Protein 7T6A (pdb70)

B-factor: mean 27.88, std 11.13, range [11.47, 82.39]

Foldseek 3Di:
DVFLQVQQVVVCPVPVFQKWFPAKAFDFFFKIKTWIDGPVDSPDTDITIDGHDPQWGKDKDWQCQIPVGGGYIYIDIGGSVFKWKGFPDDPFDDDPQKGKTDKADDPDAFAKKKKKKFFAAPRRHQFWFQKKAKDFPNHGDDMDGTDGIGIDIDGDHVVRTGIMMIITRDDNGGGMMMIGMGGDD/DVQQQVQQVVVCVVPVFQKWFPAKAFDFFFKIKTWIDGPVDPPDTDITIDGHDPQWGKDKDWQCQIPVGGGYIYIDIHGSVFKWKGFDDPPFDDDPQKTKTDKADDPDAFAKKKKKKFFAAPRRHQFWFQKKQKDFPNHGDDMDGTDGIGIDIDGDHVVRGGIMMIITRDDNGGGMMMIGMGGDD/DPDDPDDDDDDDCPVPDDDDDDD/DPDDPDDDDPDPPDDDDDDDD

Nearest PDB structures (foldseek):
  7t6a-assembly2_B  TM=1.005E+00  e=1.243E-38  Fusarium oxysporum f. sp. lycopersici
  8ebb-assembly1_A  TM=4.869E-01  e=4.291E-08  Fusarium oxysporum f. sp. lycopersici
  7vnn-assembly1_D  TM=4.475E-01  e=3.964E-02  Clostridioides difficile
  5vae-assembly1_B  TM=4.450E-01  e=6.836E-02  Streptococcus gordonii
  7vnj-assembly1_A  TM=3.863E-01  e=2.427E-02  Clostridioides difficile

Secondary structure (DSSP, 8-state):
-HHHHHHHHHHHGGGT--EEEEEEEE-SSSEEEEEEEETT-TT--EEEEEEPPTTEEEEEEEEEE-TTS-EEEEEEEEETTS-EEEESSTTSEEETTEEE---EEES--SEEEEEEEEEE-TTSSB--EEEEEEEETTEEEEEEEEESEE--EEEE-TTT---EEEEE--BTTB-EEEEEEEE--/-HHHHHHHHHHHHTTT--EEEEEEEE-SSSEEEEEEEETT-TT--EEEEEEPPTTEEEEEEEEEE-TTS-EEEEEEEEEGGG-EEEESSTTSEEETTEEE---EEES-SSEEEEEEEEEE-TTSSB--EEEEEEEETTEEEEEEEEESEE--EEEE-TTT---EEEEE--BTTB-EEEEEEEE--/--PPPS------STTSBPPEEE-/--PPPS-------SBPPEEE-

Sequence (414 aa):
SAHTESVCVHAGTATGADLHWLNAICTGKSSTYTVNCAPAGNKNAGSTHTGTCPAGQDCFQLEQVGNFWGDREPDATCSSPSSNTVFDAVDDKEATHVNGKVVTRAGKPGIGRKLIRLKAQVYRRDGHYGQTSRMGFFRNGKEVYHIDNVASMEPTWNFDPSSSDQSFSFFFTPGPNAFRIQGTLNLASSAHTESVCVHAGTATGADLHWLNAICTGKSTYTVNCAPAGNKNAGSTTHTGTCPAGQDCFQLEQVGNFWGDREPDATCSPSNTVFDAVDDKEATHVNGKVVTRAGKPGIGRKLIRLKAQVYRRDGHYGQTSRMGFFRNGKEVVYHIDNVASMEPTWNFDPSSSDQSFSFFFTPGPNAFRIQGTLNLASEGDIIGTFNFSSSDSQPLKIHWVEGDIIGTFNFSDSQPLKIHHWV

Organism: NCBI:txid59765

Structure (mmCIF, N/CA/C/O backbone):
data_7T6A
#
_entry.id   7T6A
#
_cell.length_a   70.004
_cell.length_b   40.343
_cell.length_c   81.299
_cell.angle_alpha   90.000
_cell.angle_beta   104.537
_cell.angle_gamma   90.000
#
_symmetry.space_group_name_H-M   'P 1 21 1'
#
loop_
_entity.id
_entity.type
_entity.pdbx_description
1 polymer 'Avr1 (SIX4), Avirulence protein 1'
2 polymer 'Avr1 (FolSIX4), Avirulence protein 1'
3 non-polymer 'SULFATE ION'
4 water water
#
loop_
_atom_site.group_PDB
_atom_site.id
_atom_site.type_symbol
_atom_site.label_atom_id
_atom_site.label_alt_id
_atom_site.label_comp_id
_atom_site.label_asym_id
_atom_site.label_entity_id
_atom_site.label_seq_id
_atom_site.pdbx_PDB_ins_code
_atom_site.Cartn_x
_atom_site.Cartn_y
_atom_site.Cartn_z
_atom_site.occupancy
_atom_site.B_iso_or_equiv
_atom_site.auth_seq_id
_atom_site.auth_comp_id
_atom_site.auth_asym_id
_atom_site.auth_atom_id
_atom_site.pdbx_PDB_model_num
ATOM 1 N N . SER A 1 1 ? 2.53553 -4.99892 70.62312 1.000 15.55495 59 SER A N 1
ATOM 2 C CA . SER A 1 1 ? 1.07982 -5.07938 70.49244 1.000 15.84182 59 SER A CA 1
ATOM 3 C C . SER A 1 1 ? 0.71230 -5.79380 69.21384 1.000 16.49191 59 SER A C 1
ATOM 4 O O . SER A 1 1 ? 1.55874 -6.00440 68.35108 1.000 19.67912 59 SER A O 1
ATOM 11 N N . ALA A 1 2 ? -0.55992 -6.17084 69.08526 1.000 19.23433 60 ALA A N 1
ATOM 12 C CA . ALA A 1 2 ? -1.01241 -6.75651 67.82814 1.000 20.74504 60 ALA A CA 1
ATOM 13 C C . ALA A 1 2 ? -0.62496 -5.86469 66.65932 1.000 19.79230 60 ALA A C 1
ATOM 14 O O . ALA A 1 2 ? -0.16293 -6.34763 65.61689 1.000 20.57660 60 ALA A O 1
ATOM 21 N N . HIS A 1 3 ? -0.76954 -4.54868 66.83320 1.000 19.35540 61 HIS A N 1
ATOM 22 C CA . HIS A 1 3 ? -0.52182 -3.62553 65.73328 1.000 19.51858 61 HIS A CA 1
ATOM 23 C C . HIS A 1 3 ? 0.96316 -3.51688 65.41451 1.000 17.83680 61 HIS A C 1
ATOM 24 O O . HIS A 1 3 ? 1.35912 -3.53254 64.24332 1.000 20.28709 61 HIS A O 1
ATOM 38 N N . THR A 1 4 ? 1.80589 -3.37235 66.43691 1.000 17.92102 62 THR A N 1
ATOM 39 C CA . THR A 1 4 ? 3.22639 -3.20100 66.15137 1.000 17.18146 62 THR A CA 1
ATOM 40 C C . THR A 1 4 ? 3.85083 -4.51440 65.69639 1.000 17.41043 62 THR A C 1
ATOM 41 O O . THR A 1 4 ? 4.72707 -4.51849 64.83140 1.000 18.07367 62 THR A O 1
ATOM 52 N N . GLU A 1 5 ? 3.39888 -5.64497 66.24837 1.000 18.28159 63 GLU A N 1
ATOM 53 C CA . GLU A 1 5 ? 3.87862 -6.92865 65.75185 1.000 18.98694 63 GLU A CA 1
ATOM 54 C C . GLU A 1 5 ? 3.49552 -7.11141 64.29514 1.000 19.97916 63 GLU A C 1
ATOM 55 O O . GLU A 1 5 ? 4.29217 -7.60974 63.49365 1.000 21.77937 63 GLU A O 1
ATOM 67 N N . SER A 1 6 ? 2.28089 -6.68959 63.92725 1.000 19.84757 64 SER A N 1
ATOM 68 C CA . SER A 1 6 ? 1.86317 -6.81631 62.53742 1.000 22.72949 64 SER A CA 1
ATOM 69 C C . SER A 1 6 ? 2.76773 -6.00768 61.61448 1.000 21.56619 64 SER A C 1
ATOM 70 O O . SER A 1 6 ? 3.08796 -6.44880 60.50576 1.000 21.90834 64 SER A O 1
ATOM 78 N N . VAL A 1 7 ? 3.19017 -4.81719 62.04881 1.000 21.67410 65 VAL A N 1
ATOM 79 C CA . VAL A 1 7 ? 4.08779 -4.02329 61.21337 1.000 22.23206 65 VAL A CA 1
ATOM 80 C C . VAL A 1 7 ? 5.37036 -4.79908 60.94171 1.000 21.96887 65 VAL A C 1
ATOM 81 O O . VAL A 1 7 ? 5.89208 -4.80100 59.81801 1.000 22.65316 65 VAL A O 1
ATOM 94 N N . CYS A 1 8 ? 5.89860 -5.47180 61.96237 1.000 21.41355 66 CYS A N 1
ATOM 95 C CA . CYS A 1 8 ? 7.15017 -6.20191 61.78130 1.000 22.06099 66 CYS A CA 1
ATOM 96 C C . CYS A 1 8 ? 6.94586 -7.43930 60.92403 1.000 25.92724 66 CYS A C 1
ATOM 97 O O . CYS A 1 8 ? 7.76632 -7.73613 60.04687 1.000 28.01959 66 CYS A O 1
ATOM 104 N N . VAL A 1 9 ? 5.85212 -8.16833 61.15177 1.000 27.19581 67 VAL A N 1
ATOM 105 C CA . VAL A 1 9 ? 5.58831 -9.36297 60.35054 1.000 29.56452 67 VAL A CA 1
ATOM 106 C C . VAL A 1 9 ? 5.48903 -8.99861 58.87603 1.000 32.11482 67 VAL A C 1
ATOM 107 O O . VAL A 1 9 ? 6.05003 -9.68334 58.01313 1.000 33.63869 67 VAL A O 1
ATOM 120 N N . HIS A 1 10 ? 4.78514 -7.91087 58.56414 1.000 30.70940 68 HIS A N 1
ATOM 121 C CA . HIS A 1 10 ? 4.64744 -7.49771 57.17452 1.000 33.72291 68 HIS A CA 1
ATOM 122 C C . HIS A 1 10 ? 5.96454 -6.99711 56.60336 1.000 32.44645 68 HIS A C 1
ATOM 123 O O . HIS A 1 10 ? 6.21129 -7.14529 55.40125 1.000 33.96504 68 HIS A O 1
ATOM 137 N N . ALA A 1 11 ? 6.81689 -6.40173 57.43717 1.000 31.64898 69 ALA A N 1
ATOM 138 C CA . ALA A 1 11 ? 8.10615 -5.92104 56.96092 1.000 32.11220 69 ALA A CA 1
ATOM 139 C C . ALA A 1 11 ? 9.06177 -7.05640 56.62420 1.000 35.76526 69 ALA A C 1
ATOM 140 O O . ALA A 1 11 ? 9.98313 -6.85793 55.82573 1.000 39.33674 69 ALA A O 1
ATOM 147 N N . GLY A 1 12 ? 8.86323 -8.23782 57.20254 1.000 35.30731 70 GLY A N 1
ATOM 148 C CA . GLY A 1 12 ? 9.78400 -9.33993 57.01090 1.000 37.06279 70 GLY A CA 1
ATOM 149 C C . GLY A 1 12 ? 9.44701 -10.28790 55.88757 1.000 39.47624 70 GLY A C 1
ATOM 150 O O . GLY A 1 12 ? 10.30132 -11.08497 55.48554 1.000 40.16316 70 GLY A O 1
ATOM 154 N N . THR A 1 13 ? 8.22426 -10.21988 55.35733 1.000 42.45554 71 THR A N 1
ATOM 155 C CA . THR A 1 13 ? 7.81073 -11.17527 54.33202 1.000 45.21376 71 THR A CA 1
ATOM 156 C C . THR A 1 13 ? 8.72283 -11.12050 53.11227 1.000 47.61142 71 THR A C 1
ATOM 157 O O . THR A 1 13 ? 9.09258 -12.16259 52.55592 1.000 46.31390 71 THR A O 1
ATOM 168 N N . ALA A 1 14 ? 9.10509 -9.91515 52.68536 1.000 50.85128 72 ALA A N 1
ATOM 169 C CA . ALA A 1 14 ? 9.84330 -9.76939 51.43382 1.000 53.04365 72 ALA A CA 1
ATOM 170 C C . ALA A 1 14 ? 11.19244 -10.47584 51.45792 1.000 53.71215 72 ALA A C 1
ATOM 171 O O . ALA A 1 14 ? 11.75623 -10.74644 50.39030 1.000 54.80175 72 ALA A O 1
ATOM 178 N N . THR A 1 15 ? 11.72734 -10.77577 52.64113 1.00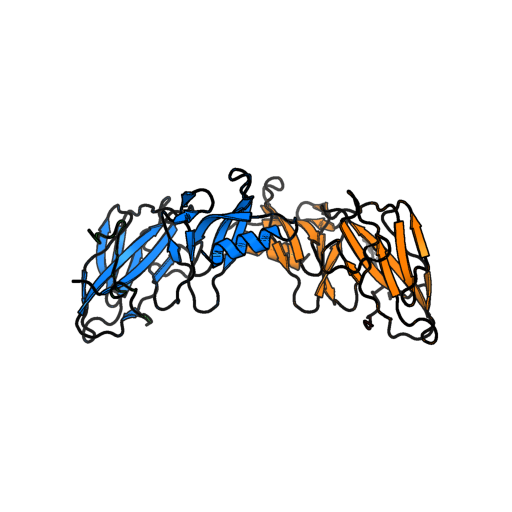0 53.49633 73 THR A N 1
ATOM 179 C CA . THR A 1 15 ? 13.00356 -11.46767 52.76198 1.000 52.83310 73 THR A CA 1
ATOM 180 C C . THR A 1 15 ? 12.88025 -12.77782 53.52921 1.000 51.57505 73 THR A C 1
ATOM 181 O O . THR A 1 15 ? 13.90347 -13.38314 53.86871 1.000 52.75940 73 THR A O 1
ATOM 192 N N . GLY A 1 16 ? 11.66136 -13.23472 53.80555 1.000 49.53271 74 GLY A N 1
ATOM 193 C CA . GLY A 1 16 ? 11.48532 -14.42898 54.60909 1.000 50.08277 74 GLY A CA 1
ATOM 194 C C . GLY A 1 16 ? 11.97486 -14.29370 56.02969 1.000 49.36426 74 GLY A C 1
ATOM 195 O O . GLY A 1 16 ? 12.27520 -15.30208 56.67579 1.000 49.89853 74 GLY A O 1
ATOM 197 N N . ALA A 1 17 ? 12.06279 -13.06975 56.54069 1.000 47.24559 75 ALA A N 1
ATOM 198 C CA . ALA A 1 17 ? 12.56618 -12.84046 57.88356 1.000 45.75593 75 ALA A CA 1
ATOM 199 C C . ALA A 1 17 ? 11.46159 -13.03335 58.91594 1.000 43.10562 75 ALA A C 1
ATOM 200 O O . ALA A 1 17 ? 10.27927 -12.79880 58.64832 1.000 45.17955 75 ALA A O 1
ATOM 207 N N . ASP A 1 18 ? 11.86741 -13.46946 60.10774 1.000 38.57086 76 ASP A N 1
ATOM 208 C CA . ASP A 1 18 ? 10.96756 -13.67643 61.23901 1.000 34.87305 76 ASP A CA 1
ATOM 209 C C . ASP A 1 18 ? 11.17747 -12.51039 62.20346 1.000 31.92533 76 ASP A C 1
ATOM 210 O O . ASP A 1 18 ? 11.90213 -12.60956 63.19151 1.000 33.90714 76 ASP A O 1
ATOM 219 N N . LEU A 1 19 ? 10.53189 -11.38928 61.89922 1.000 29.46188 77 LEU A N 1
ATOM 220 C CA . LEU A 1 19 ? 10.75093 -10.15433 62.64210 1.000 27.57744 77 LEU A CA 1
ATOM 221 C C . LEU A 1 19 ? 9.73334 -9.99035 63.76523 1.000 26.90893 77 LEU A C 1
ATOM 222 O O . LEU A 1 19 ? 8.56277 -10.35158 63.62407 1.000 26.33255 77 LEU A O 1
ATOM 238 N N . HIS A 1 20 ? 10.19488 -9.42826 64.87913 1.000 23.43484 78 HIS A N 1
ATOM 239 C CA . HIS A 1 20 ? 9.34990 -9.09282 66.01296 1.000 21.04771 78 HIS A CA 1
ATOM 240 C C . HIS A 1 20 ? 9.65438 -7.66409 66.43807 1.000 19.44488 78 HIS A C 1
ATOM 241 O O . HIS A 1 20 ? 10.73493 -7.13518 66.17368 1.000 19.08958 78 HIS A O 1
ATOM 255 N N . TRP A 1 21 ? 8.68757 -7.03100 67.09751 1.000 17.53940 79 TRP A N 1
ATOM 256 C CA . TRP A 1 21 ? 8.88434 -5.64861 67.51981 1.000 15.44441 79 TRP A CA 1
ATOM 257 C C . TRP A 1 21 ? 9.84909 -5.58861 68.70342 1.000 16.09711 79 TRP A C 1
ATOM 258 O O . TRP A 1 21 ? 9.75944 -6.38516 69.64447 1.000 17.22883 79 TRP A O 1
ATOM 279 N N . LEU A 1 22 ? 10.79384 -4.65792 68.62749 1.000 14.77065 80 LEU A N 1
ATOM 280 C CA . LEU A 1 22 ? 11.71255 -4.33523 69.70704 1.000 16.12080 80 LEU A CA 1
ATOM 281 C C . LEU A 1 22 ? 11.10537 -3.29394 70.63342 1.000 14.56536 80 LEU A C 1
ATOM 282 O O . LEU A 1 22 ? 11.11398 -3.45289 71.85606 1.000 15.67075 80 LEU A O 1
ATOM 298 N N . ASN A 1 23 ? 10.59874 -2.21417 70.03959 1.000 16.03131 81 ASN A N 1
ATOM 299 C CA . ASN A 1 23 ? 9.94748 -1.12061 70.74065 1.000 14.64431 81 ASN A CA 1
ATOM 300 C C . ASN A 1 23 ? 9.14476 -0.35539 69.69980 1.000 14.37323 81 ASN A C 1
ATOM 301 O O . ASN A 1 23 ? 9.33360 -0.53154 68.49193 1.000 15.88130 81 ASN A O 1
ATOM 312 N N . ALA A 1 24 ? 8.23873 0.48971 70.17656 1.000 14.25216 82 ALA A N 1
ATOM 313 C CA . ALA A 1 24 ? 7.40815 1.28426 69.27915 1.000 13.89948 82 ALA A CA 1
ATOM 314 C C . ALA A 1 24 ? 7.01304 2.58550 69.95972 1.000 14.96276 82 ALA A C 1
ATOM 315 O O . ALA A 1 24 ? 6.84516 2.63740 71.17872 1.000 14.45745 82 ALA A O 1
ATOM 322 N N . ILE A 1 25 ? 6.83439 3.62641 69.14030 1.000 14.26269 83 ILE A N 1
ATOM 323 C CA . ILE A 1 25 ? 6.67368 4.99952 69.59934 1.000 15.88920 83 ILE A CA 1
ATOM 324 C C . ILE A 1 25 ? 5.52049 5.64792 68.84592 1.000 14.62063 83 ILE A C 1
ATOM 325 O O . ILE A 1 25 ? 5.49022 5.61064 67.61519 1.000 16.08395 83 ILE A O 1
ATOM 341 N N . CYS A 1 26 ? 4.60149 6.27907 69.57310 1.000 14.86276 84 CYS A N 1
ATOM 342 C CA . CYS A 1 26 ? 3.62962 7.15280 68.92714 1.000 15.72602 84 CYS A CA 1
ATOM 343 C C . CYS A 1 26 ? 4.33651 8.40638 68.41161 1.000 16.34451 84 CYS A C 1
ATOM 344 O O . CYS A 1 26 ? 5.12799 9.03308 69.12886 1.000 18.34738 84 CYS A O 1
ATOM 351 N N . THR A 1 27 ? 4.03834 8.78393 67.17217 1.000 15.71286 85 THR A N 1
ATOM 352 C CA . THR A 1 27 ? 4.63491 9.95559 66.55078 1.000 15.93920 85 THR A CA 1
ATOM 353 C C . THR A 1 27 ? 3.61555 11.03420 66.20805 1.000 15.50494 85 THR A C 1
ATOM 354 O O . THR A 1 27 ? 3.99253 12.07180 65.65456 1.000 17.23409 85 THR A O 1
ATOM 365 N N . GLY A 1 28 ? 2.35623 10.82754 66.55232 1.000 16.27345 86 GLY A N 1
ATOM 366 C CA . GLY A 1 28 ? 1.30547 11.76727 66.21323 1.000 16.33398 86 GLY A CA 1
ATOM 367 C C . GLY A 1 28 ? -0.02956 11.22747 66.67597 1.000 15.96552 86 GLY A C 1
ATOM 368 O O . GLY A 1 28 ? -0.09437 10.26480 67.43515 1.000 18.08156 86 GLY A O 1
ATOM 372 N N . LYS A 1 29 ? -1.10209 11.85872 66.19356 1.000 16.47874 87 LYS A N 1
ATOM 373 C CA . LYS A 1 29 ? -2.44491 11.44984 66.60658 1.000 16.42874 87 LYS A CA 1
ATOM 374 C C . LYS A 1 29 ? -2.67557 9.96827 66.33421 1.000 18.07893 87 LYS A C 1
ATOM 375 O O . LYS A 1 29 ? -3.16613 9.23531 67.20152 1.000 17.71573 87 LYS A O 1
ATOM 394 N N A SER A 1 30 ? -2.31574 9.50598 65.13441 0.500 18.16842 88 SER A N 1
ATOM 395 N N B SER A 1 30 ? -2.32245 9.50974 65.12873 0.500 17.86838 88 SER A N 1
ATOM 396 C CA A SER A 1 30 ? -2.55645 8.12928 64.73910 0.500 20.31078 88 SER A CA 1
ATOM 397 C CA B SER A 1 30 ? -2.56146 8.13921 64.71393 0.500 19.30013 88 SER A CA 1
ATOM 398 C C A SER A 1 30 ? -1.31951 7.39885 64.23787 0.500 20.41605 88 SER A C 1
ATOM 399 C C B SER A 1 30 ? -1.30507 7.39089 64.28993 0.500 20.03443 88 SER A C 1
ATOM 400 O O A SER A 1 30 ? -1.39376 6.18529 64.02556 0.500 22.91108 88 SER A O 1
ATOM 401 O O B SER A 1 30 ? -1.34567 6.16043 64.20023 0.500 22.56631 88 SER A O 1
ATOM 416 N N . THR A 1 31 ? -0.19433 8.07869 64.05491 1.000 18.76849 89 THR A N 1
ATOM 417 C CA . THR A 1 31 ? 0.98935 7.45649 63.48621 1.000 17.97365 89 THR A CA 1
ATOM 418 C C . THR A 1 31 ? 1.90016 6.90952 64.57605 1.000 15.51810 89 THR A C 1
ATOM 419 O O . THR A 1 31 ? 1.91279 7.40230 65.70797 1.000 14.79170 89 THR A O 1
ATOM 430 N N . TYR A 1 32 ? 2.65012 5.86790 64.22289 1.000 15.09173 90 TYR A N 1
ATOM 431 C CA . TYR A 1 32 ? 3.64412 5.31617 65.12397 1.000 14.31270 90 TYR A CA 1
ATOM 432 C C . TYR A 1 32 ? 4.79894 4.73753 64.32314 1.000 17.52097 90 TYR A C 1
ATOM 433 O O . TYR A 1 32 ? 4.67300 4.41933 63.13917 1.000 19.72123 90 TYR A O 1
ATOM 451 N N . THR A 1 33 ? 5.94347 4.62812 64.99142 1.000 17.49991 91 THR A N 1
ATOM 452 C CA . THR A 1 33 ? 7.13867 4.02463 64.42822 1.000 17.24462 91 THR A CA 1
ATOM 453 C C . THR A 1 33 ? 7.48419 2.78890 65.24194 1.000 16.09975 91 THR A C 1
ATOM 454 O O . THR A 1 33 ? 7.42130 2.81780 66.47233 1.000 17.76836 91 THR A O 1
ATOM 465 N N . VAL A 1 34 ? 7.84048 1.70992 64.54925 1.000 16.59191 92 VAL A N 1
ATOM 466 C CA . VAL A 1 34 ? 8.22201 0.45565 65.17756 1.000 15.66286 92 VAL A CA 1
ATOM 467 C C . VAL A 1 34 ? 9.65624 0.14264 64.78925 1.000 17.03407 92 VAL A C 1
ATOM 468 O O . VAL A 1 34 ? 10.03384 0.27315 63.62178 1.000 18.85007 92 VAL A O 1
ATOM 481 N N . ASN A 1 35 ? 10.44157 -0.30733 65.75753 1.000 18.40528 93 ASN A N 1
ATOM 482 C CA . ASN A 1 35 ? 11.72960 -0.91623 65.47655 1.000 17.89997 93 ASN A CA 1
ATOM 483 C C . ASN A 1 35 ? 11.55702 -2.42320 65.56545 1.000 16.12081 93 ASN A C 1
ATOM 484 O O . ASN A 1 35 ? 10.96912 -2.92106 66.53116 1.000 15.97605 93 ASN A O 1
ATOM 495 N N . CYS A 1 36 ? 12.03013 -3.12836 64.53744 1.000 20.07390 94 CYS A N 1
ATOM 496 C CA . CYS A 1 36 ? 11.86667 -4.56269 64.38848 1.000 19.35014 94 CYS A CA 1
ATOM 497 C C . CYS A 1 36 ? 13.23292 -5.22357 64.29415 1.000 20.43185 94 CYS A C 1
ATOM 498 O O . CYS A 1 36 ? 14.19447 -4.62024 63.80492 1.000 22.81371 94 CYS A O 1
ATOM 505 N N . ALA A 1 37 ? 13.30447 -6.47718 64.72581 1.000 20.07654 95 ALA A N 1
ATOM 506 C CA . ALA A 1 37 ? 14.54114 -7.24244 64.63959 1.000 20.03970 95 ALA A CA 1
ATOM 507 C C . ALA A 1 37 ? 14.20533 -8.70185 64.39178 1.000 23.36114 95 ALA A C 1
ATOM 508 O O . ALA A 1 37 ? 13.12539 -9.16424 64.77672 1.000 22.00045 95 ALA A O 1
ATOM 515 N N . PRO A 1 38 ? 15.10439 -9.45031 63.76031 1.000 25.03766 96 PRO A N 1
ATOM 516 C CA . PRO A 1 38 ? 14.87072 -10.88711 63.58940 1.000 25.50351 96 PRO A CA 1
ATOM 517 C C . PRO A 1 38 ? 14.91638 -11.60478 64.92752 1.000 25.85881 96 PRO A C 1
ATOM 518 O O . PRO A 1 38 ? 15.68787 -11.25226 65.82216 1.000 25.12451 96 PRO A O 1
ATOM 529 N N . ALA A 1 39 ? 14.07368 -12.63372 65.05233 1.000 28.05381 97 ALA A N 1
ATOM 530 C CA . ALA A 1 39 ? 14.00214 -13.38436 66.29987 1.000 28.01697 97 ALA A CA 1
ATOM 531 C C . ALA A 1 39 ? 15.38309 -13.83930 66.75636 1.000 27.40110 97 ALA A C 1
ATOM 532 O O . ALA A 1 39 ? 15.68089 -13.83241 67.95559 1.000 26.29834 97 ALA A O 1
ATOM 539 N N . GLY A 1 40 ? 16.23696 -14.22894 65.81387 1.000 27.08001 98 GLY A N 1
ATOM 540 C CA . GLY A 1 40 ? 17.56300 -14.73421 66.11851 1.000 26.47204 98 GLY A CA 1
ATOM 541 C C . GLY A 1 40 ? 18.64825 -13.70209 66.30467 1.000 26.79840 98 GLY A C 1
ATOM 542 O O . GLY A 1 40 ? 19.79688 -14.08073 66.55420 1.000 26.69312 98 GLY A O 1
ATOM 546 N N . ASN A 1 41 ? 18.34061 -12.41069 66.19129 1.000 26.54837 99 ASN A N 1
ATOM 547 C CA . ASN A 1 41 ? 19.35339 -11.37886 66.43157 1.000 26.45362 99 ASN A CA 1
ATOM 548 C C . ASN A 1 41 ? 18.64744 -10.07189 66.81492 1.000 24.32179 99 ASN A C 1
ATOM 549 O O . ASN A 1 41 ? 18.33467 -9.24921 65.95374 1.000 24.79026 99 ASN A O 1
ATOM 560 N N . LYS A 1 42 ? 18.43649 -9.88781 68.12061 1.000 24.06912 100 LYS A N 1
ATOM 561 C CA . LYS A 1 42 ? 17.79660 -8.67473 68.61731 1.000 24.67446 100 LYS A CA 1
ATOM 562 C C . LYS A 1 42 ? 18.59843 -7.41715 68.30452 1.000 22.60843 100 LYS A C 1
ATOM 563 O O . LYS A 1 42 ? 18.05320 -6.31428 68.39402 1.000 24.17440 100 LYS A O 1
ATOM 582 N N . ASN A 1 43 ? 19.87673 -7.55478 67.94872 1.000 22.82424 101 ASN A N 1
ATOM 583 C CA . ASN A 1 43 ? 20.71429 -6.39229 67.68451 1.000 22.00309 101 ASN A CA 1
ATOM 584 C C . ASN A 1 43 ? 20.45475 -5.76623 66.32288 1.000 22.95320 101 ASN A C 1
ATOM 585 O O . ASN A 1 43 ? 20.85485 -4.61817 66.09991 1.000 25.17715 101 ASN A O 1
ATOM 596 N N . ALA A 1 44 ? 19.80798 -6.49177 65.40911 1.000 23.81909 102 ALA A N 1
ATOM 597 C CA . ALA A 1 44 ? 19.71436 -6.07312 64.00816 1.000 21.62673 102 ALA A CA 1
ATOM 598 C C . ALA A 1 44 ? 18.37777 -5.37088 63.76393 1.000 20.57924 102 ALA A C 1
ATOM 599 O O . ALA A 1 44 ? 17.50713 -5.83387 63.03198 1.000 22.88477 102 ALA A O 1
ATOM 606 N N . GLY A 1 45 ? 18.24124 -4.21367 64.40281 1.000 21.16088 103 GLY A N 1
ATOM 607 C CA . GLY A 1 45 ? 17.00123 -3.47206 64.32599 1.000 23.75593 103 GLY A CA 1
ATOM 608 C C . GLY A 1 45 ? 16.84377 -2.73820 63.00880 1.000 25.40876 103 GLY A C 1
ATOM 609 O O . GLY A 1 45 ? 17.81195 -2.29230 62.38960 1.000 28.49596 103 GLY A O 1
ATOM 613 N N . SER A 1 46 ? 15.58935 -2.62482 62.57831 1.000 24.93765 104 SER A N 1
ATOM 614 C CA . SER A 1 46 ? 15.21247 -1.80680 61.43338 1.000 25.22979 104 SER A CA 1
ATOM 615 C C . SER A 1 46 ? 13.93667 -1.05433 61.78505 1.000 24.25862 104 SER A C 1
ATOM 616 O O . SER A 1 46 ? 13.11614 -1.53163 62.57437 1.000 24.43232 104 SER A O 1
ATOM 624 N N . THR A 1 47 ? 13.77237 0.12271 61.19614 1.000 24.55076 105 THR A N 1
ATOM 625 C CA . THR A 1 47 ? 12.66768 1.01132 61.53672 1.000 23.44537 105 THR A CA 1
ATOM 626 C C . THR A 1 47 ? 11.57582 0.96312 60.47654 1.000 22.35576 105 THR A C 1
ATOM 627 O O . THR A 1 47 ? 11.86070 0.95899 59.27696 1.000 23.81646 105 THR A O 1
ATOM 638 N N . HIS A 1 48 ? 10.32421 0.94276 60.93500 1.000 20.68977 106 HIS A N 1
ATOM 639 C CA . HIS A 1 48 ? 9.16099 0.83769 60.06086 1.000 21.00034 106 HIS A CA 1
ATOM 640 C C . HIS A 1 48 ? 8.00929 1.61756 60.67995 1.000 19.13170 106 HIS A C 1
ATOM 641 O O . HIS A 1 48 ? 7.89895 1.72187 61.89638 1.000 25.50087 106 HIS A O 1
ATOM 655 N N . THR A 1 49 ? 7.14776 2.16832 59.83299 1.000 18.09999 107 THR A N 1
ATOM 656 C CA . THR A 1 49 ? 6.07532 3.03699 60.29060 1.000 21.43723 107 THR A CA 1
ATOM 657 C C . THR A 1 49 ? 4.72252 2.35334 60.13781 1.000 19.79493 107 THR A C 1
ATOM 658 O O . THR A 1 49 ? 4.54063 1.44438 59.32554 1.000 20.98454 107 THR A O 1
ATOM 669 N N . GLY A 1 50 ? 3.77280 2.81373 60.94778 1.000 19.10537 108 GLY A N 1
ATOM 670 C CA . GLY A 1 50 ? 2.40370 2.35303 60.87957 1.000 18.70532 108 GLY A CA 1
ATOM 671 C C . GLY A 1 50 ? 1.45937 3.48934 61.21200 1.000 17.24463 108 GLY A C 1
ATOM 672 O O . GLY A 1 50 ? 1.86604 4.55934 61.67172 1.000 16.72614 108 GLY A O 1
ATOM 676 N N . THR A 1 51 ? 0.17755 3.24462 60.96558 1.000 19.23170 109 THR A N 1
ATOM 677 C CA . THR A 1 51 ? -0.86922 4.19496 61.30101 1.000 18.72902 109 THR A CA 1
ATOM 678 C C . THR A 1 51 ? -2.05359 3.42683 61.86778 1.000 16.90248 109 THR A C 1
ATOM 679 O O . THR A 1 51 ? -2.40739 2.35970 61.35637 1.000 18.98956 109 THR A O 1
ATOM 690 N N . CYS A 1 52 ? -2.65274 3.96698 62.92450 1.000 15.88656 110 CYS A N 1
ATOM 691 C CA . CYS A 1 52 ? -3.80270 3.33025 63.53006 1.000 16.26556 110 CYS A CA 1
ATOM 692 C C . CYS A 1 52 ? -4.99416 3.38909 62.57471 1.000 17.51045 110 CYS A C 1
ATOM 693 O O . CYS A 1 52 ? -5.07658 4.28028 61.72480 1.000 19.37908 110 CYS A O 1
ATOM 700 N N . PRO A 1 53 ? -5.91242 2.43270 62.67674 1.000 20.08970 111 PRO A N 1
ATOM 701 C CA . PRO A 1 53 ? -7.08348 2.45708 61.80068 1.000 21.61356 111 PRO A CA 1
ATOM 702 C C . PRO A 1 53 ? -7.95667 3.67326 62.05828 1.000 19.83441 111 PRO A C 1
ATOM 703 O O . PRO A 1 53 ? -7.84020 4.36140 63.07179 1.000 18.52899 111 PRO A O 1
ATOM 714 N N . ALA A 1 54 ? -8.85142 3.92947 61.10104 1.000 20.36342 112 ALA A N 1
ATOM 715 C CA . ALA A 1 54 ? -9.78088 5.04240 61.21173 1.000 21.69515 112 ALA A CA 1
ATOM 716 C C . ALA A 1 54 ? -10.53657 4.98771 62.53402 1.000 20.90822 112 ALA A C 1
ATOM 717 O O . ALA A 1 54 ? -10.95897 3.91889 62.98788 1.000 22.02414 112 ALA A O 1
ATOM 724 N N . GLY A 1 55 ? -10.70254 6.15133 63.15573 1.000 18.90008 113 GLY A N 1
ATOM 725 C CA . GLY A 1 55 ? -11.40543 6.24902 64.41382 1.000 19.76860 113 GLY A CA 1
ATOM 726 C C . GLY A 1 55 ? -10.57485 5.92424 65.63822 1.000 18.61847 113 GLY A C 1
ATOM 727 O O . GLY A 1 55 ? -11.12043 5.89138 66.74923 1.000 18.01313 113 GLY A O 1
ATOM 731 N N . GLN A 1 56 ? -9.28449 5.68045 65.47596 1.000 17.08408 114 GLN A N 1
ATOM 732 C CA . GLN A 1 56 ? -8.42376 5.32605 66.59834 1.000 16.57612 114 GLN A CA 1
ATOM 733 C C . GLN A 1 56 ? -7.18670 6.20335 66.60922 1.000 16.08133 114 GLN A C 1
ATOM 734 O O . GLN A 1 56 ? -6.67234 6.59840 65.55811 1.000 18.62636 114 GLN A O 1
ATOM 748 N N . ASP A 1 57 ? -6.72899 6.51136 67.82077 1.000 15.41282 115 ASP A N 1
ATOM 749 C CA . ASP A 1 57 ? -5.49904 7.24794 68.05806 1.000 14.83118 115 ASP A CA 1
ATOM 750 C C . ASP A 1 57 ? -4.40550 6.29104 68.52240 1.000 14.27584 115 ASP A C 1
ATOM 751 O O . ASP A 1 57 ? -4.67017 5.23115 69.09252 1.000 15.55231 115 ASP A O 1
ATOM 760 N N . CYS A 1 58 ? -3.16436 6.69200 68.29445 1.000 13.76789 116 CYS A N 1
ATOM 761 C CA . CYS A 1 58 ? -2.03415 5.95517 68.84764 1.000 14.32322 116 CYS A CA 1
ATOM 762 C C . CYS A 1 58 ? -1.98939 6.13810 70.35741 1.000 14.49955 116 CYS A C 1
ATOM 763 O O . CYS A 1 58 ? -2.17202 7.24630 70.87334 1.000 13.72315 116 CYS A O 1
ATOM 770 N N . PHE A 1 59 ? -1.75769 5.03972 71.06227 1.000 13.50207 117 PHE A N 1
ATOM 771 C CA . PHE A 1 59 ? -1.70071 5.02342 72.51513 1.000 13.87580 117 PHE A CA 1
ATOM 772 C C . PHE A 1 59 ? -0.35104 4.46165 72.93652 1.000 14.03897 117 PHE A C 1
ATOM 773 O O . PHE A 1 59 ? -0.05813 3.29356 72.67885 1.000 13.65998 117 PHE A O 1
ATOM 790 N N . GLN A 1 60 ? 0.46043 5.29456 73.58437 1.000 13.29415 118 GLN A N 1
ATOM 791 C CA . GLN A 1 60 ? 1.80492 4.89893 73.98346 1.000 13.38627 118 GLN A CA 1
ATOM 792 C C . GLN A 1 60 ? 1.75811 4.06000 75.25041 1.000 14.42849 118 GLN A C 1
ATOM 793 O O . GLN A 1 60 ? 1.09385 4.42964 76.22271 1.000 12.83357 118 GLN A O 1
ATOM 807 N N . LEU A 1 61 ? 2.47582 2.92820 75.23518 1.000 14.38638 119 LEU A N 1
ATOM 808 C CA . LEU A 1 61 ? 2.61507 2.03458 76.37278 1.000 14.54956 119 LEU A CA 1
ATOM 809 C C . LEU A 1 61 ? 4.06099 2.03840 76.83778 1.000 14.29427 119 LEU A C 1
ATOM 810 O O . LEU A 1 61 ? 4.96685 2.33837 76.06423 1.000 13.52575 119 LEU A O 1
ATOM 826 N N . GLU A 1 62 ? 4.26876 1.67999 78.10678 1.000 14.44692 120 GLU A N 1
ATOM 827 C CA . GLU A 1 62 ? 5.61104 1.59657 78.66622 1.000 14.54430 120 GLU A CA 1
ATOM 828 C C . GLU A 1 62 ? 5.83098 0.24853 79.33326 1.000 15.87604 120 GLU A C 1
ATOM 829 O O . GLU A 1 62 ? 4.88655 -0.40374 79.78080 1.000 16.56296 120 GLU A O 1
ATOM 841 N N . GLN A 1 63 ? 7.10583 -0.15431 79.39442 1.000 15.83919 121 GLN A N 1
ATOM 842 C CA . GLN A 1 63 ? 7.54708 -1.34576 80.11961 1.000 17.11566 121 GLN A CA 1
ATOM 843 C C . GLN A 1 63 ? 6.81168 -2.60165 79.65877 1.000 17.22093 121 GLN A C 1
ATOM 844 O O . GLN A 1 63 ? 6.45916 -3.46828 80.46200 1.000 18.60267 121 GLN A O 1
ATOM 858 N N . VAL A 1 64 ? 6.60966 -2.71808 78.34842 1.000 15.84709 122 VAL A N 1
ATOM 859 C CA . VAL A 1 64 ? 5.95890 -3.88195 77.76275 1.000 14.76801 122 VAL A CA 1
ATOM 860 C C . VAL A 1 64 ? 7.01989 -4.90389 77.37985 1.000 15.14700 122 VAL A C 1
ATOM 861 O O . VAL A 1 64 ? 7.98603 -4.57807 76.68604 1.000 16.22607 122 VAL A O 1
ATOM 874 N N . GLY A 1 65 ? 6.83333 -6.14410 77.82014 1.000 16.45768 123 GLY A N 1
ATOM 875 C CA . GLY A 1 65 ? 7.80540 -7.18159 77.51517 1.000 15.82076 123 GLY A CA 1
ATOM 876 C C . GLY A 1 65 ? 7.70839 -7.60169 76.05674 1.000 15.89446 123 GLY A C 1
ATOM 877 O O . GLY A 1 65 ? 6.63012 -7.97083 75.56715 1.000 16.76298 123 GLY A O 1
ATOM 881 N N . ASN A 1 66 ? 8.83641 -7.54393 75.35178 1.000 16.45505 124 ASN A N 1
ATOM 882 C CA . ASN A 1 66 ? 8.87599 -7.90984 73.94865 1.000 16.45505 124 ASN A CA 1
ATOM 883 C C . ASN A 1 66 ? 9.32030 -9.36922 73.79320 1.000 16.48664 124 ASN A C 1
ATOM 884 O O . ASN A 1 66 ? 9.46712 -10.11489 74.76721 1.000 17.69467 124 ASN A O 1
ATOM 895 N N . PHE A 1 67 ? 9.50491 -9.78865 72.54303 1.000 18.05524 125 PHE A N 1
ATOM 896 C CA . PHE A 1 67 ? 9.75722 -11.19527 72.24594 1.000 19.75545 125 PHE A CA 1
ATOM 897 C C . PHE A 1 67 ? 10.97758 -11.71718 72.98269 1.000 20.45817 125 PHE A C 1
ATOM 898 O O . PHE A 1 67 ? 11.01157 -12.89474 73.36945 1.000 22.40576 125 PHE A O 1
ATOM 915 N N . TRP A 1 68 ? 11.98208 -10.86888 73.18506 1.000 19.46331 126 TRP A N 1
ATOM 916 C CA . TRP A 1 68 ? 13.22489 -11.26497 73.83799 1.000 19.71860 126 TRP A CA 1
ATOM 917 C C . TRP A 1 68 ? 13.19413 -11.06643 75.34792 1.000 19.64228 126 TRP A C 1
ATOM 918 O O . TRP A 1 68 ? 14.19498 -11.34561 76.02016 1.000 22.41366 126 TRP A O 1
ATOM 939 N N . GLY A 1 69 ? 12.07623 -10.60882 75.90510 1.000 18.72638 127 GLY A N 1
ATOM 940 C CA . GLY A 1 69 ? 11.94314 -10.45442 77.33877 1.000 19.95810 127 GLY A CA 1
ATOM 941 C C . GLY A 1 69 ? 12.32995 -9.09536 77.87430 1.000 17.72100 127 GLY A C 1
ATOM 942 O O . GLY A 1 69 ? 12.27489 -8.88783 79.10154 1.000 17.00775 127 GLY A O 1
ATOM 946 N N . ASP A 1 70 ? 12.73209 -8.17025 77.01170 1.000 16.37346 128 ASP A N 1
ATOM 947 C CA . ASP A 1 70 ? 13.06532 -6.82073 77.43925 1.000 14.52062 128 ASP A CA 1
ATOM 948 C C . ASP A 1 70 ? 11.79204 -5.99480 77.57336 1.000 15.36808 128 ASP A C 1
ATOM 949 O O . ASP A 1 70 ? 10.87241 -6.12249 76.76698 1.000 17.26831 128 ASP A O 1
ATOM 958 N N . ARG A 1 71 ? 11.75151 -5.14540 78.60098 1.000 14.48377 129 ARG A N 1
ATOM 959 C CA . ARG A 1 71 ? 10.63407 -4.23032 78.82196 1.000 14.52324 129 ARG A CA 1
ATOM 960 C C . ARG A 1 71 ? 10.89010 -2.92476 78.07975 1.000 12.62829 129 ARG A C 1
ATOM 961 O O . ARG A 1 71 ? 11.88330 -2.23278 78.33913 1.000 15.30228 129 ARG A O 1
ATOM 982 N N . GLU A 1 72 ? 9.97567 -2.56580 77.18739 1.000 14.92066 130 GLU A N 1
ATOM 983 C CA . GLU A 1 72 ? 10.21398 -1.51805 76.20836 1.000 15.02593 130 GLU A CA 1
ATOM 984 C C . GLU A 1 72 ? 8.96693 -0.67626 76.01434 1.000 14.83380 130 GLU A C 1
ATOM 985 O O . GLU A 1 72 ? 7.85837 -1.10613 76.35047 1.000 15.07594 130 GLU A O 1
ATOM 997 N N . PRO A 1 73 ? 9.12149 0.52848 75.47197 1.000 12.65986 131 PRO A N 1
ATOM 998 C CA . PRO A 1 73 ? 7.95516 1.25962 74.96183 1.000 12.63617 131 PRO A CA 1
ATOM 999 C C . PRO A 1 73 ? 7.28907 0.47566 73.84806 1.000 13.38889 131 PRO A C 1
ATOM 1000 O O . PRO A 1 73 ? 7.95512 -0.15931 73.02864 1.000 14.59957 131 PRO A O 1
ATOM 1011 N N . ASP A 1 74 ? 5.95630 0.52510 73.82691 1.000 13.48364 132 ASP A N 1
ATOM 1012 C CA . ASP A 1 74 ? 5.16687 -0.11509 72.78313 1.000 13.44417 132 ASP A CA 1
ATOM 1013 C C . ASP A 1 74 ? 4.05448 0.85265 72.40976 1.000 13.36784 132 ASP A C 1
ATOM 1014 O O . ASP A 1 74 ? 3.78253 1.82783 73.11179 1.000 13.70736 132 ASP A O 1
ATOM 1023 N N . ALA A 1 75 ? 3.40454 0.58145 71.29266 1.000 14.50482 133 ALA A N 1
ATOM 1024 C CA . ALA A 1 75 ? 2.30611 1.41983 70.84704 1.000 14.70221 133 ALA A CA 1
ATOM 1025 C C . ALA A 1 75 ? 1.12958 0.52719 70.50105 1.000 15.08120 133 ALA A C 1
ATOM 1026 O O . ALA A 1 75 ? 1.30334 -0.56271 69.96418 1.000 16.47084 133 ALA A O 1
ATOM 1033 N N . THR A 1 76 ? -0.06490 0.98794 70.84411 1.000 12.88358 134 THR A N 1
ATOM 1034 C CA . THR A 1 76 ? -1.26911 0.30792 70.38287 1.000 14.52850 134 THR A CA 1
ATOM 1035 C C . THR A 1 76 ? -2.22167 1.37017 69.86481 1.000 14.91539 134 THR A C 1
ATOM 1036 O O . THR A 1 76 ? -1.85267 2.54792 69.75497 1.000 14.85749 134 THR A O 1
ATOM 1047 N N . CYS A 1 77 ? -3.43701 0.96776 69.51583 1.000 15.64706 135 CYS A N 1
ATOM 1048 C CA . CYS A 1 77 ? -4.43671 1.87291 68.96888 1.000 15.66285 135 CYS A CA 1
ATOM 1049 C C . CYS A 1 77 ? -5.67163 1.82191 69.85327 1.000 17.24725 135 CYS A C 1
ATOM 1050 O O . CYS A 1 77 ? -6.12572 0.73941 70.23860 1.000 19.79755 135 CYS A O 1
ATOM 1057 N N A SER A 1 78 ? -6.20806 2.99123 70.17695 0.500 17.07881 136 SER A N 1
ATOM 1058 N N B SER A 1 78 ? -6.20794 2.98963 70.17509 0.500 17.24725 136 SER A N 1
ATOM 1059 C CA A SER A 1 78 ? -7.34950 3.11533 71.07040 0.500 16.94722 136 SER A CA 1
ATOM 1060 C CA B SER A 1 78 ? -7.35834 3.09388 71.05709 0.500 17.05250 136 SER A CA 1
ATOM 1061 C C A SER A 1 78 ? -8.39903 4.00529 70.42787 0.500 17.93944 136 SER A C 1
ATOM 1062 C C B SER A 1 78 ? -8.39977 4.00066 70.42712 0.500 18.03945 136 SER A C 1
ATOM 1063 O O A SER A 1 78 ? -8.05877 4.92304 69.67672 0.500 18.47371 136 SER A O 1
ATOM 1064 O O B SER A 1 78 ? -8.05474 4.92558 69.68695 0.500 18.48161 136 SER A O 1
ATOM 1079 N N . PRO A 1 79 ? -9.68010 3.75311 70.69404 1.000 16.86564 137 PRO A N 1
ATOM 1080 C CA . PRO A 1 79 ? -10.72653 4.63638 70.15328 1.000 17.29200 137 PRO A CA 1
ATOM 1081 C C . PRO A 1 79 ? -10.41330 6.09689 70.43342 1.000 17.91049 137 PRO A C 1
ATOM 1082 O O . PRO A 1 79 ? -10.05988 6.47366 71.55633 1.000 19.47910 137 PRO A O 1
ATOM 1093 N N A SER A 1 80 ? -10.54289 6.92581 69.39488 0.500 18.24474 138 SER A N 1
ATOM 1094 N N B SER A 1 80 ? -10.52529 6.92575 69.39679 0.500 17.80521 138 SER A N 1
ATOM 1095 C CA A SER A 1 80 ? -10.13838 8.32259 69.48083 0.500 17.64731 138 SER A CA 1
ATOM 1096 C CA B SER A 1 80 ? -10.11946 8.32124 69.49606 0.500 16.63929 138 SER A CA 1
ATOM 1097 C C A SER A 1 80 ? -10.97641 9.11681 70.47492 0.500 17.93681 138 SER A C 1
ATOM 1098 C C B SER A 1 80 ? -10.99181 9.13305 70.44625 0.500 17.47096 138 SER A C 1
ATOM 1099 O O A SER A 1 80 ? -10.54781 10.19539 70.90227 0.500 19.97652 138 SER A O 1
ATOM 1100 O O B SER A 1 80 ? -10.59777 10.24598 70.81595 0.500 19.46067 138 SER A O 1
ATOM 1115 N N . ASN A 1 81 ? -12.15108 8.61566 70.85608 1.000 16.15766 139 ASN A N 1
ATOM 1116 C CA . ASN A 1 81 ? -12.99064 9.27697 71.84217 1.000 18.26316 139 ASN A CA 1
ATOM 1117 C C . ASN A 1 81 ? -12.78283 8.71596 73.24271 1.000 17.89207 139 ASN A C 1
ATOM 1118 O O . ASN A 1 81 ? -13.64746 8.88237 74.10886 1.000 19.23433 139 ASN A O 1
ATOM 1129 N N . THR A 1 82 ? -11.63177 8.07334 73.49202 1.000 16.27609 140 THR A N 1
ATOM 1130 C CA . THR A 1 82 ? -11.27459 7.62675 74.82954 1.000 17.05512 140 THR A CA 1
ATOM 1131 C C . THR A 1 82 ? -9.90540 8.12043 75.24779 1.000 15.50757 140 THR A C 1
ATOM 1132 O O . THR A 1 82 ? -9.44463 7.77801 76.34768 1.000 17.07618 140 THR A O 1
ATOM 1143 N N . VAL A 1 83 ? -9.23705 8.90693 74.41223 1.000 13.68630 141 VAL A N 1
ATOM 1144 C CA . VAL A 1 83 ? -7.88381 9.36480 74.71562 1.000 14.14688 141 VAL A CA 1
ATOM 1145 C C . VAL A 1 83 ? -7.73598 10.80396 74.24535 1.000 14.68642 141 VAL A C 1
ATOM 1146 O O . VAL A 1 83 ? -8.36504 11.23861 73.27237 1.000 15.98131 141 VAL A O 1
ATOM 1159 N N . PHE A 1 84 ? -6.93474 11.55538 74.98833 1.000 14.70484 142 PHE A N 1
ATOM 1160 C CA . PHE A 1 84 ? -6.52339 12.90731 74.63718 1.000 13.81526 142 PHE A CA 1
ATOM 1161 C C . PHE A 1 84 ? -5.05030 12.86385 74.25458 1.000 14.16794 142 PHE A C 1
ATOM 1162 O O . PHE A 1 84 ? -4.25241 12.26116 74.97814 1.000 15.58389 142 PHE A O 1
ATOM 1179 N N . ASP A 1 85 ? -4.67860 13.52633 73.16048 1.000 14.87065 143 ASP A N 1
ATOM 1180 C CA . ASP A 1 85 ? -3.25906 13.56147 72.82226 1.000 15.81813 143 ASP A CA 1
ATOM 1181 C C . ASP A 1 85 ? -2.95547 14.73506 71.90745 1.000 14.20742 143 ASP A C 1
ATOM 1182 O O . ASP A 1 85 ? -3.83134 15.22695 71.17478 1.000 15.74444 143 ASP A O 1
ATOM 1191 N N . ALA A 1 86 ? -1.69707 15.17442 71.95338 1.000 15.27860 144 ALA A N 1
ATOM 1192 C CA . ALA A 1 86 ? -1.24154 16.26556 71.10582 1.000 16.46295 144 ALA A CA 1
ATOM 1193 C C . ALA A 1 86 ? 0.27775 16.23483 71.02586 1.000 16.71035 144 ALA A C 1
ATOM 1194 O O . ALA A 1 86 ? 0.95369 15.81111 71.96746 1.000 16.59454 144 ALA A O 1
ATOM 1201 N N . VAL A 1 87 ? 0.79653 16.68339 69.88582 1.000 20.02127 145 VAL A N 1
ATOM 1202 C CA . VAL A 1 87 ? 2.20910 16.99187 69.71753 1.000 21.19510 145 VAL A CA 1
ATOM 1203 C C . VAL A 1 87 ? 2.32472 18.46845 69.34008 1.000 23.62960 145 VAL A C 1
ATOM 1204 O O . VAL A 1 87 ? 1.33926 19.12701 69.02517 1.000 24.36126 145 VAL A O 1
ATOM 1217 N N . ASP A 1 88 ? 3.55008 18.98721 69.38350 1.000 26.18254 146 ASP A N 1
ATOM 1218 C CA . ASP A 1 88 ? 3.77412 20.39038 69.02375 1.000 30.52516 146 ASP A CA 1
ATOM 1219 C C . ASP A 1 88 ? 3.84769 20.48849 67.50315 1.000 35.00728 146 ASP A C 1
ATOM 1220 O O . ASP A 1 88 ? 4.91103 20.34274 66.90051 1.000 37.62864 146 ASP A O 1
ATOM 1229 N N . ASP A 1 89 ? 2.69616 20.72347 66.87188 1.000 38.04448 147 ASP A N 1
ATOM 1230 C CA . ASP A 1 89 ? 2.62966 20.97496 65.43735 1.000 40.84482 147 ASP A CA 1
ATOM 1231 C C . ASP A 1 89 ? 1.57716 22.04374 65.17111 1.000 44.64791 147 ASP A C 1
ATOM 1232 O O . ASP A 1 89 ? 0.82906 22.45171 66.06643 1.000 43.22669 147 ASP A O 1
ATOM 1241 N N . LYS A 1 90 ? 1.51518 22.48734 63.91119 1.000 49.55376 148 LYS A N 1
ATOM 1242 C CA . LYS A 1 90 ? 0.81743 23.73090 63.59897 1.000 54.33591 148 LYS A CA 1
ATOM 1243 C C . LYS A 1 90 ? -0.65323 23.67830 63.98924 1.000 57.76527 148 LYS A C 1
ATOM 1244 O O . LYS A 1 90 ? -1.18504 24.65021 64.54134 1.000 59.09701 148 LYS A O 1
ATOM 1263 N N . GLU A 1 91 ? -1.33579 22.57158 63.70566 1.000 59.05490 149 GLU A N 1
ATOM 1264 C CA . GLU A 1 91 ? -2.74661 22.47259 64.05227 1.000 60.42348 149 GLU A CA 1
ATOM 1265 C C . GLU A 1 91 ? -2.97288 21.84456 65.41919 1.000 56.52301 149 GLU A C 1
ATOM 1266 O O . GLU A 1 91 ? -4.10837 21.47627 65.74217 1.000 57.19678 149 GLU A O 1
ATOM 1278 N N . ALA A 1 92 ? -1.92410 21.71092 66.22547 1.000 52.38041 150 ALA A N 1
ATOM 1279 C CA . ALA A 1 92 ? -2.12265 21.60282 67.66004 1.000 47.10346 150 ALA A CA 1
ATOM 1280 C C . ALA A 1 92 ? -2.57677 22.96042 68.18203 1.000 41.57649 150 ALA A C 1
ATOM 1281 O O . ALA A 1 92 ? -2.13165 24.00608 67.70164 1.000 40.85798 150 ALA A O 1
ATOM 1288 N N . THR A 1 93 ? -3.49045 22.94564 69.14151 1.000 36.79434 151 THR A N 1
ATOM 1289 C CA . THR A 1 93 ? -3.90155 24.18426 69.77999 1.000 36.01003 151 THR A CA 1
ATOM 1290 C C . THR A 1 93 ? -2.76978 24.69597 70.65999 1.000 31.70162 151 THR A C 1
ATOM 1291 O O . THR A 1 93 ? -2.18387 23.93519 71.44175 1.000 29.93562 151 THR A O 1
ATOM 1302 N N . HIS A 1 94 ? -2.44859 25.97954 70.51958 1.000 32.71490 152 HIS A N 1
ATOM 1303 C CA . HIS A 1 94 ? -1.44019 26.63186 71.34138 1.000 32.43328 152 HIS A CA 1
ATOM 1304 C C . HIS A 1 94 ? -2.10235 27.73840 72.14711 1.000 31.82269 152 HIS A C 1
ATOM 1305 O O . HIS A 1 94 ? -2.83391 28.56093 71.58961 1.000 34.53090 152 HIS A O 1
ATOM 1319 N N . VAL A 1 95 ? -1.82577 27.76871 73.44818 1.000 33.88346 153 VAL A N 1
ATOM 1320 C CA . VAL A 1 95 ? -2.33960 28.79984 74.34303 1.000 34.73093 153 VAL A CA 1
ATOM 1321 C C . VAL A 1 95 ? -1.23897 29.15482 75.33588 1.000 34.65724 153 VAL A C 1
ATOM 1322 O O . VAL A 1 95 ? -0.75605 28.28411 76.06691 1.000 34.38878 153 VAL A O 1
ATOM 1335 N N . ASN A 1 96 ? -0.83627 30.43035 75.36171 1.000 38.67613 154 ASN A N 1
ATOM 1336 C CA . ASN A 1 96 ? 0.04988 30.93515 76.41045 1.000 40.08684 154 ASN A CA 1
ATOM 1337 C C . ASN A 1 96 ? 1.29149 30.04809 76.53138 1.000 38.40505 154 ASN A C 1
ATOM 1338 O O . ASN A 1 96 ? 1.72126 29.67563 77.62576 1.000 40.52372 154 ASN A O 1
ATOM 1349 N N . GLY A 1 97 ? 1.86488 29.69369 75.37956 1.000 33.16233 155 GLY A N 1
ATOM 1350 C CA . GLY A 1 97 ? 3.06130 28.87891 75.32487 1.000 31.62530 155 GLY A CA 1
ATOM 1351 C C . GLY A 1 97 ? 2.83335 27.38956 75.47268 1.000 31.99375 155 GLY A C 1
ATOM 1352 O O . GLY A 1 97 ? 3.80229 26.61755 75.41246 1.000 34.03873 155 GLY A O 1
ATOM 1356 N N . LYS A 1 98 ? 1.59599 26.95705 75.65601 1.000 28.37490 156 LYS A N 1
ATOM 1357 C CA . LYS A 1 98 ? 1.29306 25.56851 75.95142 1.000 24.56656 156 LYS A CA 1
ATOM 1358 C C . LYS A 1 98 ? 0.62003 24.91799 74.75635 1.000 23.46115 156 LYS A C 1
ATOM 1359 O O . LYS A 1 98 ? -0.14640 25.55846 74.03117 1.000 25.82723 156 LYS A O 1
ATOM 1378 N N . VAL A 1 99 ? 0.92100 23.63470 74.55714 1.000 19.96863 157 VAL A N 1
ATOM 1379 C CA . VAL A 1 99 ? 0.20592 22.80237 73.59468 1.000 18.46319 157 VAL A CA 1
ATOM 1380 C C . VAL A 1 99 ? -0.96285 22.15338 74.31713 1.000 18.86587 157 VAL A C 1
ATOM 1381 O O . VAL A 1 99 ? -0.78894 21.55313 75.38446 1.000 19.36066 157 VAL A O 1
ATOM 1394 N N . VAL A 1 100 ? -2.15973 22.28171 73.74246 1.000 19.35540 158 VAL A N 1
ATOM 1395 C CA . VAL A 1 100 ? -3.39453 21.84644 74.38458 1.000 20.25551 158 VAL A CA 1
ATOM 1396 C C . VAL A 1 100 ? -4.06361 20.79698 73.50963 1.000 21.59514 158 VAL A C 1
ATOM 1397 O O . VAL A 1 100 ? -4.01703 20.88622 72.27944 1.000 24.04806 158 VAL A O 1
ATOM 1410 N N . THR A 1 101 ? -4.67648 19.79771 74.14841 1.000 19.50016 159 THR A N 1
ATOM 1411 C CA . THR A 1 101 ? -5.41206 18.77132 73.42918 1.000 19.20801 159 THR A CA 1
ATOM 1412 C C . THR A 1 101 ? -6.80543 19.27625 73.05910 1.000 18.30791 159 THR A C 1
ATOM 1413 O O . THR A 1 101 ? -7.21683 20.38272 73.42072 1.000 18.73954 159 THR A O 1
ATOM 1424 N N . ARG A 1 102 ? -7.54299 18.43509 72.33407 1.000 21.23194 160 ARG A N 1
ATOM 1425 C CA . ARG A 1 102 ? -8.97735 18.59501 72.17803 1.000 21.95834 160 ARG A CA 1
ATOM 1426 C C . ARG A 1 102 ? -9.63369 18.67473 73.54910 1.000 19.76598 160 ARG A C 1
ATOM 1427 O O . ARG A 1 102 ? -9.09113 18.15790 74.53285 1.000 18.25790 160 ARG A O 1
ATOM 1448 N N . ALA A 1 103 ? -10.80493 19.30242 73.62147 1.000 19.58700 161 ALA A N 1
ATOM 1449 C CA . ALA A 1 103 ? -11.56461 19.41586 74.85528 1.000 17.12356 161 ALA A CA 1
ATOM 1450 C C . ALA A 1 103 ? -12.85334 18.62393 74.72197 1.000 17.61308 161 ALA A C 1
ATOM 1451 O O . ALA A 1 103 ? -13.48978 18.63287 73.66068 1.000 19.17906 161 ALA A O 1
ATOM 1458 N N . GLY A 1 104 ? -13.24400 17.96232 75.80312 1.000 17.53150 162 GLY A N 1
ATOM 1459 C CA . GLY A 1 104 ? -14.43130 17.13822 75.77275 1.000 18.31317 162 GLY A CA 1
ATOM 1460 C C . GLY A 1 104 ? -14.89719 16.79497 77.16693 1.000 17.13672 162 GLY A C 1
ATOM 1461 O O . GLY A 1 104 ? -14.26135 17.13071 78.16546 1.000 18.17105 162 GLY A O 1
ATOM 1465 N N . LYS A 1 105 ? -16.02527 16.09566 77.21370 1.000 18.79481 163 LYS A N 1
ATOM 1466 C CA . LYS A 1 105 ? -16.76861 15.83642 78.43043 1.000 20.96875 163 LYS A CA 1
ATOM 1467 C C . LYS A 1 105 ? -17.10695 14.35541 78.50442 1.000 22.06888 163 LYS A C 1
ATOM 1468 O O . LYS A 1 105 ? -17.50544 13.76103 77.49731 1.000 23.23218 163 LYS A O 1
ATOM 1487 N N . PRO A 1 106 ? -16.95998 13.72765 79.66735 1.000 21.00034 164 PRO A N 1
ATOM 1488 C CA . PRO A 1 106 ? -17.46849 12.35949 79.81629 1.000 21.26089 164 PRO A CA 1
ATOM 1489 C C . PRO A 1 106 ? -18.98465 12.36721 79.92252 1.000 23.86910 164 PRO A C 1
ATOM 1490 O O . PRO A 1 106 ? -19.60283 13.37338 80.26003 1.000 26.61416 164 PRO A O 1
ATOM 1501 N N . GLY A 1 107 ? -19.58302 11.22053 79.61264 1.000 25.59299 165 GLY A N 1
ATOM 1502 C CA . GLY A 1 107 ? -21.02764 11.11755 79.60034 1.000 26.89841 165 GLY A CA 1
ATOM 1503 C C . GLY A 1 107 ? -21.61582 10.54136 80.86821 1.000 27.69851 165 GLY A C 1
ATOM 1504 O O . GLY A 1 107 ? -22.71557 9.97941 80.85258 1.000 31.71477 165 GLY A O 1
ATOM 1508 N N . ILE A 1 108 ? -20.90295 10.68216 81.97578 1.000 27.86958 166 ILE A N 1
ATOM 1509 C CA . ILE A 1 108 ? -21.32384 10.10739 83.24731 1.000 28.02749 166 ILE A CA 1
ATOM 1510 C C . ILE A 1 108 ? -22.09633 11.14000 84.05411 1.000 28.76705 166 ILE A C 1
ATOM 1511 O O . ILE A 1 108 ? -22.22429 12.30063 83.64570 1.000 30.22775 166 ILE A O 1
ATOM 1527 N N . GLY A 1 109 ? -22.60754 10.72248 85.20647 1.000 28.58809 167 GLY A N 1
ATOM 1528 C CA . GLY A 1 109 ? -23.25440 11.61274 86.14125 1.000 29.64348 167 GLY A CA 1
ATOM 1529 C C . GLY A 1 109 ? -22.25305 12.24858 87.07559 1.000 31.01733 167 GLY A C 1
ATOM 1530 O O . GLY A 1 109 ? -21.05946 12.34301 86.78464 1.000 32.56225 167 GLY A O 1
ATOM 1534 N N . ARG A 1 110 ? -22.75222 12.68573 88.22475 1.000 32.35170 168 ARG A N 1
ATOM 1535 C CA . ARG A 1 110 ? -21.90463 13.30202 89.24428 1.000 34.34930 168 ARG A CA 1
ATOM 1536 C C . ARG A 1 110 ? -20.98803 12.23628 89.83863 1.000 33.69922 168 ARG A C 1
ATOM 1537 O O . ARG A 1 110 ? -21.45412 11.32421 90.52828 1.000 34.48616 168 ARG A O 1
ATOM 1558 N N . LYS A 1 111 ? -19.68400 12.33586 89.57665 1.000 30.75940 169 LYS A N 1
ATOM 1559 C CA . LYS A 1 111 ? -18.76142 11.30025 90.00637 1.000 29.44608 169 LYS A CA 1
ATOM 1560 C C . LYS A 1 111 ? -17.36506 11.88189 90.18832 1.000 25.60089 169 LYS A C 1
ATOM 1561 O O . LYS A 1 111 ? -16.97947 12.83823 89.51328 1.000 23.76383 169 LYS A O 1
ATOM 1580 N N . LEU A 1 112 ? -16.60749 11.27970 91.09962 1.000 25.27716 170 LEU A N 1
ATOM 1581 C CA . LEU A 1 112 ? -15.19132 11.59994 91.21526 1.000 23.74014 170 LEU A CA 1
ATOM 1582 C C . LEU A 1 112 ? -14.43883 10.98952 90.03979 1.000 21.50566 170 LEU A C 1
ATOM 1583 O O . LEU A 1 112 ? -14.56871 9.79079 89.75751 1.000 22.75317 170 LEU A O 1
ATOM 1599 N N . ILE A 1 113 ? -13.65646 11.81183 89.34912 1.000 21.33195 171 ILE A N 1
ATOM 1600 C CA . ILE A 1 113 ? -12.84434 11.35297 88.23506 1.000 20.85295 171 ILE A CA 1
ATOM 1601 C C . ILE A 1 113 ? -11.38345 11.68968 88.51245 1.000 20.60818 171 ILE A C 1
ATOM 1602 O O . ILE A 1 113 ? -11.05022 12.48353 89.39871 1.000 19.67649 171 ILE A O 1
ATOM 1618 N N . ARG A 1 114 ? -10.51314 11.06433 87.73156 1.000 19.48173 172 ARG A N 1
ATOM 1619 C CA . ARG A 1 114 ? -9.08261 11.33702 87.73188 1.000 19.13959 172 ARG A CA 1
ATOM 1620 C C . ARG A 1 114 ? -8.69833 11.76411 86.32413 1.000 18.95536 172 ARG A C 1
ATOM 1621 O O . ARG A 1 114 ? -9.11818 11.13815 85.35099 1.000 19.71597 172 ARG A O 1
ATOM 1642 N N . LEU A 1 115 ? -7.92360 12.83968 86.21869 1.000 18.59741 173 LEU A N 1
ATOM 1643 C CA . LEU A 1 115 ? -7.43101 13.33597 84.93427 1.000 17.13935 173 LEU A CA 1
ATOM 1644 C C . LEU A 1 115 ? -5.96093 12.94054 84.82368 1.000 16.68140 173 LEU A C 1
ATOM 1645 O O . LEU A 1 115 ? -5.07351 13.63625 85.33092 1.000 17.32621 173 LEU A O 1
ATOM 1661 N N . LYS A 1 116 ? -5.71144 11.81262 84.16221 1.000 15.29175 174 LYS A N 1
ATOM 1662 C CA . LYS A 1 116 ? -4.38490 11.21503 84.05409 1.000 15.55495 174 LYS A CA 1
ATOM 1663 C C . LYS A 1 116 ? -3.73063 11.64701 82.74969 1.000 15.46283 174 LYS A C 1
ATOM 1664 O O . LYS A 1 116 ? -4.31360 11.47582 81.68275 1.000 19.42382 174 LYS A O 1
ATOM 1683 N N . ALA A 1 117 ? -2.51795 12.19027 82.82963 1.000 13.63103 175 ALA A N 1
ATOM 1684 C CA . ALA A 1 117 ? -1.78691 12.45462 81.59498 1.000 13.87580 175 ALA A CA 1
ATOM 1685 C C . ALA A 1 117 ? -0.29701 12.39755 81.85665 1.000 13.68367 175 ALA A C 1
ATOM 1686 O O . ALA A 1 117 ? 0.16429 12.67565 82.96494 1.000 16.11290 175 ALA A O 1
ATOM 1693 N N . GLN A 1 118 ? 0.45070 12.05734 80.80567 1.000 14.23900 176 GLN A N 1
ATOM 1694 C CA . GLN A 1 118 ? 1.90329 12.00906 80.86647 1.000 14.82064 176 GLN A CA 1
ATOM 1695 C C . GLN A 1 118 ? 2.46895 12.66079 79.62011 1.000 14.06003 176 GLN A C 1
ATOM 1696 O O . GLN A 1 118 ? 1.81959 12.70686 78.57916 1.000 15.04962 176 GLN A O 1
ATOM 1710 N N . VAL A 1 119 ? 3.70554 13.14100 79.72423 1.000 15.19437 177 VAL A N 1
ATOM 1711 C CA . VAL A 1 119 ? 4.43676 13.62111 78.55727 1.000 14.71800 177 VAL A CA 1
ATOM 1712 C C . VAL A 1 119 ? 5.51047 12.60434 78.19155 1.000 15.33123 177 VAL A C 1
ATOM 1713 O O . VAL A 1 119 ? 6.06741 11.90393 79.05337 1.000 15.42335 177 VAL A O 1
ATOM 1726 N N . TYR A 1 120 ? 5.81184 12.54647 76.90125 1.000 14.53904 178 TYR A N 1
ATOM 1727 C CA . TYR A 1 120 ? 6.66921 11.52860 76.32374 1.000 13.96002 178 TYR A CA 1
ATOM 1728 C C . TYR A 1 120 ? 7.73469 12.16604 75.44780 1.000 14.24690 178 TYR A C 1
ATOM 1729 O O . TYR A 1 120 ? 7.47956 13.15923 74.75579 1.000 15.69180 178 TYR A O 1
ATOM 1747 N N . ARG A 1 121 ? 8.92605 11.57445 75.47679 1.000 17.41569 179 ARG A N 1
ATOM 1748 C CA . ARG A 1 121 ? 10.00254 11.99599 74.59853 1.000 18.15526 179 ARG A CA 1
ATOM 1749 C C . ARG A 1 121 ? 9.79907 11.41833 73.19902 1.000 19.41857 179 ARG A C 1
ATOM 1750 O O . ARG A 1 121 ? 8.98489 10.51766 72.98071 1.000 21.40038 179 ARG A O 1
ATOM 1771 N N . ARG A 1 122 ? 10.59677 11.92145 72.25595 1.000 20.32657 180 ARG A N 1
ATOM 1772 C CA . ARG A 1 122 ? 10.56586 11.39627 70.89613 1.000 21.64252 180 ARG A CA 1
ATOM 1773 C C . ARG A 1 122 ? 10.88946 9.90950 70.85418 1.000 22.38734 180 ARG A C 1
ATOM 1774 O O . ARG A 1 122 ? 10.44423 9.20586 69.93918 1.000 23.32693 180 ARG A O 1
ATOM 1795 N N . ASP A 1 123 ? 11.64935 9.40473 71.83113 1.000 21.21615 181 ASP A N 1
ATOM 1796 C CA . ASP A 1 123 ? 11.99306 7.98752 71.86047 1.000 21.62672 181 ASP A CA 1
ATOM 1797 C C . ASP A 1 123 ? 10.91759 7.12996 72.51836 1.000 20.15023 181 ASP A C 1
ATOM 1798 O O . ASP A 1 123 ? 11.12107 5.91703 72.68196 1.000 21.40828 181 ASP A O 1
ATOM 1807 N N . GLY A 1 124 ? 9.78064 7.71927 72.88577 1.000 20.66082 182 GLY A N 1
ATOM 1808 C CA . GLY A 1 124 ? 8.64503 6.97660 73.38754 1.000 19.96600 182 GLY A CA 1
ATOM 1809 C C . GLY A 1 124 ? 8.61428 6.75739 74.88349 1.000 17.75784 182 GLY A C 1
ATOM 1810 O O . GLY A 1 124 ? 7.60260 6.26226 75.39755 1.000 18.81849 182 GLY A O 1
ATOM 1814 N N . HIS A 1 125 ? 9.68100 7.10915 75.59889 1.000 15.33650 183 HIS A N 1
ATOM 1815 C CA . HIS A 1 125 ? 9.72196 6.97586 77.04331 1.000 15.42599 183 HIS A CA 1
ATOM 1816 C C . HIS A 1 125 ? 9.07935 8.18344 77.71754 1.000 15.16280 183 HIS A C 1
ATOM 1817 O O . HIS A 1 125 ? 8.87582 9.23242 77.10939 1.000 17.69993 183 HIS A O 1
ATOM 1831 N N . TYR A 1 126 ? 8.76628 8.02532 79.00310 1.000 16.61296 184 TYR A N 1
ATOM 1832 C CA . TYR A 1 126 ? 8.31754 9.16763 79.78638 1.000 13.69683 184 TYR A CA 1
ATOM 1833 C C . TYR A 1 126 ? 9.36903 10.26880 79.72963 1.000 14.37849 184 TYR A C 1
ATOM 1834 O O . TYR A 1 126 ? 10.56978 10.00432 79.86011 1.000 17.12618 184 TYR A O 1
ATOM 1852 N N . GLY A 1 127 ? 8.90787 11.50395 79.57572 1.000 15.72865 185 GLY A N 1
ATOM 1853 C CA . GLY A 1 127 ? 9.78434 12.64858 79.46021 1.000 15.99184 185 GLY A CA 1
ATOM 1854 C C . GLY A 1 127 ? 9.68089 13.59277 80.63919 1.000 15.47862 185 GLY A C 1
ATOM 1855 O O . GLY A 1 127 ? 9.46117 13.16752 81.77847 1.000 17.65782 185 GLY A O 1
ATOM 1859 N N . GLN A 1 128 ? 9.81796 14.88474 80.37246 1.000 14.79433 186 GLN A N 1
ATOM 1860 C CA . GLN A 1 128 ? 9.75479 15.90273 81.40915 1.000 17.45254 186 GLN A CA 1
ATOM 1861 C C . GLN A 1 128 ? 9.27584 17.19200 80.76813 1.000 17.27357 186 GLN A C 1
ATOM 1862 O O . GLN A 1 128 ? 9.72217 17.55003 79.67367 1.000 18.12894 186 GLN A O 1
ATOM 1876 N N . THR A 1 129 ? 8.35603 17.87590 81.44208 1.000 16.11818 187 THR A N 1
ATOM 1877 C CA . THR A 1 129 ? 7.88155 19.17431 80.99341 1.000 18.88692 187 THR A CA 1
ATOM 1878 C C . THR A 1 129 ? 7.96722 20.16029 82.14584 1.000 20.56607 187 THR A C 1
ATOM 1879 O O . THR A 1 129 ? 7.80524 19.79062 83.31286 1.000 20.22393 187 THR A O 1
ATOM 1890 N N . SER A 1 130 ? 8.25517 21.42158 81.80352 1.000 20.84242 188 SER A N 1
ATOM 1891 C CA . SER A 1 130 ? 8.29056 22.46656 82.81659 1.000 19.47910 188 SER A CA 1
ATOM 1892 C C . SER A 1 130 ? 6.91893 22.70986 83.42875 1.000 19.23171 188 SER A C 1
ATOM 1893 O O . SER A 1 130 ? 6.83146 23.09848 84.59701 1.000 22.39524 188 SER A O 1
ATOM 1901 N N . ARG A 1 131 ? 5.84223 22.49034 82.66860 1.000 21.21351 189 ARG A N 1
ATOM 1902 C CA . ARG A 1 131 ? 4.50773 22.71654 83.19741 1.000 19.52385 189 ARG A CA 1
ATOM 1903 C C . ARG A 1 131 ? 3.47389 21.99096 82.34476 1.000 20.21340 189 ARG A C 1
ATOM 1904 O O . ARG A 1 131 ? 3.49406 22.06987 81.11595 1.000 20.15813 189 ARG A O 1
ATOM 1925 N N . MET A 1 132 ? 2.55401 21.33137 83.02952 1.000 19.96600 190 MET A N 1
ATOM 1926 C CA . MET A 1 132 ? 1.51685 20.47253 82.46481 1.000 18.56320 190 MET A CA 1
ATOM 1927 C C . MET A 1 132 ? 0.28843 20.59811 83.34443 1.000 17.20515 190 MET A C 1
ATOM 1928 O O . MET A 1 132 ? 0.37645 21.00884 84.49935 1.000 20.21076 190 MET A O 1
ATOM 1942 N N . GLY A 1 133 ? -0.88698 20.33355 82.77348 1.000 17.29199 191 GLY A N 1
ATOM 1943 C CA . GLY A 1 133 ? -2.08948 20.47443 83.57847 1.000 16.60244 191 GLY A CA 1
ATOM 1944 C C . GLY A 1 133 ? -3.33958 20.26073 82.75612 1.000 17.49202 191 GLY A C 1
ATOM 1945 O O . GLY A 1 133 ? -3.30430 19.61337 81.71467 1.000 17.86048 191 GLY A O 1
ATOM 1949 N N . PHE A 1 134 ? -4.44949 20.79517 83.25907 1.000 17.89996 192 PHE A N 1
ATOM 1950 C CA . PHE A 1 134 ? -5.69132 20.68383 82.50270 1.000 19.06063 192 PHE A CA 1
ATOM 1951 C C . PHE A 1 134 ? -6.49173 21.97416 82.55590 1.000 20.37394 192 PHE A C 1
ATOM 1952 O O . PHE A 1 134 ? -6.41883 22.75937 83.51240 1.000 19.79229 192 PHE A O 1
ATOM 1969 N N . PHE A 1 135 ? -7.19204 22.21145 81.45597 1.000 20.03706 193 PHE A N 1
ATOM 1970 C CA . PHE A 1 135 ? -8.19261 23.25722 81.33901 1.000 21.61356 193 PHE A CA 1
ATOM 1971 C C . PHE A 1 135 ? -9.55899 22.68568 81.69635 1.000 20.15287 193 PHE A C 1
ATOM 1972 O O . PHE A 1 135 ? -9.84925 21.51945 81.42823 1.000 20.89243 193 PHE A O 1
ATOM 1989 N N . ARG A 1 136 ? -10.39498 23.52140 82.29429 1.000 19.01063 194 ARG A N 1
ATOM 1990 C CA . ARG A 1 136 ? -11.80310 23.21292 82.50881 1.000 20.13707 194 ARG A CA 1
ATOM 1991 C C . ARG A 1 136 ? -12.60330 24.36183 81.92004 1.000 21.96624 194 ARG A C 1
ATOM 1992 O O . ARG A 1 136 ? -12.33971 25.52562 82.22957 1.000 23.80330 194 ARG A O 1
ATOM 2013 N N . ASN A 1 137 ? -13.55732 24.03632 81.05037 1.000 21.72674 195 ASN A N 1
ATOM 2014 C CA . ASN A 1 137 ? -14.40868 25.05233 80.43709 1.000 22.58737 195 ASN A CA 1
ATOM 2015 C C . ASN A 1 137 ? -13.56203 26.11729 79.75193 1.000 21.09246 195 ASN A C 1
ATOM 2016 O O . ASN A 1 137 ? -13.87837 27.30765 79.76631 1.000 22.99004 195 ASN A O 1
ATOM 2027 N N . GLY A 1 138 ? -12.44950 25.68371 79.16508 1.000 24.01912 196 GLY A N 1
ATOM 2028 C CA . GLY A 1 138 ? -11.61301 26.55669 78.37959 1.000 26.38256 196 GLY A CA 1
ATOM 2029 C C . GLY A 1 138 ? -10.64876 27.41315 79.16574 1.000 28.21962 196 GLY A C 1
ATOM 2030 O O . GLY A 1 138 ? -9.96619 28.25122 78.56328 1.000 30.24354 196 GLY A O 1
ATOM 2034 N N . LYS A 1 139 ? -10.55952 27.23814 80.47847 1.000 26.99842 197 LYS A N 1
ATOM 2035 C CA . LYS A 1 139 ? -9.64320 28.01567 81.30554 1.000 26.56417 197 LYS A CA 1
ATOM 2036 C C . LYS A 1 139 ? -8.70533 27.07606 82.04334 1.000 25.89303 197 LYS A C 1
ATOM 2037 O O . LYS A 1 139 ? -9.10145 25.98455 82.46568 1.000 24.54813 197 LYS A O 1
ATOM 2056 N N . GLU A 1 140 ? -7.45481 27.50581 82.19384 1.000 25.56930 198 GLU A N 1
ATOM 2057 C CA . GLU A 1 140 ? -6.48623 26.72531 82.95228 1.000 24.58761 198 GLU A CA 1
ATOM 2058 C C . GLU A 1 140 ? -6.87509 26.75005 84.42309 1.000 24.38759 198 GLU A C 1
ATOM 2059 O O . GLU A 1 140 ? -6.94217 27.82437 85.02629 1.000 27.23265 198 GLU A O 1
ATOM 2071 N N . VAL A 1 141 ? -7.15355 25.57955 84.99187 1.000 22.86898 199 VAL A N 1
ATOM 2072 C CA . VAL A 1 141 ? -7.51253 25.48960 86.40212 1.000 20.80032 199 VAL A CA 1
ATOM 2073 C C . VAL A 1 141 ? -6.53319 24.65657 87.21551 1.000 21.49776 199 VAL A C 1
ATOM 2074 O O . VAL A 1 141 ? -6.55259 24.73839 88.45425 1.000 22.15310 199 VAL A O 1
ATOM 2087 N N . TYR A 1 142 ? -5.67017 23.86631 86.58825 1.000 20.29235 200 TYR A N 1
ATOM 2088 C CA . TYR A 1 142 ? -4.73141 23.03356 87.32291 1.000 19.76598 200 TYR A CA 1
ATOM 2089 C C . TYR A 1 142 ? -3.42141 22.95996 86.56215 1.000 18.86850 200 TYR A C 1
ATOM 2090 O O . TYR A 1 142 ? -3.41654 22.81158 85.33972 1.000 19.02115 200 TYR A O 1
ATOM 2108 N N . HIS A 1 143 ? -2.30667 23.06156 87.28747 1.000 20.29235 201 HIS A N 1
ATOM 2109 C CA . HIS A 1 143 ? -1.01324 22.83257 86.67198 1.000 20.75557 201 HIS A CA 1
ATOM 2110 C C . HIS A 1 143 ? -0.06915 22.21791 87.69016 1.000 21.54250 201 HIS A C 1
ATOM 2111 O O . HIS A 1 143 ? -0.29613 22.26586 88.90111 1.000 23.26639 201 HIS A O 1
ATOM 2125 N N . ILE A 1 144 ? 0.98532 21.61384 87.16748 1.000 20.28972 202 ILE A N 1
ATOM 2126 C CA . ILE A 1 144 ? 2.01599 20.97389 87.97911 1.000 20.44501 202 ILE A CA 1
ATOM 2127 C C . ILE A 1 144 ? 3.31750 21.10961 87.21008 1.000 21.72673 202 ILE A C 1
ATOM 2128 O O . ILE A 1 144 ? 3.34962 20.95088 85.98669 1.000 21.52408 202 ILE A O 1
ATOM 2144 N N . ASP A 1 145 ? 4.38918 21.43871 87.92686 1.000 21.27406 203 ASP A N 1
ATOM 2145 C CA . ASP A 1 145 ? 5.63554 21.86169 87.30108 1.000 22.98742 203 ASP A CA 1
ATOM 2146 C C . ASP A 1 145 ? 6.70343 20.78320 87.39966 1.000 22.95057 203 ASP A C 1
ATOM 2147 O O . ASP A 1 145 ? 6.79894 20.07859 88.40546 1.000 22.68212 203 ASP A O 1
ATOM 2156 N N . ASN A 1 146 ? 7.50672 20.67314 86.34237 1.000 22.41893 204 ASN A N 1
ATOM 2157 C CA . ASN A 1 146 ? 8.72302 19.86349 86.33865 1.000 22.29786 204 ASN A CA 1
ATOM 2158 C C . ASN A 1 146 ? 8.42010 18.40406 86.66658 1.000 20.60292 204 ASN A C 1
ATOM 2159 O O . ASN A 1 146 ? 8.94082 17.82454 87.62600 1.000 24.30599 204 ASN A O 1
ATOM 2170 N N . VAL A 1 147 ? 7.57438 17.80128 85.83000 1.000 18.74480 205 VAL A N 1
ATOM 2171 C CA . VAL A 1 147 ? 7.14228 16.42925 86.03933 1.000 17.99998 205 VAL A CA 1
ATOM 2172 C C . VAL A 1 147 ? 7.01030 15.73208 84.69260 1.000 17.92102 205 VAL A C 1
ATOM 2173 O O . VAL A 1 147 ? 7.01667 16.35918 83.62673 1.000 17.43412 205 VAL A O 1
ATOM 2186 N N . ALA A 1 148 ? 6.87347 14.41542 84.76554 1.000 16.51559 206 ALA A N 1
ATOM 2187 C CA . ALA A 1 148 ? 6.51314 13.59688 83.61824 1.000 18.08419 206 ALA A CA 1
ATOM 2188 C C . ALA A 1 148 ? 5.02353 13.30447 83.55020 1.000 16.34715 206 ALA A C 1
ATOM 2189 O O . ALA A 1 148 ? 4.54353 12.87761 82.49789 1.000 17.25515 206 ALA A O 1
ATOM 2196 N N . SER A 1 149 ? 4.28693 13.49902 84.64502 1.000 15.95500 207 SER A N 1
ATOM 2197 C CA . SER A 1 149 ? 2.90396 13.02902 84.67258 1.000 18.23948 207 SER A CA 1
ATOM 2198 C C . SER A 1 149 ? 2.10232 13.79482 85.71227 1.000 18.43687 207 SER A C 1
ATOM 2199 O O . SER A 1 149 ? 2.65580 14.45113 86.60455 1.000 19.29223 207 SER A O 1
ATOM 2207 N N . MET A 1 150 ? 0.77926 13.69089 85.57259 1.000 16.70772 208 MET A N 1
ATOM 2208 C CA . MET A 1 150 ? -0.20013 14.31435 86.45021 1.000 17.43411 208 MET A CA 1
ATOM 2209 C C . MET A 1 150 ? -1.34805 13.33161 86.65455 1.000 16.81299 208 MET A C 1
ATOM 2210 O O . MET A 1 150 ? -1.62234 12.49527 85.78984 1.000 17.06828 208 MET A O 1
ATOM 2224 N N . GLU A 1 151 ? -2.01719 13.43545 87.80952 1.000 18.29211 209 GLU A N 1
ATOM 2225 C CA . GLU A 1 151 ? -3.18908 12.60741 88.05232 1.000 18.85534 209 GLU A CA 1
ATOM 2226 C C . GLU A 1 151 ? -4.10515 13.22794 89.10191 1.000 17.16567 209 GLU A C 1
ATOM 2227 O O . GLU A 1 151 ? -4.55475 12.53211 90.02047 1.000 18.60531 209 GLU A O 1
ATOM 2239 N N . PRO A 1 152 ? -4.44921 14.51053 88.97738 1.000 17.81048 210 PRO A N 1
ATOM 2240 C CA . PRO A 1 152 ? -5.38552 15.10770 89.93525 1.000 18.05261 210 PRO A CA 1
ATOM 2241 C C . PRO A 1 152 ? -6.76451 14.46768 89.83789 1.000 18.20000 210 PRO A C 1
ATOM 2242 O O . PRO A 1 152 ? -7.17322 13.96868 88.78878 1.000 17.51308 210 PRO A O 1
ATOM 2253 N N . THR A 1 153 ? -7.47592 14.47486 90.95691 1.000 19.51858 211 THR A N 1
ATOM 2254 C CA . THR A 1 153 ? -8.87054 14.06754 90.99050 1.000 21.09245 211 THR A CA 1
ATOM 2255 C C . THR A 1 153 ? -9.76396 15.30220 90.91130 1.000 21.22404 211 THR A C 1
ATOM 2256 O O . THR A 1 153 ? -9.31464 16.43877 91.06708 1.000 20.08970 211 THR A O 1
ATOM 2267 N N . TRP A 1 154 ? -11.04758 15.06052 90.64676 1.000 19.61859 212 TRP A N 1
ATOM 2268 C CA . TRP A 1 154 ? -11.99724 16.13767 90.41478 1.000 20.05022 212 TRP A CA 1
ATOM 2269 C C . TRP A 1 154 ? -13.40823 15.59373 90.57094 1.000 21.75832 212 TRP A C 1
ATOM 2270 O O . TRP A 1 154 ? -13.72430 14.51839 90.05898 1.000 22.41366 212 TRP A O 1
ATOM 2291 N N . ASN A 1 155 ? -14.25141 16.34559 91.27116 1.000 22.27681 213 ASN A N 1
ATOM 2292 C CA . ASN A 1 155 ? -15.66590 15.98500 91.38460 1.000 23.84805 213 ASN A CA 1
ATOM 2293 C C . ASN A 1 155 ? -16.37092 16.47157 90.12714 1.000 23.38746 213 ASN A C 1
ATOM 2294 O O . ASN A 1 155 ? -16.79135 17.62653 90.02558 1.000 23.56643 213 ASN A O 1
ATOM 2305 N N . PHE A 1 156 ? -16.48555 15.58180 89.14676 1.000 22.89267 214 PHE A N 1
ATOM 2306 C CA . PHE A 1 156 ? -17.12485 15.95198 87.89598 1.000 23.48484 214 PHE A CA 1
ATOM 2307 C C . PHE A 1 156 ? -18.61558 16.16920 88.11295 1.000 24.45864 214 PHE A C 1
ATOM 2308 O O . PHE A 1 156 ? -19.28135 15.38236 88.78794 1.000 24.94818 214 PHE A O 1
ATOM 2325 N N . ASP A 1 157 ? -19.12734 17.24793 87.54345 1.000 25.15083 215 ASP A N 1
ATOM 2326 C CA . ASP A 1 157 ? -20.53799 17.59828 87.63390 1.000 26.79577 215 ASP A CA 1
ATOM 2327 C C . ASP A 1 157 ? -21.00211 18.04330 86.25379 1.000 27.54586 215 ASP A C 1
ATOM 2328 O O . ASP A 1 157 ? -20.55583 19.08786 85.76451 1.000 27.26951 215 ASP A O 1
ATOM 2337 N N . PRO A 1 158 ? -21.88354 17.28399 85.58896 1.000 30.33303 216 PRO A N 1
ATOM 2338 C CA . PRO A 1 158 ? -22.24790 17.63495 84.20556 1.000 30.35409 216 PRO A CA 1
ATOM 2339 C C . PRO A 1 158 ? -22.90872 18.99591 84.07208 1.000 33.55973 216 PRO A C 1
ATOM 2340 O O . PRO A 1 158 ? -22.84538 19.59845 82.99008 1.000 33.53605 216 PRO A O 1
ATOM 2351 N N A SER A 1 159 ? -23.54509 19.50270 85.12766 0.500 34.43616 217 SER A N 1
ATOM 2352 N N B SER A 1 159 ? -23.53964 19.50474 85.13000 0.500 34.53880 217 SER A N 1
ATOM 2353 C CA A SER A 1 159 ? -24.17982 20.81156 85.03090 0.500 35.13624 217 SER A CA 1
ATOM 2354 C CA B SER A 1 159 ? -24.17790 20.81373 85.04016 0.500 35.43891 217 SER A CA 1
ATOM 2355 C C A SER A 1 159 ? -23.15068 21.93210 84.96432 0.500 34.92832 217 SER A C 1
ATOM 2356 C C B SER A 1 159 ? -23.14407 21.92963 84.95432 0.500 34.98885 217 SER A C 1
ATOM 2357 O O A SER A 1 159 ? -23.37491 22.93328 84.27783 0.500 35.67578 217 SER A O 1
ATOM 2358 O O B SER A 1 159 ? -23.35246 22.92080 84.24760 0.500 35.67051 217 SER A O 1
ATOM 2373 N N . SER A 1 160 ? -22.01741 21.78173 85.65507 1.000 34.16507 218 SER A N 1
ATOM 2374 C CA . SER A 1 160 ? -21.01452 22.83463 85.72755 1.000 31.49370 218 SER A CA 1
ATOM 2375 C C . SER A 1 160 ? -19.77697 22.58162 84.87725 1.000 29.06183 218 SER A C 1
ATOM 2376 O O . SER A 1 160 ? -19.10433 23.54611 84.49520 1.000 30.60675 218 SER A O 1
ATOM 2384 N N . ASP A 1 161 ? -19.44780 21.32852 84.57731 1.000 25.10083 219 ASP A N 1
ATOM 2385 C CA . ASP A 1 161 ? -18.23453 20.99906 83.82228 1.000 23.72961 219 ASP A CA 1
ATOM 2386 C C . ASP A 1 161 ? -18.62246 20.66678 82.38371 1.000 25.06398 219 ASP A C 1
ATOM 2387 O O . ASP A 1 161 ? -19.08445 19.56251 82.09661 1.000 25.28243 219 ASP A O 1
ATOM 2396 N N . GLN A 1 162 ? -18.40535 21.63026 81.47857 1.000 24.01649 220 GLN A N 1
ATOM 2397 C CA . GLN A 1 162 ? -18.72374 21.44235 80.06948 1.000 24.29547 220 GLN A CA 1
ATOM 2398 C C . GLN A 1 162 ? -17.60013 20.75466 79.29653 1.000 23.62959 220 GLN A C 1
ATOM 2399 O O . GLN A 1 162 ? -17.87380 20.04133 78.32031 1.000 23.95595 220 GLN A O 1
ATOM 2413 N N . SER A 1 163 ? -16.34447 20.95761 79.68871 1.000 21.89518 221 SER A N 1
ATOM 2414 C CA . SER A 1 163 ? -15.24341 20.35028 78.95360 1.000 20.81610 221 SER A CA 1
ATOM 2415 C C . SER A 1 163 ? -13.98439 20.34327 79.80716 1.000 18.75796 221 SER A C 1
ATOM 2416 O O . SER A 1 163 ? -13.82564 21.14325 80.72692 1.000 19.73966 221 SER A O 1
ATOM 2424 N N . PHE A 1 164 ? -13.10028 19.40600 79.47743 1.000 18.20526 222 PHE A N 1
ATOM 2425 C CA . PHE A 1 164 ? -11.73328 19.37027 79.97900 1.000 18.30791 222 PHE A CA 1
ATOM 2426 C C . PHE A 1 164 ? -10.78525 19.17425 78.80620 1.000 19.30539 222 PHE A C 1
ATOM 2427 O O . PHE A 1 164 ? -11.13315 18.53399 77.81228 1.000 17.72363 222 PHE A O 1
ATOM 2444 N N . SER A 1 165 ? -9.57335 19.71126 78.94014 1.000 18.65795 223 SER A N 1
ATOM 2445 C CA . SER A 1 165 ? -8.49873 19.42851 78.00402 1.000 17.38148 223 SER A CA 1
ATOM 2446 C C . SER A 1 165 ? -7.19277 19.39219 78.78099 1.000 16.34452 223 SER A C 1
ATOM 2447 O O . SER A 1 165 ? -7.08296 19.96206 79.87353 1.000 18.15788 223 SER A O 1
ATOM 2455 N N . PHE A 1 166 ? -6.20523 18.71055 78.21603 1.000 15.93920 224 PHE A N 1
ATOM 2456 C CA . PHE A 1 166 ? -4.88173 18.62546 78.81977 1.000 16.60770 224 PHE A CA 1
ATOM 2457 C C . PHE A 1 166 ? -3.91230 19.54987 78.09239 1.000 16.39979 224 PHE A C 1
ATOM 2458 O O . PHE A 1 166 ? -4.07759 19.84160 76.90932 1.000 18.22368 224 PHE A O 1
ATOM 2475 N N . PHE A 1 167 ? -2.87558 19.99356 78.80343 1.000 17.28673 225 PHE A N 1
ATOM 2476 C CA . PHE A 1 167 ? -1.84396 20.81793 78.18342 1.000 17.10250 225 PHE A CA 1
ATOM 2477 C C . PHE A 1 167 ? -0.47982 20.43625 78.73338 1.000 17.47886 225 PHE A C 1
ATOM 2478 O O . PHE A 1 167 ? -0.36056 19.90348 79.83522 1.000 17.78416 225 PHE A O 1
ATOM 2495 N N . PHE A 1 168 ? 0.55374 20.71431 77.93544 1.000 18.73953 226 PHE A N 1
ATOM 2496 C CA . PHE A 1 168 ? 1.93069 20.59044 78.38898 1.000 16.10238 226 PHE A CA 1
ATOM 2497 C C . PHE A 1 168 ? 2.75211 21.70507 77.76531 1.000 17.63940 226 PHE A C 1
ATOM 2498 O O . PHE A 1 168 ? 2.31468 22.39210 76.84217 1.000 17.86838 226 PHE A O 1
ATOM 2515 N N . THR A 1 169 ? 3.95720 21.88790 78.30681 1.000 19.52384 227 THR A N 1
ATOM 2516 C CA . THR A 1 169 ? 4.89405 22.86756 77.78922 1.000 20.13444 227 THR A CA 1
ATOM 2517 C C . THR A 1 169 ? 5.95340 22.13256 76.98804 1.000 20.08971 227 THR A C 1
ATOM 2518 O O . THR A 1 169 ? 6.75408 21.39264 77.57780 1.000 21.60830 227 THR A O 1
ATOM 2529 N N . PRO A 1 170 ? 6.00607 22.28898 75.66907 1.000 23.17954 228 PRO A N 1
ATOM 2530 C CA . PRO A 1 170 ? 6.96913 21.51278 74.88245 1.000 22.68738 228 PRO A CA 1
ATOM 2531 C C . PRO A 1 170 ? 8.40089 21.87147 75.24693 1.000 21.56620 228 PRO A C 1
ATOM 2532 O O . PRO A 1 170 ? 8.70343 22.96725 75.72932 1.000 23.13480 228 PRO A O 1
ATOM 2543 N N . GLY A 1 171 ? 9.28653 20.91626 75.00103 1.000 21.29774 229 GLY A N 1
ATOM 2544 C CA . GLY A 1 171 ? 10.68738 21.06955 75.28994 1.000 21.90307 229 GLY A CA 1
ATOM 2545 C C . GLY A 1 171 ? 11.46893 19.88161 74.77901 1.000 20.80294 229 GLY A C 1
ATOM 2546 O O . GLY A 1 171 ? 10.90846 18.94506 74.18942 1.000 20.16076 229 GLY A O 1
ATOM 2550 N N . PRO A 1 172 ? 12.78173 19.88444 75.01905 1.000 20.95297 230 PRO A N 1
ATOM 2551 C CA . PRO A 1 172 ? 13.62465 18.78808 74.51852 1.000 22.70843 230 PRO A CA 1
ATOM 2552 C C . PRO A 1 172 ? 13.23023 17.42373 75.04040 1.000 20.66082 230 PRO A C 1
ATOM 2553 O O . PRO A 1 172 ? 13.64290 16.41249 74.44964 1.000 20.75820 230 PRO A O 1
ATOM 2564 N N . ASN A 1 173 ? 12.46606 17.35448 76.13487 1.000 18.50793 231 ASN A N 1
ATOM 2565 C CA . ASN A 1 173 ? 12.04624 16.08425 76.71655 1.000 16.36294 231 ASN A CA 1
ATOM 2566 C C . ASN A 1 173 ? 10.53481 15.92636 76.72230 1.000 15.26544 231 ASN A C 1
ATOM 2567 O O . ASN A 1 173 ? 10.01743 15.03625 77.39729 1.000 16.57875 231 ASN A O 1
ATOM 2578 N N . ALA A 1 174 ? 9.81528 16.76870 75.98790 1.000 16.52348 232 ALA A N 1
ATOM 2579 C CA . ALA A 1 174 ? 8.35083 16.70970 75.96243 1.000 15.21544 232 ALA A CA 1
ATOM 2580 C C . ALA A 1 174 ? 7.91426 16.92245 74.52041 1.000 17.54728 232 ALA A C 1
ATOM 2581 O O . ALA A 1 174 ? 7.85953 18.06100 74.03918 1.000 18.49477 232 ALA A O 1
ATOM 2588 N N . PHE A 1 175 ? 7.60318 15.81318 73.84258 1.000 18.01840 233 PHE A N 1
ATOM 2589 C CA . PHE A 1 175 ? 7.17794 15.81347 72.45465 1.000 18.92377 233 PHE A CA 1
ATOM 2590 C C . PHE A 1 175 ? 5.69474 15.54078 72.29064 1.000 17.72889 233 PHE A C 1
ATOM 2591 O O . PHE A 1 175 ? 5.07042 16.10664 71.38828 1.000 20.37920 233 PHE A O 1
ATOM 2608 N N . ARG A 1 176 ? 5.11760 14.70356 73.15069 1.000 15.12068 234 ARG A N 1
ATOM 2609 C CA . ARG A 1 176 ? 3.72989 14.28989 73.02911 1.000 14.07845 234 ARG A CA 1
ATOM 2610 C C . ARG A 1 176 ? 3.11234 14.19801 74.41271 1.000 14.36796 234 ARG A C 1
ATOM 2611 O O . ARG A 1 176 ? 3.76193 13.74954 75.36151 1.000 15.94709 234 ARG A O 1
ATOM 2632 N N . ILE A 1 177 ? 1.85652 14.64439 74.52902 1.000 13.89159 235 ILE A N 1
ATOM 2633 C CA . ILE A 1 177 ? 1.06364 14.44841 75.73607 1.000 14.05740 235 ILE A CA 1
ATOM 2634 C C . ILE A 1 177 ? -0.01974 13.42915 75.42517 1.000 13.84421 235 ILE A C 1
ATOM 2635 O O . ILE A 1 177 ? -0.54387 13.38477 74.30404 1.000 15.22595 235 ILE A O 1
ATOM 2651 N N . GLN A 1 178 ? -0.33628 12.60534 76.41116 1.000 12.98095 236 GLN A N 1
ATOM 2652 C CA . GLN A 1 178 ? -1.36759 11.58054 76.28821 1.000 11.46761 236 GLN A CA 1
ATOM 2653 C C . GLN A 1 178 ? -2.11681 11.51065 77.60361 1.000 12.30982 236 GLN A C 1
ATOM 2654 O O . GLN A 1 178 ? -1.49284 11.39370 78.66412 1.000 16.49452 236 GLN A O 1
ATOM 2668 N N . GLY A 1 179 ? -3.44361 11.56886 77.53449 1.000 12.33088 237 GLY A N 1
ATOM 2669 C CA . GLY A 1 179 ? -4.24594 11.64120 78.73918 1.000 12.81251 237 GLY A CA 1
ATOM 2670 C C . GLY A 1 179 ? -5.56263 10.91243 78.59505 1.000 13.92054 237 GLY A C 1
ATOM 2671 O O . GLY A 1 179 ? -6.03203 10.64619 77.49157 1.000 15.71285 237 GLY A O 1
ATOM 2675 N N . THR A 1 180 ? -6.14307 10.58324 79.74537 1.000 15.73654 238 THR A N 1
ATOM 2676 C CA . THR A 1 180 ? -7.44470 9.94790 79.83052 1.000 15.16542 238 THR A CA 1
ATOM 2677 C C . THR A 1 180 ? -8.19614 10.51009 81.02787 1.000 15.52599 238 THR A C 1
ATOM 2678 O O . THR A 1 180 ? -7.59754 11.03130 81.96937 1.000 15.51020 238 THR A O 1
ATOM 2689 N N . LEU A 1 181 ? -9.52565 10.40191 80.97670 1.000 15.89183 239 LEU A N 1
ATOM 2690 C CA . LEU A 1 181 ? -10.36926 10.58367 82.14893 1.000 16.11817 239 LEU A CA 1
ATOM 2691 C C . LEU A 1 181 ? -10.77987 9.20956 82.65821 1.000 17.27358 239 LEU A C 1
ATOM 2692 O O . LEU A 1 181 ? -11.09425 8.31027 81.87122 1.000 19.36066 239 LEU A O 1
ATOM 2708 N N . ASN A 1 182 ? -10.77331 9.04721 83.97248 1.000 18.67374 240 ASN A N 1
ATOM 2709 C CA . ASN A 1 182 ? -11.04582 7.75787 84.58839 1.000 22.02940 240 ASN A CA 1
ATOM 2710 C C . ASN A 1 182 ? -11.86153 7.96233 85.85321 1.000 21.41091 240 ASN A C 1
ATOM 2711 O O . ASN A 1 182 ? -11.71515 8.97038 86.54623 1.000 21.08456 240 ASN A O 1
ATOM 2722 N N . LEU A 1 183 ? -12.73320 6.99483 86.14906 1.000 22.52684 241 LEU A N 1
ATOM 2723 C CA . LEU A 1 183 ? -13.38015 6.98744 87.45479 1.000 25.72722 241 LEU A CA 1
ATOM 2724 C C . LEU A 1 183 ? -12.32127 6.83403 88.53763 1.000 29.62242 241 LEU A C 1
ATOM 2725 O O . LEU A 1 183 ? -11.31289 6.13941 88.34922 1.000 29.50925 241 LEU A O 1
ATOM 2741 N N . ALA A 1 184 ? -12.54102 7.50424 89.66613 1.000 31.65162 242 ALA A N 1
ATOM 2742 C CA . ALA A 1 184 ? -11.62445 7.46383 90.79463 1.000 37.54179 242 ALA A CA 1
ATOM 2743 C C . ALA A 1 184 ? -12.41972 7.29183 92.08076 1.000 44.55053 242 ALA A C 1
ATOM 2744 O O . ALA A 1 184 ? -13.65205 7.36862 92.09163 1.000 45.24008 242 ALA A O 1
ATOM 2751 N N . SER A 1 185 ? -11.69600 7.06005 93.17202 1.000 50.80391 243 SER A N 1
ATOM 2752 C CA . SER A 1 185 ? -12.29961 6.97900 94.49970 1.000 57.27047 243 SER A CA 1
ATOM 2753 C C . SER A 1 185 ? -11.28505 7.36408 95.57400 1.000 60.89722 243 SER A C 1
ATOM 2754 O O . SER A 1 185 ? -10.56483 6.51223 96.09669 1.000 63.08169 243 SER A O 1
ATOM 2762 N N . SER B 1 1 ? 10.45507 9.73840 40.50856 1.000 18.26317 59 SER B N 1
ATOM 2763 C CA . SER B 1 1 ? 9.12278 9.86497 39.91260 1.000 19.69491 59 SER B CA 1
ATOM 2764 C C . SER B 1 1 ? 8.16687 10.57527 40.86271 1.000 21.80569 59 SER B C 1
ATOM 2765 O O . SER B 1 1 ? 8.48290 10.79098 42.02923 1.000 20.28973 59 SER B O 1
ATOM 2772 N N . ALA B 1 2 ? 6.98495 10.94512 40.36237 1.000 22.53209 60 ALA B N 1
ATOM 2773 C CA . ALA B 1 2 ? 5.99983 11.55521 41.24402 1.000 22.70844 60 ALA B CA 1
ATOM 2774 C C . ALA B 1 2 ? 5.73208 10.66889 42.45325 1.000 21.54514 60 ALA B C 1
ATOM 2775 O O . ALA B 1 2 ? 5.62995 11.16071 43.58428 1.000 22.31102 60 ALA B O 1
ATOM 2782 N N . HIS B 1 3 ? 5.64420 9.35151 42.23775 1.000 20.79242 61 HIS B N 1
ATOM 2783 C CA . HIS B 1 3 ? 5.32355 8.44850 43.33777 1.000 21.20299 61 HIS B CA 1
ATOM 2784 C C . HIS B 1 3 ? 6.47435 8.33476 44.33058 1.000 20.31868 61 HIS B C 1
ATOM 2785 O O . HIS B 1 3 ? 6.24825 8.35959 45.54139 1.000 21.90044 61 HIS B O 1
ATOM 2799 N N . THR B 1 4 ? 7.70908 8.19554 43.84471 1.000 19.86862 62 THR B N 1
ATOM 2800 C CA . THR B 1 4 ? 8.82278 8.02599 44.77532 1.000 18.97115 62 THR B CA 1
ATOM 2801 C C . THR B 1 4 ? 9.17205 9.34217 45.46377 1.000 21.01875 62 THR B C 1
ATOM 2802 O O . THR B 1 4 ? 9.52690 9.35284 46.64725 1.000 20.40553 62 THR B O 1
ATOM 2813 N N . GLU B 1 5 ? 9.07388 10.46509 44.75193 1.000 20.54765 63 GLU B N 1
ATOM 2814 C CA . GLU B 1 5 ? 9.26593 11.74559 45.42509 1.000 20.31868 63 GLU B CA 1
ATOM 2815 C C . GLU B 1 5 ? 8.21022 11.94573 46.50583 1.000 21.54513 63 GLU B C 1
ATOM 2816 O O . GLU B 1 5 ? 8.51160 12.44687 47.59094 1.000 22.47683 63 GLU B O 1
ATOM 2828 N N . SER B 1 6 ? 6.96601 11.53589 46.23356 1.000 21.44250 64 SER B N 1
ATOM 2829 C CA . SER B 1 6 ? 5.91172 11.69374 47.23199 1.000 23.10585 64 SER B CA 1
ATOM 2830 C C . SER B 1 6 ? 6.23522 10.91451 48.50201 1.000 23.38220 64 SER B C 1
ATOM 2831 O O . SER B 1 6 ? 5.95696 11.38133 49.61241 1.000 23.47168 64 SER B O 1
ATOM 2839 N N . VAL B 1 7 ? 6.83828 9.73131 48.36016 1.000 22.58474 65 VAL B N 1
ATOM 2840 C CA . VAL B 1 7 ? 7.23232 8.95897 49.53329 1.000 24.13755 65 VAL B CA 1
ATOM 2841 C C . VAL B 1 7 ? 8.24638 9.73655 50.36068 1.000 23.16375 65 VAL B C 1
ATOM 2842 O O . VAL B 1 7 ? 8.17607 9.76502 51.59592 1.000 22.75581 65 VAL B O 1
ATOM 2855 N N . CYS B 1 8 ? 9.20172 10.38061 49.69455 1.000 22.16626 66 CYS B N 1
ATOM 2856 C CA . CYS B 1 8 ? 10.23038 11.12137 50.42224 1.000 21.95308 66 CYS B CA 1
ATOM 2857 C C . CYS B 1 8 ? 9.66247 12.39259 51.03733 1.000 23.66381 66 CYS B C 1
ATOM 2858 O O . CYS B 1 8 ? 10.04601 12.77854 52.14587 1.000 24.73762 66 CYS B O 1
ATOM 2865 N N . VAL B 1 9 ? 8.75863 13.06646 50.32759 1.000 23.84805 67 VAL B N 1
ATOM 2866 C CA . VAL B 1 9 ? 8.16201 14.28173 50.87341 1.000 28.84075 67 VAL B CA 1
ATOM 2867 C C . VAL B 1 9 ? 7.38242 13.96170 52.14078 1.000 31.57792 67 VAL B C 1
ATOM 2868 O O . VAL B 1 9 ? 7.48313 14.67744 53.14697 1.000 32.13588 67 VAL B O 1
ATOM 2881 N N . HIS B 1 10 ? 6.60843 12.87223 52.12561 1.000 31.24893 68 HIS B N 1
ATOM 2882 C CA . HIS B 1 10 ? 5.83749 12.51290 53.30915 1.000 33.21759 68 HIS B CA 1
ATOM 2883 C C . HIS B 1 10 ? 6.74969 12.08982 54.45196 1.000 32.08588 68 HIS B C 1
ATOM 2884 O O . HIS B 1 10 ? 6.46985 12.38180 55.62059 1.000 32.48592 68 HIS B O 1
ATOM 2898 N N . ALA B 1 11 ? 7.84331 11.39601 54.13821 1.000 31.32789 69 ALA B N 1
ATOM 2899 C CA . ALA B 1 11 ? 8.76921 10.96838 55.18148 1.000 32.29906 69 ALA B CA 1
ATOM 2900 C C . ALA B 1 11 ? 9.49355 12.13869 55.82698 1.000 32.90176 69 ALA B C 1
ATOM 2901 O O . ALA B 1 11 ? 10.01620 11.99294 56.94170 1.000 35.03096 69 ALA B O 1
ATOM 2908 N N . GLY B 1 12 ? 9.53773 13.29207 55.16710 1.000 33.01757 70 GLY B N 1
ATOM 2909 C CA . GLY B 1 12 ? 10.27449 14.42619 55.70277 1.000 34.14402 70 GLY B CA 1
ATOM 2910 C C . GLY B 1 12 ? 9.46246 15.35943 56.57578 1.000 37.59706 70 GLY B C 1
ATOM 2911 O O . GLY B 1 12 ? 10.02538 16.13616 57.35766 1.000 37.84446 70 GLY B O 1
ATOM 2915 N N . THR B 1 13 ? 8.13646 15.28960 56.46602 1.000 39.64205 71 THR B N 1
ATOM 2916 C CA . THR B 1 13 ? 7.28640 16.27611 57.13214 1.000 43.77412 71 THR B CA 1
ATOM 2917 C C . THR B 1 13 ? 7.50739 16.28459 58.64338 1.000 45.48748 71 THR B C 1
ATOM 2918 O O . THR B 1 13 ? 7.65455 17.34890 59.25391 1.000 44.33998 71 THR B O 1
ATOM 2929 N N . ALA B 1 14 ? 7.54240 15.10107 59.26272 1.000 47.31665 72 ALA B N 1
ATOM 2930 C CA . ALA B 1 14 ? 7.56253 15.02622 60.72136 1.000 48.56680 72 ALA B CA 1
ATOM 2931 C C . ALA B 1 14 ? 8.76535 15.73874 61.32710 1.000 50.03803 72 ALA B C 1
ATOM 2932 O O . ALA B 1 14 ? 8.71251 16.16125 62.48669 1.000 49.65640 72 ALA B O 1
ATOM 2939 N N . THR B 1 15 ? 9.85981 15.87182 60.57686 1.000 50.71705 73 THR B N 1
ATOM 2940 C CA . THR B 1 15 ? 11.05438 16.55649 61.05350 1.000 50.00381 73 THR B CA 1
ATOM 2941 C C . THR B 1 15 ? 11.32368 17.84683 60.29120 1.000 50.27490 73 THR B C 1
ATOM 2942 O O . THR B 1 15 ? 12.39206 18.44732 60.46274 1.000 50.99077 73 THR B O 1
ATOM 2953 N N . GLY B 1 16 ? 10.38111 18.29259 59.46253 1.000 48.73787 74 GLY B N 1
ATOM 2954 C CA . GLY B 1 16 ? 10.59392 19.49068 58.67068 1.000 48.40099 74 GLY B CA 1
ATOM 2955 C C . GLY B 1 16 ? 11.72595 19.36557 57.67993 1.000 47.12452 74 GLY B C 1
ATOM 2956 O O . GLY B 1 16 ? 12.33124 20.37634 57.30201 1.000 46.78500 74 GLY B O 1
ATOM 2958 N N . ALA B 1 17 ? 12.03147 18.15109 57.24462 1.000 45.57960 75 ALA B N 1
ATOM 2959 C CA . ALA B 1 17 ? 13.13151 17.93078 56.32184 1.000 43.13457 75 ALA B CA 1
ATOM 2960 C C . ALA B 1 17 ? 12.67927 18.14058 54.88044 1.000 40.06578 75 ALA B C 1
ATOM 2961 O O . ALA B 1 17 ? 11.49482 18.05595 54.55087 1.000 41.00536 75 ALA B O 1
ATOM 2968 N N . ASP B 1 18 ? 13.65462 18.41989 54.01977 1.000 36.97330 76 ASP B N 1
ATOM 2969 C CA . ASP B 1 18 ? 13.43975 18.63528 52.59081 1.000 33.51236 76 ASP B CA 1
ATOM 2970 C C . ASP B 1 18 ? 14.06286 17.44760 51.86245 1.000 30.19091 76 ASP B C 1
ATOM 2971 O O . ASP B 1 18 ? 15.16755 17.52901 51.32689 1.000 29.33818 76 ASP B O 1
ATOM 2980 N N . LEU B 1 19 ? 13.34096 16.33041 51.85339 1.000 28.30121 77 LEU B N 1
ATOM 2981 C CA . LEU B 1 19 ? 13.86462 15.07586 51.33643 1.000 27.31425 77 LEU B CA 1
ATOM 2982 C C . LEU B 1 19 ? 13.50982 14.88943 49.86369 1.000 25.62721 77 LEU B C 1
ATOM 2983 O O . L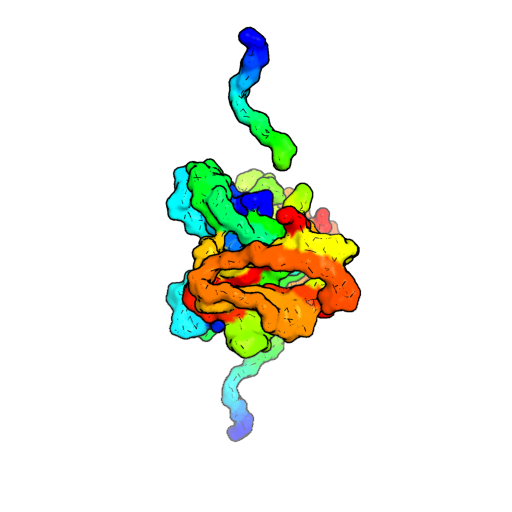EU B 1 19 ? 12.44024 15.29554 49.39812 1.000 26.52468 77 LEU B O 1
ATOM 2999 N N . HIS B 1 20 ? 14.42162 14.24831 49.13941 1.000 23.29535 78 HIS B N 1
ATOM 3000 C CA . HIS B 1 20 ? 14.22475 13.88858 47.74334 1.000 21.84254 78 HIS B CA 1
ATOM 3001 C C . HIS B 1 20 ? 14.68702 12.45480 47.54631 1.000 19.58174 78 HIS B C 1
ATOM 3002 O O . HIS B 1 20 ? 15.52934 11.94572 48.29174 1.000 18.66848 78 HIS B O 1
ATOM 3017 N N . TRP B 1 21 ? 14.13464 11.79961 46.52310 1.000 18.51846 79 TRP B N 1
ATOM 3018 C CA . TRP B 1 21 ? 14.49663 10.40780 46.27593 1.000 17.32884 79 TRP B CA 1
ATOM 3019 C C . TRP B 1 21 ? 15.91403 10.33083 45.71798 1.000 17.36042 79 TRP B C 1
ATOM 3020 O O . TRP B 1 21 ? 16.29614 11.10469 44.83455 1.000 17.61308 79 TRP B O 1
ATOM 3041 N N . LEU B 1 22 ? 16.70631 9.41194 46.27030 1.000 16.59981 80 LEU B N 1
ATOM 3042 C CA . LEU B 1 22 ? 18.01580 9.06959 45.74195 1.000 18.27369 80 LEU B CA 1
ATOM 3043 C C . LEU B 1 22 ? 17.90736 8.02150 44.64503 1.000 15.35229 80 LEU B C 1
ATOM 3044 O O . LEU B 1 22 ? 18.51682 8.15785 43.58155 1.000 15.90235 80 LEU B O 1
ATOM 3060 N N . ASN B 1 23 ? 17.15344 6.95986 44.92343 1.000 14.84960 81 ASN B N 1
ATOM 3061 C CA . ASN B 1 23 ? 16.92699 5.85194 44.00869 1.000 16.97880 81 ASN B CA 1
ATOM 3062 C C . ASN B 1 23 ? 15.72828 5.08521 44.54409 1.000 17.08671 81 ASN B C 1
ATOM 3063 O O . ASN B 1 23 ? 15.31500 5.27404 45.69094 1.000 17.45517 81 ASN B O 1
ATOM 3074 N N . ALA B 1 24 ? 15.16586 4.21819 43.70402 1.000 16.01290 82 ALA B N 1
ATOM 3075 C CA . ALA B 1 24 ? 13.99594 3.45319 44.11106 1.000 15.82603 82 ALA B CA 1
ATOM 3076 C C . ALA B 1 24 ? 13.96245 2.12938 43.36407 1.000 14.95488 82 ALA B C 1
ATOM 3077 O O . ALA B 1 24 ? 14.45836 2.02197 42.23950 1.000 16.22871 82 ALA B O 1
ATOM 3084 N N . ILE B 1 25 ? 13.35354 1.12446 44.00529 1.000 15.41282 83 ILE B N 1
ATOM 3085 C CA . ILE B 1 25 ? 13.43646 -0.26598 43.57247 1.000 16.97354 83 ILE B CA 1
ATOM 3086 C C . ILE B 1 25 ? 12.06224 -0.90842 43.69042 1.000 16.62613 83 ILE B C 1
ATOM 3087 O O . ILE B 1 25 ? 11.44513 -0.86941 44.76022 1.000 17.63941 83 ILE B O 1
ATOM 3103 N N . CYS B 1 26 ? 11.59770 -1.53118 42.61013 1.000 17.54992 84 CYS B N 1
ATOM 3104 C CA . CYS B 1 26 ? 10.41440 -2.36966 42.70377 1.000 19.11590 84 CYS B CA 1
ATOM 3105 C C . CYS B 1 26 ? 10.73631 -3.62280 43.51114 1.000 19.29487 84 CYS B C 1
ATOM 3106 O O . CYS B 1 26 ? 11.74803 -4.28968 43.26646 1.000 21.12666 84 CYS B O 1
ATOM 3113 N N . THR B 1 27 ? 9.86795 -3.94966 44.46807 1.000 18.89482 85 THR B N 1
ATOM 3114 C CA . THR B 1 27 ? 10.06668 -5.10438 45.33000 1.000 20.39237 85 THR B CA 1
ATOM 3115 C C . THR B 1 27 ? 8.99162 -6.16443 45.14230 1.000 21.47144 85 THR B C 1
ATOM 3116 O O . THR B 1 27 ? 9.05279 -7.21450 45.79395 1.000 22.69527 85 THR B O 1
ATOM 3127 N N . GLY B 1 28 ? 8.02816 -5.92412 44.26517 1.000 20.97928 86 GLY B N 1
ATOM 3128 C CA . GLY B 1 28 ? 6.96917 -6.87976 44.03896 1.000 23.70329 86 GLY B CA 1
ATOM 3129 C C . GLY B 1 28 ? 6.03748 -6.35565 42.97609 1.000 24.45601 86 GLY B C 1
ATOM 3130 O O . GLY B 1 28 ? 6.36958 -5.41322 42.25615 1.000 23.95332 86 GLY B O 1
ATOM 3134 N N . LYS B 1 29 ? 4.85543 -6.97275 42.88453 1.000 23.99806 87 LYS B N 1
ATOM 3135 C CA . LYS B 1 29 ? 3.89605 -6.56673 41.86137 1.000 23.43484 87 LYS B CA 1
ATOM 3136 C C . LYS B 1 29 ? 3.58199 -5.07737 41.95914 1.000 22.46104 87 LYS B C 1
ATOM 3137 O O . LYS B 1 29 ? 3.59648 -4.36338 40.94989 1.000 23.76119 87 LYS B O 1
ATOM 3156 N N . SER B 1 30 ? 3.30288 -4.58647 43.17783 1.000 22.05573 88 SER B N 1
ATOM 3157 C CA . SER B 1 30 ? 2.88254 -3.21195 43.37926 1.000 23.91911 88 SER B CA 1
ATOM 3158 C C . SER B 1 30 ? 3.70670 -2.44723 44.40537 1.000 23.99017 88 SER B C 1
ATOM 3159 O O . SER B 1 30 ? 3.46533 -1.25309 44.59157 1.000 26.57468 88 SER B O 1
ATOM 3167 N N . THR B 1 31 ? 4.67051 -3.08374 45.05773 1.000 22.22417 89 THR B N 1
ATOM 3168 C CA . THR B 1 31 ? 5.42899 -2.47362 46.13703 1.000 22.01625 89 THR B CA 1
ATOM 3169 C C . THR B 1 31 ? 6.78844 -1.98001 45.65134 1.000 19.39225 89 THR B C 1
ATOM 3170 O O . THR B 1 31 ? 7.38264 -2.54029 44.73012 1.000 20.87137 89 THR B O 1
ATOM 3181 N N . TYR B 1 32 ? 7.28331 -0.92372 46.29053 1.000 20.16076 90 TYR B N 1
ATOM 3182 C CA . TYR B 1 32 ? 8.62128 -0.43809 45.99606 1.000 18.55268 90 TYR B CA 1
ATOM 3183 C C . TYR B 1 32 ? 9.24580 0.16347 47.24394 1.000 18.77638 90 TYR B C 1
ATOM 3184 O O . TYR B 1 32 ? 8.56516 0.50866 48.21316 1.000 17.86312 90 TYR B O 1
ATOM 3202 N N . THR B 1 33 ? 10.56053 0.28555 47.19862 1.000 17.71573 91 THR B N 1
ATOM 3203 C CA . THR B 1 33 ? 11.34410 0.88276 48.27112 1.000 18.62900 91 THR B CA 1
ATOM 3204 C C . THR B 1 33 ? 12.07063 2.09753 47.72387 1.000 17.51835 91 THR B C 1
ATOM 3205 O O . THR B 1 33 ? 12.60666 2.05677 46.61585 1.000 21.49775 91 THR B O 1
ATOM 3216 N N . VAL B 1 34 ? 12.08657 3.17502 48.50512 1.000 17.17356 92 VAL B N 1
ATOM 3217 C CA . VAL B 1 34 ? 12.72128 4.42256 48.11185 1.000 15.69971 92 VAL B CA 1
ATOM 3218 C C . VAL B 1 34 ? 13.80494 4.75853 49.12400 1.000 17.48676 92 VAL B C 1
ATOM 3219 O O . VAL B 1 34 ? 13.58531 4.66399 50.33328 1.000 19.99758 92 VAL B O 1
ATOM 3232 N N . ASN B 1 35 ? 14.96267 5.16678 48.62699 1.000 17.75784 93 ASN B N 1
ATOM 3233 C CA . ASN B 1 35 ? 15.99777 5.76660 49.45061 0.950 18.44214 93 ASN B CA 1
ATOM 3234 C C . ASN B 1 35 ? 15.89608 7.28042 49.30860 1.000 19.24486 93 ASN B C 1
ATOM 3235 O O . ASN B 1 35 ? 15.90907 7.79883 48.19124 1.000 18.92114 93 ASN B O 1
ATOM 3246 N N . CYS B 1 36 ? 15.76589 7.97165 50.44099 1.000 19.47120 94 CYS B N 1
ATOM 3247 C CA . CYS B 1 36 ? 15.55311 9.40676 50.48381 1.000 19.29224 94 CYS B CA 1
ATOM 3248 C C . CYS B 1 36 ? 16.70272 10.07247 51.22864 1.000 21.06613 94 CYS B C 1
ATOM 3249 O O . CYS B 1 36 ? 17.26656 9.49024 52.14742 1.000 22.35576 94 CYS B O 1
ATOM 3256 N N . ALA B 1 37 ? 17.02931 11.30495 50.83944 1.000 20.73451 95 ALA B N 1
ATOM 3257 C CA . ALA B 1 37 ? 18.05034 12.07822 51.53586 1.000 20.37658 95 ALA B CA 1
ATOM 3258 C C . ALA B 1 37 ? 17.66580 13.54631 51.52231 1.000 21.81622 95 ALA B C 1
ATOM 3259 O O . ALA B 1 37 ? 16.94590 13.99214 50.61818 1.000 22.10836 95 ALA B O 1
ATOM 3266 N N . PRO B 1 38 ? 18.12800 14.32300 52.50278 1.000 23.54801 96 PRO B N 1
ATOM 3267 C CA . PRO B 1 38 ? 17.84972 15.76289 52.48884 1.000 24.17440 96 PRO B CA 1
ATOM 3268 C C . PRO B 1 38 ? 18.58997 16.46013 5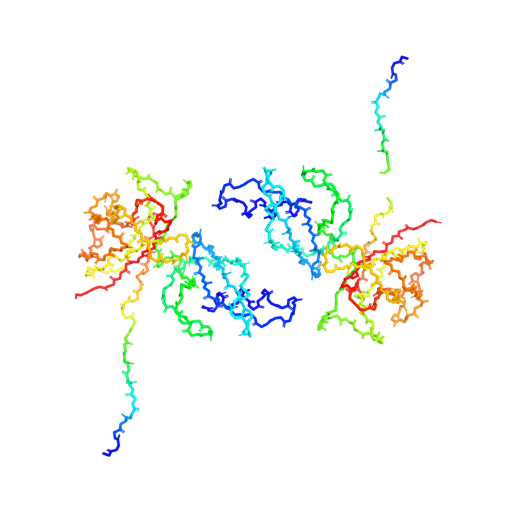1.36001 1.000 24.52444 96 PRO B C 1
ATOM 3269 O O . PRO B 1 38 ? 19.69166 16.06962 50.96812 1.000 24.94554 96 PRO B O 1
ATOM 3280 N N . ALA B 1 39 ? 17.96111 17.51241 50.83395 1.000 24.12176 97 ALA B N 1
ATOM 3281 C CA . ALA B 1 39 ? 18.54699 18.23609 49.71318 1.000 25.48508 97 ALA B CA 1
ATOM 3282 C C . ALA B 1 39 ? 19.98543 18.63643 50.00564 1.000 26.21938 97 ALA B C 1
ATOM 3283 O O . ALA B 1 39 ? 20.84258 18.59420 49.11410 1.000 26.44309 97 ALA B O 1
ATOM 3290 N N . GLY B 1 40 ? 20.27280 19.01144 51.25472 1.000 27.10370 98 GLY B N 1
ATOM 3291 C CA . GLY B 1 40 ? 21.57414 19.50189 51.65164 1.000 29.45924 98 GLY B CA 1
ATOM 3292 C C . GLY B 1 40 ? 22.61407 18.45648 51.96704 1.000 29.36976 98 GLY B C 1
ATOM 3293 O O . GLY B 1 40 ? 23.74898 18.81834 52.28486 1.000 29.40924 98 GLY B O 1
ATOM 3297 N N . ASN B 1 41 ? 22.27439 17.16742 51.89929 1.000 28.37227 99 ASN B N 1
ATOM 3298 C CA . ASN B 1 41 ? 23.26739 16.12203 52.14674 1.000 27.30635 99 ASN B CA 1
ATOM 3299 C C . ASN B 1 41 ? 22.78337 14.82272 51.49515 1.000 25.23769 99 ASN B C 1
ATOM 3300 O O . ASN B 1 41 ? 22.08220 14.03250 52.12411 1.000 25.78512 99 ASN B O 1
ATOM 3311 N N . LYS B 1 42 ? 23.19953 14.60624 50.24546 1.000 24.76657 100 LYS B N 1
ATOM 3312 C CA . LYS B 1 42 ? 22.83241 13.39330 49.53095 1.000 22.16890 100 LYS B CA 1
ATOM 3313 C C . LYS B 1 42 ? 23.43033 12.13459 50.14219 1.000 21.62146 100 LYS B C 1
ATOM 3314 O O . LYS B 1 42 ? 23.05555 11.03433 49.72392 1.000 23.47695 100 LYS B O 1
ATOM 3333 N N . ASN B 1 43 ? 24.34539 12.26756 51.10850 1.000 19.85283 101 ASN B N 1
ATOM 3334 C CA . ASN B 1 43 ? 24.97395 11.11408 51.74098 1.000 22.08994 101 ASN B CA 1
ATOM 3335 C C . ASN B 1 43 ? 24.11245 10.49771 52.83588 1.000 22.90320 101 ASN B C 1
ATOM 3336 O O . ASN B 1 43 ? 24.35939 9.35638 53.23372 1.000 24.87711 101 ASN B O 1
ATOM 3347 N N . ALA B 1 44 ? 23.12130 11.22564 53.33549 1.000 23.36904 102 ALA B N 1
ATOM 3348 C CA . ALA B 1 44 ? 22.37265 10.79641 54.51480 1.000 24.07439 102 ALA B CA 1
ATOM 3349 C C . ALA B 1 44 ? 21.04691 10.17558 54.08223 1.000 24.15071 102 ALA B C 1
ATOM 3350 O O . ALA B 1 44 ? 19.96951 10.73992 54.25413 1.000 25.02976 102 ALA B O 1
ATOM 3357 N N . GLY B 1 45 ? 21.16248 8.97752 53.50547 1.000 23.48221 103 GLY B N 1
ATOM 3358 C CA . GLY B 1 45 ? 20.00168 8.29276 52.98312 1.000 25.68247 103 GLY B CA 1
ATOM 3359 C C . GLY B 1 45 ? 19.25996 7.49691 54.03880 1.000 25.03240 103 GLY B C 1
ATOM 3360 O O . GLY B 1 45 ? 19.83709 6.97165 54.99376 1.000 28.36963 103 GLY B O 1
ATOM 3364 N N . SER B 1 46 ? 17.94604 7.41992 53.85344 1.000 24.72183 104 SER B N 1
ATOM 3365 C CA . SER B 1 46 ? 17.06780 6.59614 54.66443 1.000 24.78237 104 SER B CA 1
ATOM 3366 C C . SER B 1 46 ? 16.10754 5.86699 53.73399 1.000 24.29020 104 SER B C 1
ATOM 3367 O O . SER B 1 46 ? 15.77044 6.36381 52.65514 1.000 22.64264 104 SER B O 1
ATOM 3375 N N A THR B 1 47 ? 15.65340 4.69795 54.17286 0.500 24.93238 105 THR B N 1
ATOM 3376 N N B THR B 1 47 ? 15.67070 4.68391 54.15750 0.500 24.78237 105 THR B N 1
ATOM 3377 C CA A THR B 1 47 ? 14.82057 3.82527 53.35898 0.500 26.07200 105 THR B CA 1
ATOM 3378 C CA B THR B 1 47 ? 14.82263 3.83039 53.33738 0.500 25.85881 105 THR B CA 1
ATOM 3379 C C A THR B 1 47 ? 13.35803 3.93865 53.76953 0.500 24.50602 105 THR B C 1
ATOM 3380 C C B THR B 1 47 ? 13.36500 3.95489 53.76183 0.500 24.44285 105 THR B C 1
ATOM 3381 O O A THR B 1 47 ? 13.03488 3.97624 54.96073 0.500 24.84553 105 THR B O 1
ATOM 3382 O O B THR B 1 47 ? 13.05367 4.01831 54.95534 0.500 25.01397 105 THR B O 1
ATOM 3403 N N . HIS B 1 48 ? 12.47345 3.99119 52.77160 1.000 22.85319 106 HIS B N 1
ATOM 3404 C CA . HIS B 1 48 ? 11.03930 4.10515 53.01297 1.000 22.54789 106 HIS B CA 1
ATOM 3405 C C . HIS B 1 48 ? 10.29915 3.34898 51.92142 1.000 22.88741 106 HIS B C 1
ATOM 3406 O O . HIS B 1 48 ? 10.77194 3.25545 50.79176 1.000 27.63533 106 HIS B O 1
ATOM 3420 N N . THR B 1 49 ? 9.14365 2.80226 52.27005 1.000 21.42934 107 THR B N 1
ATOM 3421 C CA . THR B 1 49 ? 8.38690 1.96170 51.35248 1.000 23.87436 107 THR B CA 1
ATOM 3422 C C . THR B 1 49 ? 7.19160 2.70786 50.76628 1.000 23.98490 107 THR B C 1
ATOM 3423 O O . THR B 1 49 ? 6.69407 3.68644 51.32920 1.000 25.38770 107 THR B O 1
ATOM 3434 N N . GLY B 1 50 ? 6.73540 2.21759 49.61422 1.000 22.18732 108 GLY B N 1
ATOM 3435 C CA . GLY B 1 50 ? 5.53458 2.72162 48.98455 1.000 23.23218 108 GLY B CA 1
ATOM 3436 C C . GLY B 1 50 ? 4.80858 1.59505 48.27937 1.000 24.27441 108 GLY B C 1
ATOM 3437 O O . GLY B 1 50 ? 5.33546 0.49602 48.10273 1.000 23.00584 108 GLY B O 1
ATOM 3441 N N . THR B 1 51 ? 3.57474 1.87880 47.88865 1.000 26.68786 109 THR B N 1
ATOM 3442 C CA . THR B 1 51 ? 2.76501 0.91289 47.15868 1.000 27.68535 109 THR B CA 1
ATOM 3443 C C . THR B 1 51 ? 2.03340 1.62507 46.03250 1.000 26.73524 109 THR B C 1
ATOM 3444 O O . THR B 1 51 ? 1.48577 2.71065 46.22986 1.000 30.95942 109 THR B O 1
ATOM 3455 N N . CYS B 1 52 ? 2.03664 1.01946 44.85531 1.000 23.25850 110 CYS B N 1
ATOM 3456 C CA . CYS B 1 52 ? 1.29219 1.59216 43.74774 1.000 22.60317 110 CYS B CA 1
ATOM 3457 C C . CYS B 1 52 ? -0.20272 1.49248 44.03516 1.000 26.25623 110 CYS B C 1
ATOM 3458 O O . CYS B 1 52 ? -0.64739 0.58115 44.73555 1.000 26.15622 110 CYS B O 1
ATOM 3465 N N . PRO B 1 53 ? -0.99868 2.42543 43.51644 1.000 28.48807 111 PRO B N 1
ATOM 3466 C CA . PRO B 1 53 ? -2.44281 2.36763 43.75298 1.000 29.63821 111 PRO B CA 1
ATOM 3467 C C . PRO B 1 53 ? -3.07329 1.17318 43.05971 1.000 29.30133 111 PRO B C 1
ATOM 3468 O O . PRO B 1 53 ? -2.51117 0.58220 42.13318 1.000 28.49860 111 PRO B O 1
ATOM 3479 N N . ALA B 1 54 ? -4.27558 0.82922 43.52805 1.000 30.59359 112 ALA B N 1
ATOM 3480 C CA . ALA B 1 54 ? -5.01127 -0.29480 42.96757 1.000 32.89650 112 ALA B CA 1
ATOM 3481 C C . ALA B 1 54 ? -5.09395 -0.18449 41.45105 1.000 32.24379 112 ALA B C 1
ATOM 3482 O O . ALA B 1 54 ? -5.35598 0.88922 40.90070 1.000 33.70712 112 ALA B O 1
ATOM 3489 N N . GLY B 1 55 ? -4.86800 -1.30894 40.77727 1.000 30.06984 113 GLY B N 1
ATOM 3490 C CA . GLY B 1 55 ? -4.90855 -1.35833 39.33321 1.000 28.11171 113 GLY B CA 1
ATOM 3491 C C . GLY B 1 55 ? -3.59441 -1.04173 38.66079 1.000 25.48508 113 GLY B C 1
ATOM 3492 O O . GLY B 1 55 ? -3.54528 -0.98035 37.42332 1.000 24.09018 113 GLY B O 1
ATOM 3496 N N . GLN B 1 56 ? -2.52792 -0.84315 39.42967 1.000 24.34810 114 GLN B N 1
ATOM 3497 C CA . GLN B 1 56 ? -1.23056 -0.49233 38.87677 1.000 23.33483 114 GLN B CA 1
ATOM 3498 C C . GLN B 1 56 ? -0.15364 -1.37966 39.48157 1.000 22.40313 114 GLN B C 1
ATOM 3499 O O . GLN B 1 56 ? -0.23456 -1.77685 40.64793 1.000 24.70341 114 GLN B O 1
ATOM 3513 N N . ASP B 1 57 ? 0.84040 -1.70085 38.66401 1.000 19.89495 115 ASP B N 1
ATOM 3514 C CA . ASP B 1 57 ? 2.02443 -2.42896 39.08820 1.000 20.26867 115 ASP B CA 1
ATOM 3515 C C . ASP B 1 57 ? 3.21075 -1.47031 39.18857 1.000 20.45290 115 ASP B C 1
ATOM 3516 O O . ASP B 1 57 ? 3.26423 -0.43588 38.52175 1.000 18.91851 115 ASP B O 1
ATOM 3525 N N . CYS B 1 58 ? 4.17614 -1.84215 40.02142 1.000 20.48712 116 CYS B N 1
ATOM 3526 C CA . CYS B 1 58 ? 5.44265 -1.12593 40.05827 1.000 21.28720 116 CYS B CA 1
ATOM 3527 C C . CYS B 1 58 ? 6.19286 -1.34617 38.75387 1.000 19.08695 116 CYS B C 1
ATOM 3528 O O . CYS B 1 58 ? 6.26739 -2.46946 38.24502 1.000 18.43161 116 CYS B O 1
ATOM 3535 N N . PHE B 1 59 ? 6.75742 -0.26806 38.21753 1.000 18.17104 117 PHE B N 1
ATOM 3536 C CA . PHE B 1 59 ? 7.48817 -0.30137 36.95636 1.000 15.72076 117 PHE B CA 1
ATOM 3537 C C . PHE B 1 59 ? 8.87855 0.27588 37.19351 1.000 15.48125 117 PHE B C 1
ATOM 3538 O O . PHE B 1 59 ? 9.01672 1.46232 37.49441 1.000 16.32346 117 PHE B O 1
ATOM 3555 N N . GLN B 1 60 ? 9.89728 -0.57164 37.07124 1.000 15.11805 118 GLN B N 1
ATOM 3556 C CA . GLN B 1 60 ? 11.27117 -0.16903 37.33457 1.000 14.77854 118 GLN B CA 1
ATOM 3557 C C . GLN B 1 60 ? 11.82851 0.65218 36.18098 1.000 16.80246 118 GLN B C 1
ATOM 3558 O O . GLN B 1 60 ? 11.68274 0.28189 35.01209 1.000 18.07103 118 GLN B O 1
ATOM 3572 N N . LEU B 1 61 ? 12.47631 1.76579 36.51726 1.000 15.59442 119 LEU B N 1
ATOM 3573 C CA . LEU B 1 61 ? 13.16231 2.61867 35.56203 1.000 16.50506 119 LEU B CA 1
ATOM 3574 C C . LEU B 1 61 ? 14.65221 2.63889 35.87425 1.000 16.54454 119 LEU B C 1
ATOM 3575 O O . LEU B 1 61 ? 15.06902 2.34102 36.99582 1.000 17.13671 119 LEU B O 1
ATOM 3591 N N . GLU B 1 62 ? 15.45189 2.99883 34.86640 1.000 17.12881 120 GLU B N 1
ATOM 3592 C CA . GLU B 1 62 ? 16.89798 3.07426 35.00966 1.000 15.95237 120 GLU B CA 1
ATOM 3593 C C . GLU B 1 62 ? 17.41851 4.39884 34.47635 1.000 17.49729 120 GLU B C 1
ATOM 3594 O O . GLU B 1 62 ? 16.82496 5.00826 33.57834 1.000 18.12894 120 GLU B O 1
ATOM 3606 N N . GLN B 1 63 ? 18.55134 4.83312 35.04075 1.000 17.59204 121 GLN B N 1
ATOM 3607 C CA . GLN B 1 63 ? 19.28581 6.00241 34.56713 1.000 20.13181 121 GLN B CA 1
ATOM 3608 C C . GLN B 1 63 ? 18.42817 7.26601 34.60355 1.000 18.44740 121 GLN B C 1
ATOM 3609 O O . GLN B 1 63 ? 18.51118 8.12235 33.71992 1.000 20.62134 121 GLN B O 1
ATOM 3623 N N . VAL B 1 64 ? 17.63303 7.40329 35.66123 1.000 16.53401 122 VAL B N 1
ATOM 3624 C CA . VAL B 1 64 ? 16.79466 8.57276 35.86979 1.000 15.81287 122 VAL B CA 1
ATOM 3625 C C . VAL B 1 64 ? 17.57624 9.58469 36.68940 1.000 16.34714 122 VAL B C 1
ATOM 3626 O O . VAL B 1 64 ? 18.15585 9.24093 37.73095 1.000 17.48938 122 VAL B O 1
ATOM 3639 N N . GLY B 1 65 ? 17.58686 10.83337 36.23353 1.000 16.78404 123 GLY B N 1
ATOM 3640 C CA . GLY B 1 65 ? 18.29740 11.87264 36.96724 1.000 16.90511 123 GLY B CA 1
ATOM 3641 C C . GLY B 1 65 ? 17.52563 12.27436 38.21078 1.000 16.49191 123 GLY B C 1
ATOM 3642 O O . GLY B 1 65 ? 16.34634 12.65145 38.13719 1.000 19.45541 123 GLY B O 1
ATOM 3646 N N . ASN B 1 66 ? 18.19169 12.21121 39.36570 1.000 16.21555 124 ASN B N 1
ATOM 3647 C CA . ASN B 1 66 ? 17.55506 12.57478 40.62208 1.000 16.90774 124 ASN B CA 1
ATOM 3648 C C . ASN B 1 66 ? 17.87005 14.03745 40.95769 1.000 18.77638 124 ASN B C 1
ATOM 3649 O O . ASN B 1 66 ? 18.45430 14.77791 40.15514 1.000 19.31066 124 ASN B O 1
ATOM 3660 N N . PHE B 1 67 ? 17.44549 14.47368 42.14581 1.000 18.58689 125 PHE B N 1
ATOM 3661 C CA . PHE B 1 67 ? 17.51209 15.89044 42.49867 1.000 19.49490 125 PHE B CA 1
ATOM 3662 C C . PHE B 1 67 ? 18.93185 16.42928 42.41507 1.000 20.83716 125 PHE B C 1
ATOM 3663 O O . PHE B 1 67 ? 19.13052 17.59694 42.06002 1.000 22.01888 125 PHE B O 1
ATOM 3680 N N . TRP B 1 68 ? 19.92469 15.60085 42.73874 1.000 20.38973 126 TRP B N 1
ATOM 3681 C CA . TRP B 1 68 ? 21.32598 16.00314 42.71648 1.000 20.41606 126 TRP B CA 1
ATOM 3682 C C . TRP B 1 68 ? 21.98186 15.77574 41.36387 1.000 20.36342 126 TRP B C 1
ATOM 3683 O O . TRP B 1 68 ? 23.17551 16.05244 41.21137 1.000 22.71633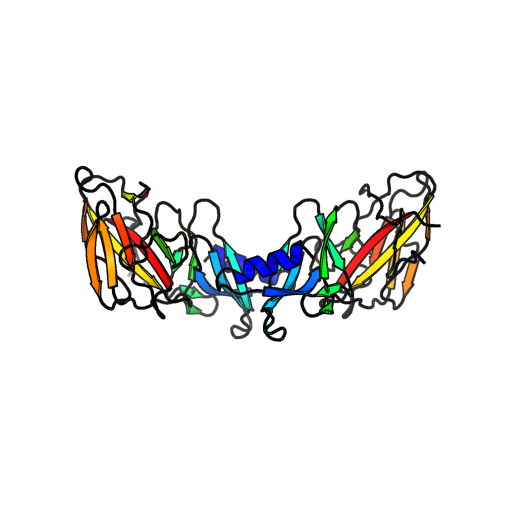 126 TRP B O 1
ATOM 3704 N N . GLY B 1 69 ? 21.23738 15.28541 40.38161 1.000 19.01063 127 GLY B N 1
ATOM 3705 C CA . GLY B 1 69 ? 21.75945 15.09607 39.04704 1.000 20.66871 127 GLY B CA 1
ATOM 3706 C C . GLY B 1 69 ? 22.40306 13.75431 38.79297 1.000 18.92377 127 GLY B C 1
ATOM 3707 O O . GLY B 1 69 ? 22.94403 13.54435 37.69682 1.000 19.52384 127 GLY B O 1
ATOM 3711 N N . ASP B 1 70 ? 22.37101 12.84576 39.76484 1.000 16.17344 128 ASP B N 1
ATOM 3712 C CA . ASP B 1 70 ? 22.87186 11.49802 39.55451 1.000 15.46546 128 ASP B CA 1
ATOM 3713 C C . ASP B 1 70 ? 21.81507 10.66866 38.84007 1.000 16.56560 128 ASP B C 1
ATOM 3714 O O . ASP B 1 70 ? 20.62111 10.79574 39.11219 1.000 19.32908 128 ASP B O 1
ATOM 3723 N N . ARG B 1 71 ? 22.26705 9.81846 37.91778 1.000 17.79732 129 ARG B N 1
ATOM 3724 C CA . ARG B 1 71 ? 21.38563 8.89767 37.20338 1.000 17.72363 129 ARG B CA 1
ATOM 3725 C C . ARG B 1 71 ? 21.26210 7.60112 37.99884 1.000 16.46032 129 ARG B C 1
ATOM 3726 O O . ARG B 1 71 ? 22.27374 6.94200 38.28850 1.000 17.28147 129 ARG B O 1
ATOM 3747 N N . GLU B 1 72 ? 20.03379 7.22634 38.33795 1.000 15.81287 130 GLU B N 1
ATOM 3748 C CA . GLU B 1 72 ? 19.79164 6.17812 39.31510 1.000 13.72315 130 GLU B CA 1
ATOM 3749 C C . GLU B 1 72 ? 18.56874 5.36176 38.94317 1.000 12.62039 130 GLU B C 1
ATOM 3750 O O . GLU B 1 72 ? 17.73477 5.80501 38.14732 1.000 15.25490 130 GLU B O 1
ATOM 3762 N N . PRO B 1 73 ? 18.42843 4.16744 39.51966 1.000 13.23625 131 PRO B N 1
ATOM 3763 C CA . PRO B 1 73 ? 17.16181 3.44429 39.39907 1.000 14.18373 131 PRO B CA 1
ATOM 3764 C C . PRO B 1 73 ? 16.04141 4.22534 40.05834 1.000 13.99423 131 PRO B C 1
ATOM 3765 O O . PRO B 1 73 ? 16.21465 4.83172 41.11559 1.000 14.33111 131 PRO B O 1
ATOM 3776 N N . ASP B 1 74 ? 14.87702 4.20803 39.41648 1.000 14.98382 132 ASP B N 1
ATOM 3777 C CA . ASP B 1 74 ? 13.68582 4.85974 39.94708 1.000 13.76263 132 ASP B CA 1
ATOM 3778 C C . ASP B 1 74 ? 12.52456 3.90462 39.73103 1.000 15.05225 132 ASP B C 1
ATOM 3779 O O . ASP B 1 74 ? 12.63316 2.91701 38.99844 1.000 15.48915 132 ASP B O 1
ATOM 3788 N N . ALA B 1 75 ? 11.41330 4.18375 40.39740 1.000 15.38124 133 ALA B N 1
ATOM 3789 C CA . ALA B 1 75 ? 10.21816 3.36848 40.25101 1.000 15.77340 133 ALA B CA 1
ATOM 3790 C C . ALA B 1 75 ? 9.03675 4.27705 39.97389 1.000 16.82089 133 ALA B C 1
ATOM 3791 O O . ALA B 1 75 ? 8.96525 5.40130 40.46816 1.000 17.84732 133 ALA B O 1
ATOM 3798 N N . THR B 1 76 ? 8.11567 3.78331 39.15946 1.000 16.76825 134 THR B N 1
ATOM 3799 C CA . THR B 1 76 ? 6.84678 4.46264 38.95622 1.000 17.50518 134 THR B CA 1
ATOM 3800 C C . THR B 1 76 ? 5.75467 3.40217 38.97966 1.000 19.37645 134 THR B C 1
ATOM 3801 O O . THR B 1 76 ? 5.99982 2.23245 39.28506 1.000 18.69743 134 THR B O 1
ATOM 3812 N N . CYS B 1 77 ? 4.53284 3.81179 38.66440 1.000 20.75820 135 CYS B N 1
ATOM 3813 C CA . CYS B 1 77 ? 3.38273 2.91877 38.67075 1.000 21.20299 135 CYS B CA 1
ATOM 3814 C C . CYS B 1 77 ? 2.75886 2.94650 37.28722 1.000 22.43998 135 CYS B C 1
ATOM 3815 O O . CYS B 1 77 ? 2.59925 4.01785 36.70037 1.000 24.41653 135 CYS B O 1
ATOM 3822 N N . SER B 1 78 ? 2.44318 1.76768 36.76484 1.000 19.81599 136 SER B N 1
ATOM 3823 C CA . SER B 1 78 ? 1.91368 1.60899 35.41968 1.000 20.76873 136 SER B CA 1
ATOM 3824 C C . SER B 1 78 ? 0.67040 0.73718 35.47542 1.000 20.29762 136 SER B C 1
ATOM 3825 O O . SER B 1 78 ? 0.55811 -0.13439 36.34078 1.000 21.78464 136 SER B O 1
ATOM 3833 N N . PRO B 1 79 ? -0.27971 0.95097 34.56856 1.000 21.68200 137 PRO B N 1
ATOM 3834 C CA . PRO B 1 79 ? -1.49096 0.12235 34.57846 1.000 23.28481 137 PRO B CA 1
ATOM 3835 C C . PRO B 1 79 ? -1.15110 -1.35626 34.53669 1.000 22.65843 137 PRO B C 1
ATOM 3836 O O . PRO B 1 79 ? -0.36552 -1.81248 33.69374 1.000 22.03993 137 PRO B O 1
ATOM 3847 N N . SER B 1 80 ? -1.76389 -2.11267 35.44986 1.000 22.80845 138 SER B N 1
ATOM 3848 C CA . SER B 1 80 ? -1.44387 -3.52845 35.58934 1.000 22.67422 138 SER B CA 1
ATOM 3849 C C . SER B 1 80 ? -1.74307 -4.31823 34.32521 1.000 23.20323 138 SER B C 1
ATOM 3850 O O . SER B 1 80 ? -1.15955 -5.38966 34.12631 1.000 25.22978 138 SER B O 1
ATOM 3858 N N . ASN B 1 81 ? -2.62979 -3.82663 33.46498 1.000 21.94519 139 ASN B N 1
ATOM 3859 C CA . ASN B 1 81 ? -2.92781 -4.52739 32.22307 1.000 21.86360 139 ASN B CA 1
ATOM 3860 C C . ASN B 1 81 ? -2.01183 -4.10183 31.08043 1.000 21.14772 139 ASN B C 1
ATOM 3861 O O . ASN B 1 81 ? -2.31405 -4.38316 29.91792 1.000 22.56631 139 ASN B O 1
ATOM 3872 N N . THR B 1 82 ? -0.88307 -3.45445 31.38893 1.000 19.58438 140 THR B N 1
ATOM 3873 C CA . THR B 1 82 ? 0.10619 -3.11889 30.37399 1.000 18.71585 140 THR B CA 1
ATOM 3874 C C . THR B 1 82 ? 1.49825 -3.64266 30.68927 1.000 18.30264 140 THR B C 1
ATOM 3875 O O . THR B 1 82 ? 2.43122 -3.36390 29.92570 1.000 19.44225 140 THR B O 1
ATOM 3886 N N . VAL B 1 83 ? 1.67344 -4.38236 31.77834 1.000 17.57361 141 VAL B N 1
ATOM 3887 C CA . VAL B 1 83 ? 3.00481 -4.83055 32.18120 1.000 19.04220 141 VAL B CA 1
ATOM 3888 C C . VAL B 1 83 ? 2.92721 -6.25235 32.71291 1.000 17.82627 141 VAL B C 1
ATOM 3889 O O . VAL B 1 83 ? 1.93739 -6.64506 33.33854 1.000 19.23960 141 VAL B O 1
ATOM 3902 N N . PHE B 1 84 ? 3.96617 -7.02956 32.42489 1.000 17.07091 142 PHE B N 1
ATOM 3903 C CA . PHE B 1 84 ? 4.16687 -8.36438 32.97237 1.000 17.00775 142 PHE B CA 1
ATOM 3904 C C . PHE B 1 84 ? 5.28300 -8.27951 34.00747 1.000 19.13432 142 PHE B C 1
ATOM 3905 O O . PHE B 1 84 ? 6.32137 -7.66786 33.74129 1.000 21.22404 142 PHE B O 1
ATOM 3922 N N . ASP B 1 85 ? 5.08795 -8.89405 35.16820 1.000 17.76574 143 ASP B N 1
ATOM 3923 C CA . ASP B 1 85 ? 6.17219 -8.90365 36.14732 1.000 16.93143 143 ASP B CA 1
ATOM 3924 C C . ASP B 1 85 ? 5.97810 -10.03799 37.13755 1.000 17.84470 143 ASP B C 1
ATOM 3925 O O . ASP B 1 85 ? 4.85973 -10.50990 37.36763 1.000 19.57384 143 ASP B O 1
ATOM 3934 N N . ALA B 1 86 ? 7.09774 -10.47044 37.72031 1.000 17.93944 144 ALA B N 1
ATOM 3935 C CA . ALA B 1 86 ? 7.08562 -11.53027 38.71890 1.000 18.65795 144 ALA B CA 1
ATOM 3936 C C . ALA B 1 86 ? 8.39635 -11.51273 39.49162 1.000 19.91599 144 ALA B C 1
ATOM 3937 O O . ALA B 1 86 ? 9.44009 -11.10107 38.96748 1.000 19.26591 144 ALA B O 1
ATOM 3944 N N . VAL B 1 87 ? 8.32164 -11.96215 40.74349 1.000 20.47396 145 VAL B N 1
ATOM 3945 C CA . VAL B 1 87 ? 9.48286 -12.27059 41.56384 1.000 24.35863 145 VAL B CA 1
ATOM 3946 C C . VAL B 1 87 ? 9.38843 -13.74449 41.96641 1.000 27.35373 145 VAL B C 1
ATOM 3947 O O . VAL B 1 87 ? 8.39478 -14.41692 41.70927 1.000 28.49597 145 VAL B O 1
ATOM 3960 N N . ASP B 1 88 ? 10.44563 -14.24461 42.60748 1.000 31.40948 146 ASP B N 1
ATOM 3961 C CA . ASP B 1 88 ? 10.46234 -15.62966 43.08276 1.000 34.20455 146 ASP B CA 1
ATOM 3962 C C . ASP B 1 88 ? 9.86052 -15.66790 44.48531 1.000 39.44202 146 ASP B C 1
ATOM 3963 O O . ASP B 1 88 ? 10.53314 -15.35478 45.46932 1.000 41.15012 146 ASP B O 1
ATOM 3972 N N . ASP B 1 89 ? 8.58841 -16.05581 44.57766 1.000 42.46080 147 ASP B N 1
ATOM 3973 C CA . ASP B 1 89 ? 7.91508 -16.21186 45.86192 1.000 47.25611 147 ASP B CA 1
ATOM 3974 C C . ASP B 1 89 ? 6.84254 -17.28464 45.72389 1.000 51.35924 147 ASP B C 1
ATOM 3975 O O . ASP B 1 89 ? 6.58732 -17.79295 44.62836 1.000 50.78548 147 ASP B O 1
ATOM 3984 N N . LYS B 1 90 ? 6.21875 -17.63080 46.85853 1.000 55.80714 148 LYS B N 1
ATOM 3985 C CA . LYS B 1 90 ? 5.14773 -18.62463 46.86447 1.000 58.17321 148 LYS B CA 1
ATOM 3986 C C . LYS B 1 90 ? 4.20872 -18.43651 45.67688 1.000 58.42061 148 LYS B C 1
ATOM 3987 O O . LYS B 1 90 ? 3.94223 -19.37129 44.91501 1.000 58.57326 148 LYS B O 1
ATOM 4006 N N . GLU B 1 91 ? 3.69615 -17.21460 45.51625 1.000 58.82592 149 GLU B N 1
ATOM 4007 C CA . GLU B 1 91 ? 2.60504 -16.94010 44.59229 1.000 59.13122 149 GLU B CA 1
ATOM 4008 C C . GLU B 1 91 ? 3.02614 -16.97931 43.13087 1.000 56.27035 149 GLU B C 1
ATOM 4009 O O . GLU B 1 91 ? 2.15211 -16.97064 42.25492 1.000 56.30983 149 GLU B O 1
ATOM 4021 N N . ALA B 1 92 ? 4.32394 -17.02110 42.84303 1.000 51.44872 150 ALA B N 1
ATOM 4022 C CA . ALA B 1 92 ? 4.78754 -17.00636 41.46604 1.000 46.76395 150 ALA B CA 1
ATOM 4023 C C . ALA B 1 92 ? 4.59645 -18.37104 40.82019 1.000 42.86348 150 ALA B C 1
ATOM 4024 O O . ALA B 1 92 ? 4.79633 -19.41096 41.45506 1.000 42.22657 150 ALA B O 1
ATOM 4031 N N . THR B 1 93 ? 4.19418 -18.36287 39.55368 1.000 39.57888 151 THR B N 1
ATOM 4032 C CA . THR B 1 93 ? 4.15724 -19.59485 38.78168 1.000 39.62362 151 THR B CA 1
ATOM 4033 C C . THR B 1 93 ? 5.58046 -20.08314 38.55053 1.000 34.35457 151 THR B C 1
ATOM 4034 O O . THR B 1 93 ? 6.45048 -19.31203 38.13394 1.000 32.28327 151 THR B O 1
ATOM 4045 N N . HIS B 1 94 ? 5.82189 -21.35866 38.83188 1.000 33.04125 152 HIS B N 1
ATOM 4046 C CA . HIS B 1 94 ? 7.10615 -21.98906 38.56790 1.000 32.65437 152 HIS B CA 1
ATOM 4047 C C . HIS B 1 94 ? 6.90439 -23.11536 37.56955 1.000 33.33602 152 HIS B C 1
ATOM 4048 O O . HIS B 1 94 ? 6.04295 -23.97862 37.76775 1.000 33.48604 152 HIS B O 1
ATOM 4063 N N . VAL B 1 95 ? 7.69065 -23.10077 36.49884 1.000 31.14366 153 VAL B N 1
ATOM 4064 C CA . VAL B 1 95 ? 7.64840 -24.14410 35.47663 1.000 32.69911 153 VAL B CA 1
ATOM 4065 C C . VAL B 1 95 ? 9.08874 -24.51670 35.15892 1.000 32.49382 153 VAL B C 1
ATOM 4066 O O . VAL B 1 95 ? 9.83727 -23.70089 34.60729 1.000 32.24116 153 VAL B O 1
ATOM 4079 N N . ASN B 1 96 ? 9.48140 -25.73744 35.50818 1.000 35.76789 154 ASN B N 1
ATOM 4080 C CA . ASN B 1 96 ? 10.82289 -26.23523 35.21651 1.000 36.54431 154 ASN B CA 1
ATOM 4081 C C . ASN B 1 96 ? 11.88891 -25.28166 35.75229 1.000 35.89686 154 ASN B C 1
ATOM 4082 O O . ASN B 1 96 ? 12.76968 -24.82162 35.02325 1.000 37.62601 154 ASN B O 1
ATOM 4093 N N . GLY B 1 97 ? 11.79640 -24.97966 37.04729 1.000 33.43867 155 GLY B N 1
ATOM 4094 C CA . GLY B 1 97 ? 12.77610 -24.12339 37.69890 1.000 31.37789 155 GLY B CA 1
ATOM 4095 C C . GLY B 1 97 ? 12.73181 -22.67156 37.29162 1.000 29.72770 155 GLY B C 1
ATOM 4096 O O . GLY B 1 97 ? 13.59533 -21.89324 37.70270 1.000 29.81455 155 GLY B O 1
ATOM 4100 N N . LYS B 1 98 ? 11.75263 -22.28161 36.49202 1.000 27.03527 156 LYS B N 1
ATOM 4101 C CA . LYS B 1 98 ? 11.65352 -20.93426 35.95989 1.000 26.47731 156 LYS B CA 1
ATOM 4102 C C . LYS B 1 98 ? 10.50616 -20.21588 36.65552 1.000 23.85594 156 LYS B C 1
ATOM 4103 O O . LYS B 1 98 ? 9.47206 -20.82157 36.93848 1.000 24.85343 156 LYS B O 1
ATOM 4122 N N . VAL B 1 99 ? 10.69075 -18.93546 36.93124 1.000 21.35828 157 VAL B N 1
ATOM 4123 C CA . VAL B 1 99 ? 9.61028 -18.07318 37.39145 1.000 22.77949 157 VAL B CA 1
ATOM 4124 C C . VAL B 1 99 ? 8.93201 -17.50495 36.15405 1.000 21.28722 157 VAL B C 1
ATOM 4125 O O . VAL B 1 99 ? 9.59766 -16.94564 35.27443 1.000 22.28733 157 VAL B O 1
ATOM 4138 N N . VAL B 1 100 ? 7.61357 -17.66311 36.07062 1.000 21.30037 158 VAL B N 1
ATOM 4139 C CA . VAL B 1 100 ? 6.84519 -17.27975 34.89301 1.000 21.60830 158 VAL B CA 1
ATOM 4140 C C . VAL B 1 100 ? 5.80379 -16.25013 35.30407 1.000 23.09006 158 VAL B C 1
ATOM 4141 O O . VAL B 1 100 ? 5.18927 -16.36701 36.36788 1.000 25.87460 158 VAL B O 1
ATOM 4154 N N . THR B 1 101 ? 5.61115 -15.24172 34.45982 1.000 22.26364 159 THR B N 1
ATOM 4155 C CA . THR B 1 101 ? 4.61079 -14.23051 34.72022 1.000 19.91336 159 THR B CA 1
ATOM 4156 C C . THR B 1 101 ? 3.21905 -14.75968 34.38329 1.000 19.68966 159 THR B C 1
ATOM 4157 O O . THR B 1 101 ? 3.05395 -15.81130 33.76399 1.000 20.76872 159 THR B O 1
ATOM 4168 N N . ARG B 1 102 ? 2.21538 -13.98887 34.78390 1.000 22.64001 160 ARG B N 1
ATOM 4169 C CA . ARG B 1 102 ? 0.87238 -14.17121 34.26111 1.000 22.86372 160 ARG B CA 1
ATOM 4170 C C . ARG B 1 102 ? 0.92276 -14.20390 32.74143 1.000 20.37658 160 ARG B C 1
ATOM 4171 O O . ARG B 1 102 ? 1.80947 -13.61521 32.11549 1.000 19.43962 160 ARG B O 1
ATOM 4192 N N . ALA B 1 103 ? -0.03766 -14.89950 32.14356 1.000 18.81060 161 ALA B N 1
ATOM 4193 C CA . ALA B 1 103 ? -0.11727 -15.04682 30.69597 1.000 17.59203 161 ALA B CA 1
ATOM 4194 C C . ALA B 1 103 ? -1.28389 -14.22874 30.16356 1.000 17.96576 161 ALA B C 1
ATOM 4195 O O . ALA B 1 103 ? -2.34648 -14.17211 30.78446 1.000 19.40804 161 ALA B O 1
ATOM 4202 N N . GLY B 1 104 ? -1.07359 -13.58881 29.01643 1.000 17.40780 162 GLY B N 1
ATOM 4203 C CA . GLY B 1 104 ? -2.10443 -12.74328 28.44052 1.000 17.81574 162 GLY B CA 1
ATOM 4204 C C . GLY B 1 104 ? -1.89537 -12.55529 26.95914 1.000 19.38435 162 GLY B C 1
ATOM 4205 O O . GLY B 1 104 ? -0.89825 -12.99070 26.38026 1.000 20.75030 162 GLY B O 1
ATOM 4209 N N . LYS B 1 105 ? -2.87083 -11.88500 26.34731 1.000 21.31090 163 LYS B N 1
ATOM 4210 C CA . LYS B 1 105 ? -2.96945 -11.71177 24.90806 1.000 21.92413 163 LYS B CA 1
ATOM 4211 C C . LYS B 1 105 ? -3.28493 -10.25243 24.61432 1.000 22.45840 163 LYS B C 1
ATOM 4212 O O . LYS B 1 105 ? -4.11610 -9.65601 25.30003 1.000 24.35600 163 LYS B O 1
ATOM 4231 N N . PRO B 1 106 ? -2.63911 -9.64459 23.62236 1.000 20.60029 164 PRO B N 1
ATOM 4232 C CA . PRO B 1 106 ? -3.05126 -8.30528 23.19918 1.000 21.08719 164 PRO B CA 1
ATOM 4233 C C . PRO B 1 106 ? -4.33931 -8.37068 22.39208 1.000 21.97414 164 PRO B C 1
ATOM 4234 O O . PRO B 1 106 ? -4.70818 -9.41055 21.84345 1.000 23.62696 164 PRO B O 1
ATOM 4245 N N . GLY B 1 107 ? -5.03280 -7.23100 22.33575 1.000 22.70317 165 GLY B N 1
ATOM 4246 C CA . GLY B 1 107 ? -6.32356 -7.15899 21.67694 1.000 24.42969 165 GLY B CA 1
ATOM 4247 C C . GLY B 1 107 ? -6.28278 -6.79425 20.21111 1.000 25.66932 165 GLY B C 1
ATOM 4248 O O . GLY B 1 107 ? -7.32983 -6.49549 19.62178 1.000 30.57516 165 GLY B O 1
ATOM 4252 N N . ILE B 1 108 ? -5.10953 -6.83184 19.58938 1.000 24.76658 166 ILE B N 1
ATOM 4253 C CA . ILE B 1 108 ? -4.93865 -6.35416 18.22320 1.000 25.75353 166 ILE B CA 1
ATOM 4254 C C . ILE B 1 108 ? -5.22237 -7.46621 17.22592 1.000 26.27728 166 ILE B C 1
ATOM 4255 O O . ILE B 1 108 ? -5.44724 -8.62347 17.60332 1.000 26.87472 166 ILE B O 1
ATOM 4271 N N . GLY B 1 109 ? -5.21109 -7.11711 15.94771 1.000 24.66393 167 GLY B N 1
ATOM 4272 C CA . GLY B 1 109 ? -5.25634 -8.09677 14.88750 1.000 24.22704 167 GLY B CA 1
ATOM 4273 C C . GLY B 1 109 ? -3.87018 -8.62223 14.59056 1.000 22.59000 167 GLY B C 1
ATOM 4274 O O . GLY B 1 109 ? -2.94393 -8.52205 15.40190 1.000 22.54789 167 GLY B O 1
ATOM 4278 N N . ARG B 1 110 ? -3.72789 -9.19049 13.40028 1.000 20.49765 168 ARG B N 1
ATOM 4279 C CA . ARG B 1 110 ? -2.43211 -9.69243 12.95041 1.000 20.98191 168 ARG B CA 1
ATOM 4280 C C . ARG B 1 110 ? -1.44040 -8.54958 12.81255 1.000 21.35564 168 ARG B C 1
ATOM 4281 O O . ARG B 1 110 ? -1.62225 -7.66297 11.96755 1.000 23.40588 168 ARG B O 1
ATOM 4302 N N . LYS B 1 111 ? -0.40056 -8.54690 13.65270 1.000 19.95284 169 LYS B N 1
ATOM 4303 C CA . LYS B 1 111 ? 0.60492 -7.49760 13.64655 1.000 20.83979 169 LYS B CA 1
ATOM 4304 C C . LYS B 1 111 ? 1.92113 -8.06671 14.14600 1.000 19.25802 169 LYS B C 1
ATOM 4305 O O . LYS B 1 111 ? 1.94199 -9.03885 14.89786 1.000 20.11602 169 LYS B O 1
ATOM 4324 N N . LEU B 1 112 ? 3.01875 -7.43544 13.73378 1.000 16.82616 170 LEU B N 1
ATOM 4325 C CA . LEU B 1 112 ? 4.31889 -7.72926 14.31484 1.000 19.61596 170 LEU B CA 1
ATOM 4326 C C . LEU B 1 112 ? 4.39982 -7.06633 15.68227 1.000 19.27118 170 LEU B C 1
ATOM 4327 O O . LEU B 1 112 ? 4.12507 -5.86678 15.81320 1.000 18.33949 170 LEU B O 1
ATOM 4343 N N . ILE B 1 113 ? 4.75756 -7.85030 16.69814 1.000 17.59730 171 ILE B N 1
ATOM 4344 C CA . ILE B 1 113 ? 4.92880 -7.34063 18.04956 1.000 17.27094 171 ILE B CA 1
ATOM 4345 C C . ILE B 1 113 ? 6.34768 -7.62013 18.51218 1.000 18.05524 171 ILE B C 1
ATOM 4346 O O . ILE B 1 113 ? 7.07764 -8.43097 17.93485 1.000 16.74456 171 ILE B O 1
ATOM 4362 N N . ARG B 1 114 ? 6.72036 -6.94522 19.59097 1.000 15.92341 172 ARG B N 1
ATOM 4363 C CA . ARG B 1 114 ? 7.98676 -7.16359 20.26813 1.000 16.70509 172 ARG B CA 1
ATOM 4364 C C . ARG B 1 114 ? 7.68576 -7.52960 21.71025 1.000 17.36832 172 ARG B C 1
ATOM 4365 O O . ARG B 1 114 ? 6.83731 -6.90693 22.35026 1.000 18.84744 172 ARG B O 1
ATOM 4386 N N . LEU B 1 115 ? 8.38483 -8.53551 22.21816 1.000 16.60507 173 LEU B N 1
ATOM 4387 C CA . LEU B 1 115 ? 8.21606 -9.01719 23.58310 1.000 17.00511 173 LEU B CA 1
ATOM 4388 C C . LEU B 1 115 ? 9.46705 -8.58801 24.35202 1.000 14.29954 173 LEU B C 1
ATOM 4389 O O . LEU B 1 115 ? 10.48740 -9.28039 24.34464 1.000 15.63390 173 LEU B O 1
ATOM 4405 N N . LYS B 1 116 ? 9.38424 -7.43057 25.00588 1.000 17.31831 174 LYS B N 1
ATOM 4406 C CA . LYS B 1 116 ? 10.51136 -6.83515 25.69931 1.000 16.86827 174 LYS B CA 1
ATOM 4407 C C . LYS B 1 116 ? 10.47215 -7.20945 27.17034 1.000 15.92341 174 LYS B C 1
ATOM 4408 O O . LYS B 1 116 ? 9.45095 -7.02733 27.83219 1.000 18.21052 174 LYS B O 1
ATOM 4427 N N . ALA B 1 117 ? 11.59633 -7.68419 27.69662 1.000 14.75748 175 ALA B N 1
ATOM 4428 C CA . ALA B 1 117 ? 11.66158 -7.92218 29.13185 1.000 14.97067 175 ALA B CA 1
ATOM 4429 C C . ALA B 1 117 ? 13.10255 -7.83148 29.60056 1.000 14.68905 175 ALA B C 1
ATOM 4430 O O . ALA B 1 117 ? 14.03762 -8.09934 28.84522 1.000 16.38925 175 ALA B O 1
ATOM 4437 N N . GLN B 1 118 ? 13.26312 -7.45501 30.86196 1.000 14.11793 176 GLN B N 1
ATOM 4438 C CA . GLN B 1 118 ? 14.57403 -7.42878 31.50031 1.000 15.17595 176 GLN B CA 1
ATOM 4439 C C . GLN B 1 118 ? 14.45188 -8.02020 32.88904 1.000 16.23133 176 GLN B C 1
ATOM 4440 O O . GLN B 1 118 ? 13.37035 -8.03027 33.48559 1.000 14.73380 176 GLN B O 1
ATOM 4454 N N . VAL B 1 119 ? 15.58238 -8.50422 33.40396 1.000 15.95236 177 VAL B N 1
ATOM 4455 C CA . VAL B 1 119 ? 15.68354 -8.96599 34.78660 1.000 15.73655 177 VAL B CA 1
ATOM 4456 C C . VAL B 1 119 ? 16.45894 -7.93460 35.58907 1.000 15.62074 177 VAL B C 1
ATOM 4457 O O . VAL B 1 119 ? 17.37945 -7.27752 35.08349 1.000 16.38925 177 VAL B O 1
ATOM 4470 N N . TYR B 1 120 ? 16.09032 -7.82121 36.85955 1.000 14.85750 178 TYR B N 1
ATOM 4471 C CA . TYR B 1 120 ? 16.57881 -6.78822 37.74980 1.000 16.37872 178 TYR B CA 1
ATOM 4472 C C . TYR B 1 120 ? 17.08138 -7.40408 39.04015 1.000 14.93119 178 TYR B C 1
ATOM 4473 O O . TYR B 1 120 ? 16.56331 -8.41870 39.50535 1.000 16.28924 178 TYR B O 1
ATOM 4491 N N . ARG B 1 121 ? 18.11538 -6.78064 39.60557 1.000 16.61823 179 ARG B N 1
ATOM 4492 C CA . ARG B 1 121 ? 18.65096 -7.18875 40.89163 1.000 17.88680 179 ARG B CA 1
ATOM 4493 C C . ARG B 1 121 ? 17.83038 -6.59060 42.02907 1.000 19.34751 179 ARG B C 1
ATOM 4494 O O . ARG B 1 121 ? 16.98050 -5.71250 41.83107 1.000 20.09496 179 ARG B O 1
ATOM 4515 N N . ARG B 1 122 ? 18.11093 -7.07002 43.24154 1.000 20.83979 180 ARG B N 1
ATOM 4516 C CA . ARG B 1 122 ? 17.46741 -6.53737 44.43537 1.000 23.74803 180 ARG B CA 1
ATOM 4517 C C . ARG B 1 122 ? 17.78801 -5.06664 44.66198 1.000 23.68750 180 ARG B C 1
ATOM 4518 O O . ARG B 1 122 ? 17.05769 -4.39401 45.39539 1.000 26.51415 180 ARG B O 1
ATOM 4539 N N . ASP B 1 123 ? 18.86116 -4.55050 44.07008 1.000 21.22668 181 ASP B N 1
ATOM 4540 C CA . ASP B 1 123 ? 19.18287 -3.13282 44.18159 1.000 20.36868 181 ASP B CA 1
ATOM 4541 C C . ASP B 1 123 ? 18.57146 -2.30686 43.05092 1.000 16.98671 181 ASP B C 1
ATOM 4542 O O . ASP B 1 123 ? 18.86231 -1.11748 42.93888 1.000 20.56607 181 ASP B O 1
ATOM 4551 N N . GLY B 1 124 ? 17.69963 -2.90824 42.23535 1.000 18.45529 182 GLY B N 1
ATOM 4552 C CA . GLY B 1 124 ? 16.97765 -2.17456 41.22354 1.000 19.17379 182 GLY B CA 1
ATOM 4553 C C . GLY B 1 124 ? 17.69300 -1.98270 39.90333 1.000 17.36043 182 GLY B C 1
ATOM 4554 O O . GLY B 1 124 ? 17.07214 -1.48051 38.95394 1.000 20.40815 182 GLY B O 1
ATOM 4558 N N . HIS B 1 125 ? 18.96606 -2.35120 39.80786 1.000 17.74468 183 HIS B N 1
ATOM 4559 C CA . HIS B 1 125 ? 19.70723 -2.25137 38.56067 1.000 16.91564 183 HIS B CA 1
ATOM 4560 C C . HIS B 1 125 ? 19.43807 -3.46674 37.67579 1.000 17.49202 183 HIS B C 1
ATOM 4561 O O . HIS B 1 125 ? 18.95322 -4.50139 38.12824 1.000 17.15250 183 HIS B O 1
ATOM 4575 N N . TYR B 1 126 ? 19.76995 -3.33043 36.39363 1.000 16.35504 184 TYR B N 1
ATOM 4576 C CA . TYR B 1 126 ? 19.71089 -4.48660 35.50831 1.000 15.49442 184 TYR B CA 1
ATOM 4577 C C . TYR B 1 126 ? 20.56831 -5.60235 36.08842 1.000 17.09987 184 TYR B C 1
ATOM 4578 O O . TYR B 1 126 ? 21.67760 -5.35999 36.57519 1.000 19.18432 184 TYR B O 1
ATOM 4596 N N . GLY B 1 127 ? 20.05085 -6.82660 36.02112 1.000 17.53676 185 GLY B N 1
ATOM 4597 C CA . GLY B 1 127 ? 20.74203 -7.97604 36.56484 1.000 16.94195 185 GLY B CA 1
ATOM 4598 C C . GLY B 1 127 ? 21.26808 -8.91634 35.50788 1.000 16.94985 185 GLY B C 1
ATOM 4599 O O . GLY B 1 127 ? 21.69248 -8.48653 34.43508 1.000 17.82363 185 GLY B O 1
ATOM 4603 N N . GLN B 1 128 ? 21.25680 -10.21184 35.81177 1.000 17.03407 186 GLN B N 1
ATOM 4604 C CA . GLN B 1 128 ? 21.74050 -11.22891 34.88880 1.000 19.37119 186 GLN B CA 1
ATOM 4605 C C . GLN B 1 128 ? 21.06532 -12.53508 35.27229 1.000 18.26053 186 GLN B C 1
ATOM 4606 O O . GLN B 1 128 ? 20.97654 -12.85715 36.46348 1.000 18.79218 186 GLN B O 1
ATOM 4620 N N . THR B 1 129 ? 20.56431 -13.26290 34.27567 1.000 17.51308 187 THR B N 1
ATOM 4621 C CA . THR B 1 129 ? 19.93578 -14.55568 34.49921 1.000 18.66584 187 THR B CA 1
ATOM 4622 C C . THR B 1 129 ? 20.53593 -15.58353 33.55274 1.000 20.87137 187 THR B C 1
ATOM 4623 O O . THR B 1 129 ? 20.95187 -15.25669 32.43825 1.000 21.68199 187 THR B O 1
ATOM 4634 N N . SER B 1 130 ? 20.59692 -16.83500 34.01956 1.000 22.14784 188 SER B N 1
ATOM 4635 C CA . SER B 1 130 ? 21.11987 -17.90425 33.17546 1.000 23.30324 188 SER B CA 1
ATOM 4636 C C . SER B 1 130 ? 20.22899 -18.16456 31.97378 1.000 23.27955 188 SER B C 1
ATOM 4637 O O . SER B 1 130 ? 20.72216 -18.60627 30.92766 1.000 24.00069 188 SER B O 1
ATOM 4645 N N . ARG B 1 131 ? 18.92645 -17.92281 32.11111 1.000 22.64790 189 ARG B N 1
ATOM 4646 C CA . ARG B 1 131 ? 17.99587 -18.19174 31.01857 1.000 21.87149 189 ARG B CA 1
ATOM 4647 C C . ARG B 1 131 ? 16.68778 -17.44848 31.24413 1.000 20.21077 189 ARG B C 1
ATOM 4648 O O . ARG B 1 131 ? 16.08285 -17.53659 32.31222 1.000 20.18181 189 ARG B O 1
ATOM 4669 N N . MET B 1 132 ? 16.24163 -16.75765 30.20306 1.000 19.77914 190 MET B N 1
ATOM 4670 C CA . MET B 1 132 ? 15.03413 -15.93967 30.18136 1.000 18.87114 190 MET B CA 1
ATOM 4671 C C . MET B 1 132 ? 14.41265 -16.09651 28.80527 1.000 20.43184 190 MET B C 1
ATOM 4672 O O . MET B 1 132 ? 15.06752 -16.52666 27.85486 1.000 21.17140 190 MET B O 1
ATOM 4686 N N . GLY B 1 133 ? 13.11423 -15.81654 28.71203 1.000 19.43172 191 GLY B N 1
ATOM 4687 C CA . GLY B 1 133 ? 12.43078 -16.01310 27.44757 1.000 16.72351 191 GLY B CA 1
ATOM 4688 C C . GLY B 1 133 ? 10.93676 -15.78885 27.58219 1.000 17.18672 191 GLY B C 1
ATOM 4689 O O . GLY B 1 133 ? 10.47593 -15.11538 28.49925 1.000 16.95511 191 GLY B O 1
ATOM 4693 N N . PHE B 1 134 ? 10.18294 -16.35918 26.63815 1.000 19.38698 192 PHE B N 1
ATOM 4694 C CA . PHE B 1 134 ? 8.73355 -16.27343 26.72346 1.000 18.69217 192 PHE B CA 1
ATOM 4695 C C . PHE B 1 134 ? 8.09918 -17.59941 26.35382 1.000 19.27644 192 PHE B C 1
ATOM 4696 O O . PHE B 1 134 ? 8.67058 -18.40824 25.60496 1.000 16.50243 192 PHE B O 1
ATOM 4713 N N . PHE B 1 135 ? 6.93861 -17.82773 26.95648 1.000 18.99220 193 PHE B N 1
ATOM 4714 C CA . PHE B 1 135 ? 6.04009 -18.91660 26.62577 1.000 19.71334 193 PHE B CA 1
ATOM 4715 C C . PHE B 1 135 ? 4.99462 -18.41428 25.63831 1.000 18.31317 193 PHE B C 1
ATOM 4716 O O . PHE B 1 135 ? 4.60838 -17.24719 25.65821 1.000 18.79744 193 PHE B O 1
ATOM 4733 N N . ARG B 1 136 ? 4.54470 -19.31338 24.77268 1.000 17.53413 194 ARG B N 1
ATOM 4734 C CA . ARG B 1 136 ? 3.39749 -19.08043 23.91269 1.000 18.77376 194 ARG B CA 1
ATOM 4735 C C . ARG B 1 136 ? 2.43866 -20.23808 24.13901 1.000 21.25300 194 ARG B C 1
ATOM 4736 O O . ARG B 1 136 ? 2.84117 -21.39879 24.06123 1.000 23.63486 194 ARG B O 1
ATOM 4757 N N . ASN B 1 137 ? 1.18065 -19.92152 24.44381 1.000 20.96349 195 ASN B N 1
ATOM 4758 C CA . ASN B 1 137 ? 0.17508 -20.94166 24.71480 1.000 20.63187 195 ASN B CA 1
ATOM 4759 C C . ASN B 1 137 ? 0.65737 -21.91557 25.78417 1.000 22.77160 195 ASN B C 1
ATOM 4760 O O . ASN B 1 137 ? 0.38870 -23.11317 25.72560 1.000 23.13217 195 ASN B O 1
ATOM 4771 N N . GLY B 1 138 ? 1.38912 -21.39079 26.76994 1.000 24.57708 196 GLY B N 1
ATOM 4772 C CA . GLY B 1 138 ? 1.82024 -22.18459 27.89256 1.000 25.17189 196 GLY B CA 1
ATOM 4773 C C . GLY B 1 138 ? 3.03153 -23.05490 27.64623 1.000 26.33782 196 GLY B C 1
ATOM 4774 O O . GLY B 1 138 ? 3.34914 -23.89669 28.49529 1.000 28.96708 196 GLY B O 1
ATOM 4778 N N . LYS B 1 139 ? 3.71213 -22.88880 26.51675 1.000 24.76658 197 LYS B N 1
ATOM 4779 C CA . LYS B 1 139 ? 4.87617 -23.68922 26.16737 1.000 25.91935 197 LYS B CA 1
ATOM 4780 C C . LYS B 1 139 ? 6.05507 -22.76732 25.89649 1.000 21.97151 197 LYS B C 1
ATOM 4781 O O . LYS B 1 139 ? 5.90871 -21.72844 25.24745 1.000 22.61632 197 LYS B O 1
ATOM 4800 N N . GLU B 1 140 ? 7.22822 -23.14300 26.40125 1.000 23.37957 198 GLU B N 1
ATOM 4801 C CA . GLU B 1 140 ? 8.42382 -22.35985 26.12611 1.000 24.69815 198 GLU B CA 1
ATOM 4802 C C . GLU B 1 140 ? 8.73268 -22.42174 24.63786 1.000 24.89817 198 GLU B C 1
ATOM 4803 O O . GLU B 1 140 ? 8.91248 -23.50809 24.08629 1.000 27.77746 198 GLU B O 1
ATOM 4815 N N A VAL B 1 141 ? 8.78269 -21.25950 23.99282 0.500 23.12954 199 VAL B N 1
ATOM 4816 N N B VAL B 1 141 ? 8.78673 -21.26454 23.98279 0.500 23.09532 199 VAL B N 1
ATOM 4817 C CA A VAL B 1 141 ? 9.09917 -21.18258 22.57390 0.500 23.31904 199 VAL B CA 1
ATOM 4818 C CA B VAL B 1 141 ? 9.12671 -21.21313 22.56727 0.500 22.74002 199 VAL B CA 1
ATOM 4819 C C A VAL B 1 141 ? 10.37341 -20.40260 22.29690 0.500 22.72949 199 VAL B C 1
ATOM 4820 C C B VAL B 1 141 ? 10.37471 -20.39291 22.28596 0.500 22.50051 199 VAL B C 1
ATOM 4821 O O A VAL B 1 141 ? 10.99168 -20.61004 21.24062 0.500 23.49274 199 VAL B O 1
ATOM 4822 O O B VAL B 1 141 ? 10.96637 -20.54735 21.20569 0.500 23.31640 199 VAL B O 1
ATOM 4847 N N . TYR B 1 142 ? 10.80241 -19.52578 23.19747 1.000 20.43448 200 TYR B N 1
ATOM 4848 C CA . TYR B 1 142 ? 11.97594 -18.69908 22.98151 1.000 19.01063 200 TYR B CA 1
ATOM 4849 C C . TYR B 1 142 ? 12.74487 -18.59454 24.28401 1.000 19.51595 200 TYR B C 1
ATOM 4850 O O . TYR B 1 142 ? 12.14879 -18.45574 25.35440 1.000 19.83703 200 TYR B O 1
ATOM 4868 N N . HIS B 1 143 ? 14.06868 -18.66205 24.19025 1.000 20.99244 201 HIS B N 1
ATOM 4869 C CA . HIS B 1 143 ? 14.89412 -18.37249 25.35494 1.000 21.89255 201 HIS B CA 1
ATOM 4870 C C . HIS B 1 143 ? 16.19457 -17.73134 24.90786 1.000 22.51894 201 HIS B C 1
ATOM 4871 O O . HIS B 1 143 ? 16.59312 -17.80810 23.74659 1.000 23.63749 201 HIS B O 1
ATOM 4885 N N . ILE B 1 144 ? 16.84734 -17.07958 25.86175 1.000 21.66094 202 ILE B N 1
ATOM 4886 C CA . ILE B 1 144 ? 18.13551 -16.43687 25.64351 1.000 22.23469 202 ILE B CA 1
ATOM 4887 C C . ILE B 1 144 ? 18.89556 -16.55250 26.95624 1.000 22.38471 202 ILE B C 1
ATOM 4888 O O . ILE B 1 144 ? 18.31791 -16.38537 28.03476 1.000 22.59789 202 ILE B O 1
ATOM 4904 N N . ASP B 1 145 ? 20.17982 -16.88623 26.86263 1.000 22.46893 203 ASP B N 1
ATOM 4905 C CA . ASP B 1 145 ? 20.96298 -17.30455 28.01657 1.000 21.44776 203 ASP B CA 1
ATOM 4906 C C . ASP B 1 145 ? 21.96606 -16.23371 28.42079 1.000 22.58736 203 ASP B C 1
ATOM 4907 O O . ASP B 1 145 ? 22.55054 -15.56141 27.56550 1.000 21.70305 203 ASP B O 1
ATOM 4916 N N . ASN B 1 146 ? 22.16161 -16.09280 29.73551 1.000 23.36114 204 ASN B N 1
ATOM 4917 C CA . ASN B 1 146 ? 23.23013 -15.26780 30.30453 1.000 23.31114 204 ASN B CA 1
ATOM 4918 C C . ASN B 1 146 ? 23.12670 -13.81803 29.82707 1.000 20.95822 204 ASN B C 1
ATOM 4919 O O . ASN B 1 146 ? 24.07091 -13.24193 29.28337 1.000 22.34260 204 ASN B O 1
ATOM 4930 N N . VAL B 1 147 ? 21.95434 -13.22401 30.06047 1.000 19.20539 205 VAL B N 1
ATOM 4931 C CA . VAL B 1 147 ? 21.69220 -11.84924 29.65911 1.000 18.85008 205 VAL B CA 1
ATOM 4932 C C . VAL B 1 147 ? 20.87629 -11.14372 30.73373 1.000 17.52624 205 VAL B C 1
ATOM 4933 O O . VAL B 1 147 ? 20.38495 -11.75533 31.68118 1.000 17.80784 205 VAL B O 1
ATOM 4946 N N . ALA B 1 148 ? 20.72732 -9.83160 30.55395 1.000 16.47874 206 ALA B N 1
ATOM 4947 C CA . ALA B 1 148 ? 19.84720 -9.01344 31.37045 1.000 15.88394 206 ALA B CA 1
ATOM 4948 C C . ALA B 1 148 ? 18.51896 -8.71661 30.69681 1.000 18.33159 206 ALA B C 1
ATOM 4949 O O . ALA B 1 148 ? 17.57824 -8.27356 31.37235 1.000 17.73152 206 ALA B O 1
ATOM 4956 N N . SER B 1 149 ? 18.42171 -8.93851 29.39073 1.000 17.19199 207 SER B N 1
ATOM 4957 C CA . SER B 1 149 ? 17.27226 -8.44759 28.65739 1.000 17.35779 207 SER B CA 1
ATOM 4958 C C . SER B 1 149 ? 17.05780 -9.27282 27.40381 1.000 15.66286 207 SER B C 1
ATOM 4959 O O . SER B 1 149 ? 17.90233 -10.05993 26.98264 1.000 18.77638 207 SER B O 1
ATOM 4967 N N . MET B 1 150 ? 15.92563 -9.00033 26.77647 1.000 18.21052 208 MET B N 1
ATOM 4968 C CA . MET B 1 150 ? 15.32585 -9.82429 25.73077 1.000 18.02893 208 MET B CA 1
ATOM 4969 C C . MET B 1 150 ? 14.38189 -8.92016 24.96974 1.000 18.61320 208 MET B C 1
ATOM 4970 O O . MET B 1 150 ? 13.73964 -8.05047 25.56239 1.000 18.88429 208 MET B O 1
ATOM 4984 N N . GLU B 1 151 ? 14.34333 -9.08703 23.64467 1.000 18.64742 209 GLU B N 1
ATOM 4985 C CA . GLU B 1 151 ? 13.43712 -8.26581 22.84999 1.000 17.55782 209 GLU B CA 1
ATOM 4986 C C . GLU B 1 151 ? 13.12452 -8.90226 21.49909 1.000 18.01050 209 GLU B C 1
ATOM 4987 O O . GLU B 1 151 ? 13.15689 -8.21800 20.46647 1.000 19.34750 209 GLU B O 1
ATOM 4999 N N . PRO B 1 152 ? 12.79723 -10.19213 21.45895 1.000 17.73678 210 PRO B N 1
ATOM 5000 C CA . PRO B 1 152 ? 12.45090 -10.81330 20.17813 1.000 17.24988 210 PRO B CA 1
ATOM 5001 C C . PRO B 1 152 ? 11.17256 -10.22034 19.61000 1.000 17.69468 210 PRO B C 1
ATOM 5002 O O . PRO B 1 152 ? 10.31527 -9.71962 20.34113 1.000 16.38136 210 PRO B O 1
ATOM 5013 N N . THR B 1 153 ? 11.06266 -10.26821 18.28822 1.000 19.59227 211 THR B N 1
ATOM 5014 C CA . THR B 1 153 ? 9.82808 -9.92380 17.60048 1.000 18.06051 211 THR B CA 1
ATOM 5015 C C . THR B 1 153 ? 9.03436 -11.19317 17.32451 1.000 17.39464 211 THR B C 1
ATOM 5016 O O . THR B 1 153 ? 9.53455 -12.31125 17.45201 1.000 18.42634 211 THR B O 1
ATOM 5027 N N . TRP B 1 154 ? 7.76945 -11.00510 16.94406 1.000 16.06291 212 TRP B N 1
ATOM 5028 C CA . TRP B 1 154 ? 6.86581 -12.12390 16.74169 1.000 16.96037 212 TRP B CA 1
ATOM 5029 C C . TRP B 1 154 ? 5.69476 -11.65263 15.89588 1.000 16.09449 212 TRP B C 1
ATOM 5030 O O . TRP B 1 154 ? 5.14517 -10.57347 16.13750 1.000 19.77387 212 TRP B O 1
ATOM 5051 N N . ASN B 1 155 ? 5.31683 -12.46553 14.91450 1.000 18.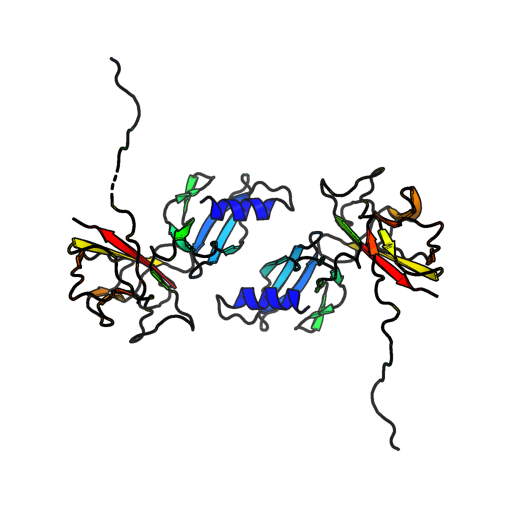78691 213 ASN B N 1
ATOM 5052 C CA . ASN B 1 155 ? 4.12425 -12.19109 14.10904 1.000 19.60017 213 ASN B CA 1
ATOM 5053 C C . ASN B 1 155 ? 2.90967 -12.68469 14.88584 1.000 18.69480 213 ASN B C 1
ATOM 5054 O O . ASN B 1 155 ? 2.55447 -13.86807 14.83025 1.000 20.22655 213 ASN B O 1
ATOM 5065 N N . PHE B 1 156 ? 2.28240 -11.78120 15.62454 1.000 19.92389 214 PHE B N 1
ATOM 5066 C CA . PHE B 1 156 ? 1.14247 -12.15723 16.43925 1.000 17.74469 214 PHE B CA 1
ATOM 5067 C C . PHE B 1 156 ? -0.03153 -12.53102 15.54241 1.000 19.48173 214 PHE B C 1
ATOM 5068 O O . PHE B 1 156 ? -0.39927 -11.77720 14.63577 1.000 20.50553 214 PHE B O 1
ATOM 5085 N N . ASP B 1 157 ? -0.60358 -13.70080 15.79066 1.000 19.52385 215 ASP B N 1
ATOM 5086 C CA . ASP B 1 157 ? -1.75787 -14.19780 15.04068 1.000 21.80832 215 ASP B CA 1
ATOM 5087 C C . ASP B 1 157 ? -2.86131 -14.51595 16.03595 1.000 21.10298 215 ASP B C 1
ATOM 5088 O O . ASP B 1 157 ? -2.75087 -15.51167 16.77531 1.000 20.83453 215 ASP B O 1
ATOM 5097 N N . PRO B 1 158 ? -3.93536 -13.72293 16.10272 1.000 21.73463 216 PRO B N 1
ATOM 5098 C CA . PRO B 1 158 ? -4.97311 -13.98725 17.11151 1.000 22.77423 216 PRO B CA 1
ATOM 5099 C C . PRO B 1 158 ? -5.65844 -15.33204 16.94843 1.000 22.95846 216 PRO B C 1
ATOM 5100 O O . PRO B 1 158 ? -6.28703 -15.80461 17.90178 1.000 24.43496 216 PRO B O 1
ATOM 5111 N N A SER B 1 159 ? -5.55177 -15.96547 15.78062 0.500 22.72686 217 SER B N 1
ATOM 5112 N N B SER B 1 159 ? -5.56588 -15.96255 15.77777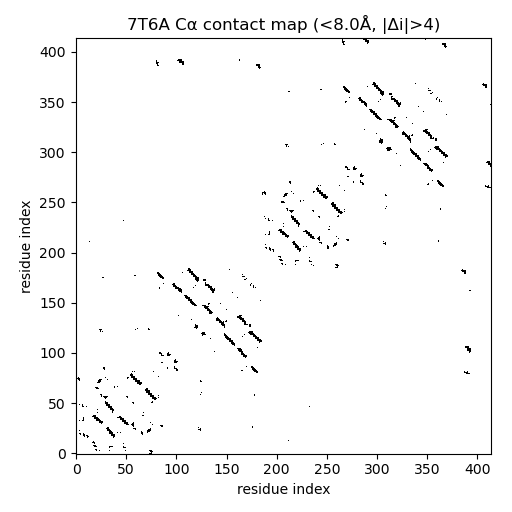 0.500 22.51104 217 SER B N 1
ATOM 5113 C CA A SER B 1 159 ? -6.19333 -17.25570 15.56335 0.500 24.23494 217 SER B CA 1
ATOM 5114 C CA B SER B 1 159 ? -6.19822 -17.26079 15.58019 0.500 23.68224 217 SER B CA 1
ATOM 5115 C C A SER B 1 159 ? -5.38266 -18.42379 16.10747 0.500 25.74827 217 SER B C 1
ATOM 5116 C C B SER B 1 159 ? -5.39276 -18.41018 16.16670 0.500 25.66931 217 SER B C 1
ATOM 5117 O O A SER B 1 159 ? -5.94408 -19.50464 16.30654 0.500 27.86957 217 SER B O 1
ATOM 5118 O O B SER B 1 159 ? -5.96954 -19.45984 16.46366 0.500 28.18014 217 SER B O 1
ATOM 5133 N N . SER B 1 160 ? -4.08357 -18.23901 16.35643 1.000 25.49561 218 SER B N 1
ATOM 5134 C CA . SER B 1 160 ? -3.24560 -19.30541 16.88010 1.000 24.35601 218 SER B CA 1
ATOM 5135 C C . SER B 1 160 ? -2.52754 -18.94300 18.16935 1.000 24.13492 218 SER B C 1
ATOM 5136 O O . SER B 1 160 ? -2.10756 -19.85621 18.88431 1.000 24.83500 218 SER B O 1
ATOM 5144 N N . ASP B 1 161 ? -2.36877 -17.65264 18.47280 1.000 20.08444 219 ASP B N 1
ATOM 5145 C CA . ASP B 1 161 ? -1.66964 -17.19694 19.67472 1.000 17.14199 219 ASP B CA 1
ATOM 5146 C C . ASP B 1 161 ? -2.71672 -16.85445 20.73224 1.000 19.00799 219 ASP B C 1
ATOM 5147 O O . ASP B 1 161 ? -3.33643 -15.78901 20.68426 1.000 20.01337 219 ASP B O 1
ATOM 5156 N N . GLN B 1 162 ? -2.90883 -17.75492 21.69795 1.000 19.08958 220 GLN B N 1
ATOM 5157 C CA . GLN B 1 162 ? -3.86607 -17.50074 22.76764 1.000 19.56333 220 GLN B CA 1
ATOM 5158 C C . GLN B 1 162 ? -3.25578 -16.75380 23.94125 1.000 19.26855 220 GLN B C 1
ATOM 5159 O O . GLN B 1 162 ? -3.97874 -16.06394 24.66346 1.000 20.44763 220 GLN B O 1
ATOM 5173 N N . SER B 1 163 ? -1.95513 -16.88744 24.17069 1.000 19.28434 221 SER B N 1
ATOM 5174 C CA . SER B 1 163 ? -1.36027 -16.20048 25.31159 1.000 18.67901 221 SER B CA 1
ATOM 5175 C C . SER B 1 163 ? 0.15194 -16.18428 25.17862 1.000 18.54741 221 SER B C 1
ATOM 5176 O O . SER B 1 163 ? 0.74927 -17.03569 24.51250 1.000 18.19210 221 SER B O 1
ATOM 5184 N N . PHE B 1 164 ? 0.75542 -15.19829 25.84568 1.000 15.76550 222 PHE B N 1
ATOM 5185 C CA . PHE B 1 164 ? 2.18865 -15.11938 26.05197 1.000 17.04460 222 PHE B CA 1
ATOM 5186 C C . PHE B 1 164 ? 2.46091 -14.85687 27.52255 1.000 17.77363 222 PHE B C 1
ATOM 5187 O O . PHE B 1 164 ? 1.66638 -14.21448 28.20991 1.000 20.13444 222 PHE B O 1
ATOM 5204 N N . SER B 1 165 ? 3.61043 -15.34207 27.99209 1.000 17.56045 223 SER B N 1
ATOM 5205 C CA . SER B 1 165 ? 4.09538 -15.00631 29.32085 1.000 17.58151 223 SER B CA 1
ATOM 5206 C C . SER B 1 165 ? 5.61254 -14.95866 29.25906 1.000 16.68140 223 SER B C 1
ATOM 5207 O O . SER B 1 165 ? 6.23402 -15.53354 28.36384 1.000 18.48687 223 SER B O 1
ATOM 5215 N N . PHE B 1 166 ? 6.20114 -14.23425 30.20570 1.000 15.71549 224 PHE B N 1
ATOM 5216 C CA . PHE B 1 166 ? 7.64160 -14.09832 30.29683 1.000 15.75497 224 PHE B CA 1
ATOM 5217 C C . PHE B 1 166 ? 8.16105 -15.00746 31.40381 1.000 16.59981 224 PHE B C 1
ATOM 5218 O O . PHE B 1 166 ? 7.43444 -15.35097 32.33063 1.000 20.00810 224 PHE B O 1
ATOM 5235 N N . PHE B 1 167 ? 9.42395 -15.41218 31.29401 1.000 17.24462 225 PHE B N 1
ATOM 5236 C CA . PHE B 1 167 ? 10.03146 -16.20085 32.35319 1.000 17.10776 225 PHE B CA 1
ATOM 5237 C C . PHE B 1 167 ? 11.50030 -15.83507 32.52875 1.000 17.36042 225 PHE B C 1
ATOM 5238 O O . PHE B 1 167 ? 12.16439 -15.36380 31.60333 1.000 17.97365 225 PHE B O 1
ATOM 5255 N N . PHE B 1 168 ? 12.00477 -16.07678 33.73504 1.000 16.82089 226 PHE B N 1
ATOM 5256 C CA . PHE B 1 168 ? 13.43534 -15.98794 33.99527 1.000 18.82112 226 PHE B CA 1
ATOM 5257 C C . PHE B 1 168 ? 13.83392 -17.07727 34.97406 1.000 19.83967 226 PHE B C 1
ATOM 5258 O O . PHE B 1 168 ? 12.99301 -17.71644 35.60929 1.000 20.33183 226 PHE B O 1
ATOM 5275 N N . THR B 1 169 ? 15.14272 -17.28261 35.08395 1.000 21.23720 227 THR B N 1
ATOM 5276 C CA . THR B 1 169 ? 15.69932 -18.25169 36.01300 1.000 21.33195 227 THR B CA 1
ATOM 5277 C C . THR B 1 169 ? 16.25239 -17.48788 37.20521 1.000 21.45566 227 THR B C 1
ATOM 5278 O O . THR B 1 169 ? 17.17282 -16.68265 37.03048 1.000 22.81371 227 THR B O 1
ATOM 5289 N N . PRO B 1 170 ? 15.69465 -17.65148 38.40401 1.000 22.96636 228 PRO B N 1
ATOM 5290 C CA . PRO B 1 170 ? 16.17309 -16.86603 39.54087 1.000 21.86360 228 PRO B CA 1
ATOM 5291 C C . PRO B 1 170 ? 17.62528 -17.19112 39.86312 1.000 20.22656 228 PRO B C 1
ATOM 5292 O O . PRO B 1 170 ? 18.12286 -18.28361 39.58169 1.000 21.35827 228 PRO B O 1
ATOM 5303 N N . GLY B 1 171 ? 18.29951 -16.21804 40.46536 1.000 19.86599 229 GLY B N 1
ATOM 5304 C CA . GLY B 1 171 ? 19.67298 -16.36171 40.87440 1.000 18.65795 229 GLY B CA 1
ATOM 5305 C C . GLY B 1 171 ? 20.12157 -15.12935 41.62748 1.000 20.31341 229 GLY B C 1
ATOM 5306 O O . GLY B 1 171 ? 19.34647 -14.19149 41.85772 1.000 20.29762 229 GLY B O 1
ATOM 5310 N N . PRO B 1 172 ? 21.39481 -15.10467 42.01807 1.000 21.59778 230 PRO B N 1
ATOM 5311 C CA . PRO B 1 172 ? 21.89508 -13.98516 42.83421 1.000 22.11099 230 PRO B CA 1
ATOM 5312 C C . PRO B 1 172 ? 21.79125 -12.63056 42.16316 1.000 22.79791 230 PRO B C 1
ATOM 5313 O O . PRO B 1 172 ? 21.85694 -11.60405 42.86151 1.000 22.74002 230 PRO B O 1
ATOM 5324 N N . ASN B 1 173 ? 21.64518 -12.58688 40.83920 1.000 20.97665 231 ASN B N 1
ATOM 5325 C CA . ASN B 1 173 ? 21.54492 -11.32852 40.10792 1.000 18.06314 231 ASN B CA 1
ATOM 5326 C C . ASN B 1 173 ? 20.21898 -11.20090 39.37532 1.000 16.86037 231 ASN B C 1
ATOM 5327 O O . ASN B 1 173 ? 20.09413 -10.36641 38.47663 1.000 17.79468 231 ASN B O 1
ATOM 5338 N N . ALA B 1 174 ? 19.23235 -12.01111 39.74269 1.000 18.28421 232 ALA B N 1
ATOM 5339 C CA . ALA B 1 174 ? 17.93681 -12.01149 39.05219 1.000 16.63930 232 ALA B CA 1
ATOM 5340 C C . ALA B 1 174 ? 16.84399 -12.15432 40.10750 1.000 17.95260 232 ALA B C 1
ATOM 5341 O O . ALA B 1 174 ? 16.56097 -13.26403 40.58068 1.000 17.97102 232 ALA B O 1
ATOM 5348 N N . PHE B 1 175 ? 16.23112 -11.02807 40.46842 1.000 17.51045 233 PHE B N 1
ATOM 5349 C CA . PHE B 1 175 ? 15.19090 -10.97736 41.48587 1.000 19.70018 233 PHE B CA 1
ATOM 5350 C C . PHE B 1 175 ? 13.81357 -10.72553 40.90626 1.000 19.01062 233 PHE B C 1
ATOM 5351 O O . PHE B 1 175 ? 12.82969 -11.30049 41.38422 1.000 21.09508 233 PHE B O 1
ATOM 5368 N N . ARG B 1 176 ? 13.72480 -9.89737 39.87365 1.000 17.10513 234 ARG B N 1
ATOM 5369 C CA . ARG B 1 176 ? 12.44326 -9.50598 39.30324 1.000 18.28159 234 ARG B CA 1
ATOM 5370 C C . ARG B 1 176 ? 12.54920 -9.45473 37.79173 1.000 16.91827 234 ARG B C 1
ATOM 5371 O O . ARG B 1 176 ? 13.56213 -9.01607 37.23969 1.000 18.88166 234 ARG B O 1
ATOM 5392 N N . ILE B 1 177 ? 11.49117 -9.90791 37.12109 1.000 17.30515 235 ILE B N 1
ATOM 5393 C CA . ILE B 1 177 ? 11.36539 -9.74659 35.68097 1.000 15.87604 235 ILE B CA 1
ATOM 5394 C C . ILE B 1 177 ? 10.26382 -8.72690 35.42498 1.000 15.81550 235 ILE B C 1
ATOM 5395 O O . ILE B 1 177 ? 9.28830 -8.62834 36.17961 1.000 15.95499 235 ILE B O 1
ATOM 5411 N N . GLN B 1 178 ? 10.44530 -7.94886 34.36539 1.000 14.80486 236 GLN B N 1
ATOM 5412 C CA . GLN B 1 178 ? 9.49104 -6.91828 33.96196 1.000 15.62337 236 GLN B CA 1
ATOM 5413 C C . GLN B 1 178 ? 9.43179 -6.88791 32.44490 1.000 14.76538 236 GLN B C 1
ATOM 5414 O O . GLN B 1 178 ? 10.46220 -6.76500 31.78539 1.000 17.03406 236 GLN B O 1
ATOM 5428 N N . GLY B 1 179 ? 8.22551 -6.99164 31.88746 1.000 16.11027 237 GLY B N 1
ATOM 5429 C CA . GLY B 1 179 ? 8.09910 -7.06865 30.44724 1.000 14.67590 237 GLY B CA 1
ATOM 5430 C C . GLY B 1 179 ? 6.84181 -6.40001 29.93725 1.000 15.95236 237 GLY B C 1
ATOM 5431 O O . GLY B 1 179 ? 5.90828 -6.10980 30.69088 1.000 18.57372 237 GLY B O 1
ATOM 5435 N N . THR B 1 180 ? 6.84888 -6.14273 28.63396 1.000 15.44704 238 THR B N 1
ATOM 5436 C CA . THR B 1 180 ? 5.71813 -5.56287 27.93355 1.000 15.84446 238 THR B CA 1
ATOM 5437 C C . THR B 1 180 ? 5.64129 -6.16351 26.53700 1.000 15.34966 238 THR B C 1
ATOM 5438 O O . THR B 1 180 ? 6.62708 -6.66449 25.99832 1.000 16.23397 238 THR B O 1
ATOM 5449 N N . LEU B 1 181 ? 4.45351 -6.09547 25.94626 1.000 17.46570 239 LEU B N 1
ATOM 5450 C CA . LEU B 1 181 ? 4.28255 -6.33114 24.52232 1.000 17.45254 239 LEU B CA 1
ATOM 5451 C C . LEU B 1 181 ? 4.13258 -4.98723 23.82795 1.000 16.89985 239 LEU B C 1
ATOM 5452 O O . LEU B 1 181 ? 3.47385 -4.08775 24.34277 1.000 19.42119 239 LEU B O 1
ATOM 5468 N N . ASN B 1 182 ? 4.75206 -4.85451 22.66218 1.000 18.45266 240 ASN B N 1
ATOM 5469 C CA . ASN B 1 182 ? 4.74714 -3.59874 21.93457 1.000 21.07403 240 ASN B CA 1
ATOM 5470 C C . ASN B 1 182 ? 4.56409 -3.88126 20.45038 1.000 18.78692 240 ASN B C 1
ATOM 5471 O O . ASN B 1 182 ? 4.99183 -4.91611 19.94340 1.000 19.13169 240 ASN B O 1
ATOM 5482 N N . LEU B 1 183 ? 3.91910 -2.94739 19.75879 1.000 21.82411 241 LEU B N 1
ATOM 5483 C CA . LEU B 1 183 ? 3.92578 -2.99187 18.30518 1.000 22.93478 241 LEU B CA 1
ATOM 5484 C C . LEU B 1 183 ? 5.35137 -2.80189 17.80485 1.000 24.15335 241 LEU B C 1
ATOM 5485 O O . LEU B 1 183 ? 6.11228 -1.99484 18.34746 1.000 24.38495 241 LEU B O 1
ATOM 5501 N N . ALA B 1 184 ? 5.70995 -3.53894 16.75814 1.000 25.48245 242 ALA B N 1
ATOM 5502 C CA . ALA B 1 184 ? 7.07371 -3.55771 16.25813 1.000 27.18792 242 ALA B CA 1
ATOM 5503 C C . ALA B 1 184 ? 7.09127 -3.35728 14.75052 1.000 30.58306 242 ALA B C 1
ATOM 5504 O O . ALA B 1 184 ? 6.07511 -3.50855 14.06742 1.000 30.61728 242 ALA B O 1
ATOM 5511 N N . SER B 1 185 ? 8.27361 -3.02022 14.24060 1.000 33.00178 243 SER B N 1
ATOM 5512 C CA . SER B 1 185 ? 8.49269 -2.89998 12.80404 1.000 37.57864 243 SER B CA 1
ATOM 5513 C C . SER B 1 185 ? 9.77678 -3.62643 12.39693 1.000 39.18935 243 SER B C 1
ATOM 5514 O O . SER B 1 185 ? 9.86229 -4.20059 11.30463 1.000 38.82879 243 SER B O 1
ATOM 5522 N N . GLU C 2 9 ? -3.75072 -29.44507 102.30974 1.000 47.81671 23 GLU C N 1
ATOM 5523 C CA . GLU C 2 9 ? -4.13422 -30.32961 101.20865 1.000 47.58247 23 GLU C CA 1
ATOM 5524 C C . GLU C 2 9 ? -5.21424 -29.66863 100.36354 1.000 44.68475 23 GLU C C 1
ATOM 5525 O O . GLU C 2 9 ? -6.16743 -29.10390 100.89370 1.000 45.32957 23 GLU C O 1
ATOM 5536 N N . GLY C 2 10 ? -5.06478 -29.74987 99.04368 1.000 41.48700 24 GLY C N 1
ATOM 5537 C CA . GLY C 2 10 ? -5.91238 -28.99911 98.14143 1.000 37.19702 24 GLY C CA 1
ATOM 5538 C C . GLY C 2 10 ? -5.49096 -27.56186 97.94469 1.000 34.30983 24 GLY C C 1
ATOM 5539 O O . GLY C 2 10 ? -6.13364 -26.84226 97.16233 1.000 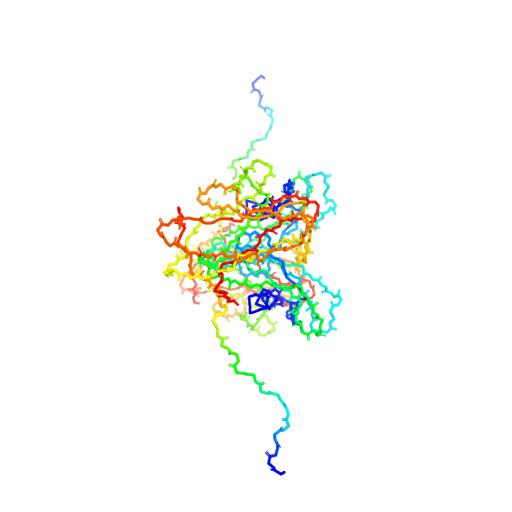32.72279 24 GLY C O 1
ATOM 5543 N N . ASP C 2 11 ? -4.44165 -27.11528 98.63073 1.000 34.38878 25 ASP C N 1
ATOM 5544 C CA . ASP C 2 11 ? -3.94631 -25.75884 98.45331 1.000 32.34643 25 ASP C CA 1
ATOM 5545 C C . ASP C 2 11 ? -3.50217 -25.56473 97.01009 1.000 29.99878 25 ASP C C 1
ATOM 5546 O O . ASP C 2 11 ? -2.81226 -26.41532 96.43984 1.000 31.02522 25 ASP C O 1
ATOM 5555 N N . ILE C 2 12 ? -3.90035 -24.44640 96.42285 1.000 26.48257 26 ILE C N 1
ATOM 5556 C CA . ILE C 2 12 ? -3.56502 -24.13170 95.04181 1.000 24.46128 26 ILE C CA 1
ATOM 5557 C C . ILE C 2 12 ? -2.27078 -23.33728 95.01316 1.000 25.30348 26 ILE C C 1
ATOM 5558 O O . ILE C 2 12 ? -2.13792 -22.31243 95.69836 1.000 26.80629 26 ILE C O 1
ATOM 5574 N N . ILE C 2 13 ? -1.32147 -23.80639 94.22659 1.000 26.16675 27 ILE C N 1
ATOM 5575 C CA . ILE C 2 13 ? -0.06839 -23.09607 94.00486 1.000 29.35923 27 ILE C CA 1
ATOM 5576 C C . ILE C 2 13 ? -0.25755 -22.14026 92.83841 1.000 27.75378 27 ILE C C 1
ATOM 5577 O O . ILE C 2 13 ? -0.85581 -22.49806 91.81402 1.000 29.02498 27 ILE C O 1
ATOM 5593 N N . GLY C 2 14 ? 0.25091 -20.92049 92.99145 1.000 28.13540 28 GLY C N 1
ATOM 5594 C CA . GLY C 2 14 ? 0.09126 -19.90172 91.97221 1.000 25.70879 28 GLY C CA 1
ATOM 5595 C C . GLY C 2 14 ? -0.56429 -18.64741 92.50469 1.000 24.93765 28 GLY C C 1
ATOM 5596 O O . GLY C 2 14 ? -0.57818 -18.41082 93.71635 1.000 26.74839 28 GLY C O 1
ATOM 5600 N N . THR C 2 15 ? -1.12803 -17.84221 91.60803 1.000 24.30599 29 THR C N 1
ATOM 5601 C CA . THR C 2 15 ? -1.65020 -16.52807 91.96253 1.000 23.02953 29 THR C CA 1
ATOM 5602 C C . THR C 2 15 ? -2.94060 -16.27227 91.20352 1.000 23.56907 29 THR C C 1
ATOM 5603 O O . THR C 2 15 ? -2.98761 -16.42684 89.98213 1.000 24.75605 29 THR C O 1
ATOM 5614 N N . PHE C 2 16 ? -3.97968 -15.87987 91.93159 1.000 24.01385 30 PHE C N 1
ATOM 5615 C CA . PHE C 2 16 ? -5.23738 -15.46807 91.33096 1.000 22.38471 30 PHE C CA 1
ATOM 5616 C C . PHE C 2 16 ? -5.31422 -13.94756 91.27245 1.000 22.39524 30 PHE C C 1
ATOM 5617 O O . PHE C 2 16 ? -4.69603 -13.23604 92.07620 1.000 21.86623 30 PHE C O 1
ATOM 5634 N N . ASN C 2 17 ? -6.07688 -13.45892 90.30321 1.000 21.03719 31 ASN C N 1
ATOM 5635 C CA . ASN C 2 17 ? -6.28089 -12.03087 90.09574 1.000 23.11901 31 ASN C CA 1
ATOM 5636 C C . ASN C 2 17 ? -7.68726 -11.85458 89.54774 1.000 23.36904 31 ASN C C 1
ATOM 5637 O O . ASN C 2 17 ? -7.97773 -12.32860 88.44608 1.000 26.33255 31 ASN C O 1
ATOM 5648 N N . PHE C 2 18 ? -8.55814 -11.19144 90.31206 1.000 23.50590 32 PHE C N 1
ATOM 5649 C CA . PHE C 2 18 ? -9.95645 -11.03433 89.93592 1.000 24.89291 32 PHE C CA 1
ATOM 5650 C C . PHE C 2 18 ? -10.29258 -9.60533 89.51244 1.000 29.81455 32 PHE C C 1
ATOM 5651 O O . PHE C 2 18 ? -11.46793 -9.22632 89.49847 1.000 31.31736 32 PHE C O 1
ATOM 5668 N N . SER C 2 19 ? -9.28977 -8.82487 89.12036 1.000 34.59670 33 SER C N 1
ATOM 5669 C CA . SER C 2 19 ? -9.48355 -7.40192 88.86325 1.000 38.69983 33 SER C CA 1
ATOM 5670 C C . SER C 2 19 ? -10.55564 -7.14589 87.80798 1.000 42.45291 33 SER C C 1
ATOM 5671 O O . SER C 2 19 ? -10.73770 -7.91684 86.86335 1.000 43.35301 33 SER C O 1
ATOM 5679 N N . SER C 2 20 ? -11.25808 -6.02930 87.96832 1.000 45.49011 34 SER C N 1
ATOM 5680 C CA . SER C 2 20 ? -12.31676 -5.62490 87.06171 1.000 47.75091 34 SER C CA 1
ATOM 5681 C C . SER C 2 20 ? -11.76917 -4.64138 86.02651 1.000 49.63798 34 SER C C 1
ATOM 5682 O O . SER C 2 20 ? -10.56176 -4.39887 85.94407 1.000 51.15921 34 SER C O 1
ATOM 5690 N N . SER C 2 21 ? -12.67173 -4.05782 85.23338 1.000 50.44597 35 SER C N 1
ATOM 5691 C CA . SER C 2 21 ? -12.31983 -3.07066 84.21931 1.000 51.71717 35 SER C CA 1
ATOM 5692 C C . SER C 2 21 ? -12.87431 -1.68575 84.54166 1.000 51.00130 35 SER C C 1
ATOM 5693 O O . SER C 2 21 ? -13.05322 -0.86601 83.63418 1.000 50.61441 35 SER C O 1
ATOM 5701 N N . ASP C 2 22 ? -13.14184 -1.40553 85.81986 1.000 51.78560 36 ASP C N 1
ATOM 5702 C CA . ASP C 2 22 ? -13.74509 -0.13264 86.20317 1.000 52.44358 36 ASP C CA 1
ATOM 5703 C C . ASP C 2 22 ? -12.79189 1.04147 86.02541 1.000 51.56979 36 ASP C C 1
ATOM 5704 O O . ASP C 2 22 ? -13.24647 2.19230 85.97925 1.000 50.66179 36 ASP C O 1
ATOM 5713 N N . SER C 2 23 ? -11.48923 0.78520 85.93250 1.000 50.53809 37 SER C N 1
ATOM 5714 C CA . SER C 2 23 ? -10.50509 1.84081 85.74015 1.000 49.78536 37 SER C CA 1
ATOM 5715 C C . SER C 2 23 ? -10.34904 2.24572 84.27996 1.000 45.20324 37 SER C C 1
ATOM 5716 O O . SER C 2 23 ? -9.48015 3.06796 83.97446 1.000 45.48222 37 SER C O 1
ATOM 5724 N N . GLN C 2 24 ? -11.16533 1.69526 83.38510 1.000 39.68679 38 GLN C N 1
ATOM 5725 C CA . GLN C 2 24 ? -10.99477 1.94101 81.96340 1.000 36.18900 38 GLN C CA 1
ATOM 5726 C C . GLN C 2 24 ? -11.20602 3.42158 81.64438 1.000 29.14605 38 GLN C C 1
ATOM 5727 O O . GLN C 2 24 ? -11.92866 4.12444 82.35759 1.000 28.49597 38 GLN C O 1
ATOM 5741 N N . PRO C 2 25 ? -10.58761 3.92091 80.57565 1.000 25.01135 39 PRO C N 1
ATOM 5742 C CA . PRO C 2 25 ? -10.82661 5.31448 80.17603 1.000 21.26353 39 PRO C CA 1
ATOM 5743 C C . PRO C 2 25 ? -12.29152 5.57353 79.86661 1.000 20.16603 39 PRO C C 1
ATOM 5744 O O . PRO C 2 25 ? -12.99737 4.72003 79.31719 1.000 23.47168 39 PRO C O 1
ATOM 5755 N N . LEU C 2 26 ? -12.74489 6.76968 80.22330 1.000 20.58976 40 LEU C N 1
ATOM 5756 C CA . LEU C 2 26 ? -14.12156 7.16972 79.97225 1.000 20.39500 40 LEU C CA 1
ATOM 5757 C C . LEU C 2 26 ? -14.28673 7.64248 78.54201 1.000 19.50542 40 LEU C C 1
ATOM 5758 O O . LEU C 2 26 ? -13.38778 8.27097 77.96794 1.000 19.11064 40 LEU C O 1
ATOM 5774 N N . LYS C 2 27 ? -15.44431 7.32223 77.96497 1.000 19.16591 41 LYS C N 1
ATOM 5775 C CA . LYS C 2 27 ? -15.79067 7.81513 76.63946 1.000 20.00548 41 LYS C CA 1
ATOM 5776 C C . LYS C 2 27 ? -16.01168 9.31693 76.69154 1.000 19.59491 41 LYS C C 1
ATOM 5777 O O . LYS C 2 27 ? -16.61372 9.83882 77.63894 1.000 22.18205 41 LYS C O 1
ATOM 5796 N N . ILE C 2 28 ? -15.52099 10.01323 75.66673 1.000 18.59479 42 ILE C N 1
ATOM 5797 C CA . ILE C 2 28 ? -15.48654 11.46827 75.63776 1.000 19.52121 42 ILE C CA 1
ATOM 5798 C C . ILE C 2 28 ? -16.37983 11.98818 74.52110 1.000 19.57911 42 ILE C C 1
ATOM 5799 O O . ILE C 2 28 ? -16.36036 11.47409 73.39883 1.000 20.68187 42 ILE C O 1
ATOM 5815 N N . HIS C 2 29 ? -17.14107 13.03072 74.82741 1.000 21.73463 43 HIS C N 1
ATOM 5816 C CA . HIS C 2 29 ? -17.90463 13.77628 73.83459 1.000 22.81108 43 HIS C CA 1
ATOM 5817 C C . HIS C 2 29 ? -17.18940 15.10397 73.63679 1.000 20.67135 43 HIS C C 1
ATOM 5818 O O . HIS C 2 29 ? -17.10752 15.91826 74.56366 1.000 22.12415 43 HIS C O 1
ATOM 5832 N N . TRP C 2 30 ? -16.65497 15.30871 72.43717 1.000 20.99244 44 TRP C N 1
ATOM 5833 C CA . TRP C 2 30 ? -15.81940 16.47374 72.16455 1.000 19.76071 44 TRP C CA 1
ATOM 5834 C C . TRP C 2 30 ? -16.67418 17.70352 71.89045 1.000 20.62924 44 TRP C C 1
ATOM 5835 O O . TRP C 2 30 ? -17.77850 17.60951 71.33794 1.000 25.17714 44 TRP C O 1
ATOM 5856 N N . VAL C 2 31 ? -16.15431 18.86624 72.28035 1.000 22.06100 45 VAL C N 1
ATOM 5857 C CA . VAL C 2 31 ? -16.85810 20.12610 72.03925 1.000 27.98539 45 VAL C CA 1
ATOM 5858 C C . VAL C 2 31 ? -16.62909 20.61361 70.61104 1.000 33.35181 45 VAL C C 1
ATOM 5859 O O . VAL C 2 31 ? -16.07561 19.89671 69.77703 1.000 35.13360 45 VAL C O 1
ATOM 5872 N N . GLU D 2 9 ? 19.83920 34.00158 10.04220 1.000 51.94878 23 GLU D N 1
ATOM 5873 C CA . GLU D 2 9 ? 18.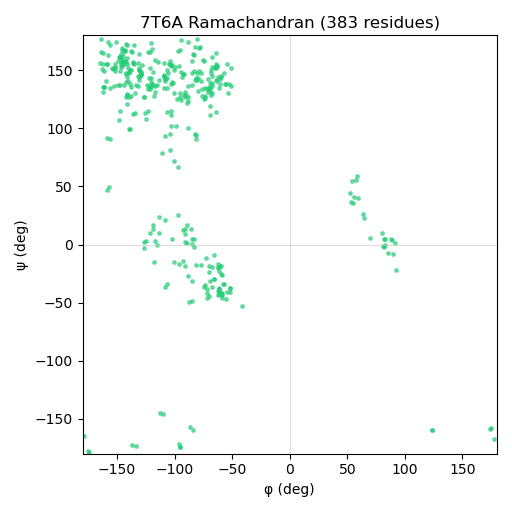93044 34.86006 10.79513 1.000 51.64875 23 GLU D CA 1
ATOM 5874 C C . GLU D 2 9 ? 17.63929 34.11059 11.10114 1.000 48.46152 23 GLU D C 1
ATOM 5875 O O . GLU D 2 9 ? 17.06617 33.47583 10.22177 1.000 48.06674 23 GLU D O 1
ATOM 5886 N N . GLY D 2 10 ? 17.17670 34.20124 12.34702 1.000 43.90571 24 GLY D N 1
ATOM 5887 C CA . GLY D 2 10 ? 16.00198 33.46839 12.77239 1.000 40.16579 24 GLY D CA 1
ATOM 5888 C C . GLY D 2 10 ? 16.25861 32.03140 13.16298 1.000 37.41809 24 GLY D C 1
ATOM 5889 O O . GLY D 2 10 ? 15.30685 31.32312 13.53020 1.000 36.46008 24 GLY D O 1
ATOM 5893 N N . ASP D 2 11 ? 17.50243 31.57073 13.08538 1.000 34.26772 25 ASP D N 1
ATOM 5894 C CA . ASP D 2 11 ? 17.83032 30.21996 13.51357 1.000 32.51751 25 ASP D CA 1
ATOM 5895 C C . ASP D 2 11 ? 17.51396 30.03833 14.99029 1.000 31.12260 25 ASP D C 1
ATOM 5896 O O . ASP D 2 11 ? 17.79917 30.91227 15.81803 1.000 32.03323 25 ASP D O 1
ATOM 5905 N N . ILE D 2 12 ? 16.94785 28.88683 15.32124 1.000 28.87496 26 ILE D N 1
ATOM 5906 C CA . ILE D 2 12 ? 16.54512 28.57768 16.68792 1.000 27.13002 26 ILE D CA 1
ATOM 5907 C C . ILE D 2 12 ? 17.66527 27.80392 17.36540 1.000 27.45637 26 ILE D C 1
ATOM 5908 O O . ILE D 2 12 ? 18.09502 26.74886 16.87706 1.000 28.37227 26 ILE D O 1
ATOM 5924 N N . ILE D 2 13 ? 18.13079 28.32539 18.49341 1.000 27.74325 27 ILE D N 1
ATOM 5925 C CA . ILE D 2 13 ? 19.11313 27.63336 19.31221 1.000 28.37490 27 ILE D CA 1
ATOM 5926 C C . ILE D 2 13 ? 18.39475 26.65913 20.23488 1.000 28.40386 27 ILE D C 1
ATOM 5927 O O . ILE D 2 13 ? 17.36694 26.99308 20.83491 1.000 31.05417 27 ILE D O 1
ATOM 5943 N N . GLY D 2 14 ? 18.94444 25.45481 20.36131 1.000 28.83022 28 GLY D N 1
ATOM 5944 C CA . GLY D 2 14 ? 18.35165 24.42434 21.18772 1.000 27.20897 28 GLY D CA 1
ATOM 5945 C C . GLY D 2 14 ? 18.07131 23.14477 20.42542 1.000 25.84302 28 GLY D C 1
ATOM 5946 O O . GLY D 2 14 ? 18.63416 22.91718 19.35030 1.000 27.76167 28 GLY D O 1
ATOM 5950 N N . THR D 2 15 ? 17.18018 22.31391 20.96115 1.000 23.66908 29 THR D N 1
ATOM 5951 C CA . THR D 2 15 ? 16.93143 20.98428 20.41769 1.000 23.86910 29 THR D CA 1
ATOM 5952 C C . THR D 2 15 ? 15.43913 20.68572 20.45040 1.000 23.56117 29 THR D C 1
ATOM 5953 O O . THR D 2 15 ? 14.80157 20.80476 21.49891 1.000 23.07690 29 THR D O 1
ATOM 5964 N N . PHE D 2 16 ? 14.88650 20.30212 19.30255 1.000 23.86120 30 PHE D N 1
ATOM 5965 C CA . PHE D 2 16 ? 13.51386 19.83700 19.22657 1.000 23.09532 30 PHE D CA 1
ATOM 5966 C C . PHE D 2 16 ? 13.46785 18.31740 19.27121 1.000 23.56906 30 PHE D C 1
ATOM 5967 O O . PHE D 2 16 ? 14.42112 17.63540 18.88414 1.000 23.37693 30 PHE D O 1
ATOM 5984 N N . ASN D 2 17 ? 12.34069 17.79591 19.74798 1.000 25.15346 31 ASN D N 1
ATOM 5985 C CA . ASN D 2 17 ? 12.12335 16.35600 19.85556 1.000 25.58510 31 ASN D CA 1
ATOM 5986 C C . ASN D 2 17 ? 10.63749 16.11588 19.64198 1.000 24.22704 31 ASN D C 1
ATOM 5987 O O . ASN D 2 17 ? 9.82678 16.43857 20.51303 1.000 24.93238 31 ASN D O 1
ATOM 5998 N N . PHE D 2 18 ? 10.28177 15.55963 18.48670 1.000 23.75593 32 PHE D N 1
ATOM 5999 C CA . PHE D 2 18 ? 8.88719 15.32374 18.13698 1.000 23.89016 32 PHE D CA 1
ATOM 6000 C C . PHE D 2 18 ? 8.47593 13.87311 18.31423 1.000 28.82233 32 PHE D C 1
ATOM 6001 O O . PHE D 2 18 ? 7.34219 13.51947 17.97794 1.000 30.08300 32 PHE D O 1
ATOM 6018 N N . SER D 2 19 ? 9.35886 13.03440 18.84219 1.000 32.15167 33 SER D N 1
ATOM 6019 C CA . SER D 2 19 ? 9.13029 11.59743 18.90102 1.000 37.13385 33 SER D CA 1
ATOM 6020 C C . SER D 2 19 ? 8.19150 11.22636 20.03699 1.000 40.42635 33 SER D C 1
ATOM 6021 O O . SER D 2 19 ? 8.44417 11.55884 21.19168 1.000 43.13720 33 SER D O 1
ATOM 6029 N N . ASP D 2 22 ? 3.79623 5.49623 19.69442 1.000 66.32156 36 ASP D N 1
ATOM 6030 C CA . ASP D 2 22 ? 3.43760 4.25434 19.01602 1.000 66.41367 36 ASP D CA 1
ATOM 6031 C C . ASP D 2 22 ? 4.13051 3.05370 19.66233 1.000 63.99496 36 ASP D C 1
ATOM 6032 O O . ASP D 2 22 ? 3.68218 1.91519 19.51723 1.000 63.29225 36 ASP D O 1
ATOM 6041 N N . SER D 2 23 ? 5.22555 3.31554 20.37338 1.000 61.45255 37 SER D N 1
ATOM 6042 C CA . SER D 2 23 ? 5.95776 2.28424 21.09668 1.000 59.42862 37 SER D CA 1
ATOM 6043 C C . SER D 2 23 ? 5.38615 2.02576 22.48832 1.000 53.86217 37 SER D C 1
ATOM 6044 O O . SER D 2 23 ? 6.04165 1.36929 23.30487 1.000 52.64887 37 SER D O 1
ATOM 6052 N N . GLN D 2 24 ? 4.18507 2.52541 22.77239 1.000 48.40888 38 GLN D N 1
ATOM 6053 C CA . GLN D 2 24 ? 3.58092 2.32078 24.07703 1.000 42.07392 38 GLN D CA 1
ATOM 6054 C C . GLN D 2 24 ? 3.30554 0.83495 24.30618 1.000 34.64934 38 GLN D C 1
ATOM 6055 O O . GLN D 2 24 ? 3.08388 0.07718 23.35521 1.000 34.80989 38 GLN D O 1
ATOM 6069 N N . PRO D 2 25 ? 3.30897 0.38874 25.56093 1.000 26.08253 39 PRO D N 1
ATOM 6070 C CA . PRO D 2 25 ? 2.91691 -0.99494 25.84401 1.000 24.30600 39 PRO D CA 1
ATOM 6071 C C . PRO D 2 25 ? 1.49374 -1.27263 25.38589 1.000 22.87161 39 PRO D C 1
ATOM 6072 O O . PRO D 2 25 ? 0.61656 -0.40581 25.45022 1.000 25.63773 39 PRO D O 1
ATOM 6083 N N . LEU D 2 26 ? 1.27587 -2.49368 24.91609 1.000 20.48449 40 LEU D N 1
ATOM 6084 C CA . LEU D 2 26 ? -0.04764 -2.93179 24.51157 1.000 21.24773 40 LEU D CA 1
ATOM 6085 C C . LEU D 2 26 ? -0.87137 -3.31294 25.73255 1.000 20.06339 40 LEU D C 1
ATOM 6086 O O . LEU D 2 26 ? -0.34834 -3.86860 26.70623 1.000 20.44237 40 LEU D O 1
ATOM 6102 N N . LYS D 2 27 ? -2.16351 -3.00077 25.68524 1.000 21.37932 41 LYS D N 1
ATOM 6103 C CA . LYS D 2 27 ? -3.07652 -3.46738 26.71480 1.000 20.43712 41 LYS D CA 1
ATOM 6104 C C . LYS D 2 27 ? -3.25380 -4.97097 26.59250 1.000 21.90834 41 LYS D C 1
ATOM 6105 O O . LYS D 2 27 ? -3.38612 -5.51069 25.48488 1.000 22.60842 41 LYS D O 1
ATOM 6111 N N . ILE D 2 28 ? -3.27462 -5.64515 27.73727 1.000 20.49764 42 ILE D N 1
ATOM 6112 C CA . ILE D 2 28 ? -3.25480 -7.09922 27.79801 1.000 19.86599 42 ILE D CA 1
ATOM 6113 C C . ILE D 2 28 ? -4.56807 -7.62776 28.35458 1.000 21.54777 42 ILE D C 1
ATOM 6114 O O . ILE D 2 28 ? -5.10125 -7.10026 29.34068 1.000 21.01086 42 ILE D O 1
ATOM 6130 N N A HIS D 2 29 ? -5.07890 -8.68182 27.72718 0.580 21.94255 43 HIS D N 1
ATOM 6131 N N B HIS D 2 29 ? -5.09073 -8.67192 27.71369 0.420 23.09795 43 HIS D N 1
ATOM 6132 C CA A HIS D 2 29 ? -6.20638 -9.44733 28.24487 0.580 21.96888 43 HIS D CA 1
ATOM 6133 C CA B HIS D 2 29 ? -6.20360 -9.45149 28.24207 0.420 24.59814 43 HIS D CA 1
ATOM 6134 C C A HIS D 2 29 ? -5.64804 -10.71816 28.87834 0.580 23.40062 43 HIS D C 1
ATOM 6135 C C B HIS D 2 29 ? -5.62208 -10.70845 28.88159 0.420 24.44548 43 HIS D C 1
ATOM 6136 O O A HIS D 2 29 ? -5.17166 -11.61510 28.17583 0.580 23.54538 43 HIS D O 1
ATOM 6137 O O B HIS D 2 29 ? -5.10981 -11.58977 28.18326 0.420 24.05070 43 HIS D O 1
ATOM 6164 N N . TRP D 2 30 ? -5.68588 -10.78227 30.20622 1.000 25.38243 44 TRP D N 1
ATOM 6165 C CA . TRP D 2 30 ? -5.11695 -11.91885 30.91452 1.000 23.90332 44 TRP D CA 1
ATOM 6166 C C . TRP D 2 30 ? -5.96632 -13.16319 30.71231 1.000 24.70867 44 TRP D C 1
ATOM 6167 O O . TRP D 2 30 ? -7.19963 -13.10186 30.70208 1.000 25.23768 44 TRP D O 1
ATOM 6188 N N . VAL D 2 31 ? -5.29362 -14.29859 30.54498 1.000 25.94041 45 VAL D N 1
ATOM 6189 C CA . VAL D 2 31 ? -5.96780 -15.56542 30.29490 1.000 30.89100 45 VAL D CA 1
ATOM 6190 C C . VAL D 2 31 ? -5.90798 -16.42764 31.54160 1.000 34.79673 45 VAL D C 1
ATOM 6191 O O . VAL D 2 31 ? -4.83674 -16.58942 32.13403 1.000 39.80521 45 VAL D O 1
#

Radius of gyration: 28.72 Å; Cα contacts (8 Å, |Δi|>4): 1089; chains: 4; bounding box: 49×65×90 Å

Solvent-accessible surface area: 21961 Å² total; per-residue (Å²): 30,91,61,0,46,45,24,0,74,129,33,0,97,68,98,72,40,89,18,29,20,27,32,0,22,2,46,9,107,26,59,8,27,0,38,0,0,40,28,81,72,85,135,48,48,46,85,48,104,14,88,10,64,108,59,47,3,0,46,6,55,32,119,42,50,14,116,52,55,50,160,45,3,1,0,37,17,19,64,19,50,21,1,1,20,13,17,77,73,204,180,15,71,93,62,120,61,17,0,10,8,107,24,0,50,2,61,44,40,188,112,56,0,62,0,70,0,34,0,8,85,159,65,0,73,110,10,79,2,61,86,0,0,3,16,57,60,62,130,55,50,57,89,54,57,100,36,32,53,5,102,23,62,79,113,2,38,43,99,49,3,90,9,1,6,0,0,0,34,41,36,142,64,4,33,3,0,3,2,12,0,7,70,19,146,29,91,62,0,43,46,24,0,72,128,37,0,96,83,107,70,42,89,19,28,20,26,33,0,21,2,42,10,114,27,57,7,26,0,36,0,0,41,28,80,72,87,135,51,47,48,84,50,103,12,90,7,58,108,56,54,4,0,44,6,56,32,111,41,51,12,115,51,58,50,158,46,3,1,0,33,18,21,73,23,70,24,3,2,21,15,19,73,59,196,156,17,74,92,64,124,60,18,0,8,6,144,25,0,46,2,59,45,42,165,106,52,0,63,0,72,0,36,0,8,85,144,63,0,70,109,10,78,2,60,88,0,0,2,11,61,57,60,132,57,57,58,86,54,56,99,40,29,55,6,105,23,62,72,114,3,40,38,83,42,2,101,8,1,5,0,0,0,35,42,36,142,66,4,28,2,0,3,2,12,0,8,68,25,142,215,62,129,129,172,63,133,129,120,178,99,87,81,110,81,119,51,20,123,4,104,63,130,220,70,125,127,164,64,133,132,125,186,148,166,84,136,55,21,56,8,113,60,109